Protein 3DNF (pdb70)

Nearest PDB structures (foldseek):
  3dnf-assembly1_A  TM=1.004E+00  e=1.550E-55  Aquifex aeolicus
  4eb3-assembly2_B  TM=7.233E-01  e=2.395E-24  Escherichia coli K-12
  3t0g-assembly1_A  TM=7.179E-01  e=1.786E-23  Escherichia coli K-12
  3t0f-assembly2_B  TM=7.063E-01  e=1.786E-23  Escherichia coli K-12
  4n7b-assembly1_A  TM=7.044E-01  e=1.332E-22  Plasmodium falciparum

Foldseek 3Di:
DFEAAEFPLFAAFPLLVQLLVLQLVCLVPQPAQAEEAAQQDPDVVSSVVSVVSRYHHDDPDPDAASYEYEYHQLGAAPVVQVVCVVRNYHYHYSHNPLLVVLLVQLLVCVVVPAAEEEEDDCPDRSNNRSVSSCVVSVHHYDYPDDLVVCVVRLVDQEHEYEYDQQDDPVVSVVNQVVSVVRHNYYHYDYSHHCSLVSQQVSLLVCLLVFQEEEEEDDPPDPSSVVSQVSSCVNHVRYDYYHALVPPDPVSCVPTRYYYYHYGNNDDVVRVVRNVVSVVVD/DFAEDEFPLFAADPLLVQLLVLQLVVVVVAPAQAEEAAQQFPDVVSQVVSVVSRYHHDDPPPDAARYEYEYHLLAAQPVVQVVCVVRNYRYHYSHNVLLVVLLVQLLVCVVVPAAEEEEDDCPDRSNNRSVSSCVVSVHHYDYDDDLVVCVVNLVDQEYEYEYDQQDDPVVSVVNQVVSVVRHNYYHYDYSHHCSLVSLQVSLLVVLLVFQAEEEEDDPPPPSSVVSQVSSCVNYVRYDYYHALVPDDLVSCPPTHYYYYHYDNHDDVVRVVRNVVSSVVSD

B-factor: mean 35.24, std 7.84, range [15.83, 107.3]

Solvent-accessible surface area: 27372 Å² total; per-residue (Å²): 186,100,70,62,60,51,6,123,69,4,0,12,37,110,3,23,73,75,1,14,120,49,0,53,106,13,48,164,152,38,188,28,96,3,15,3,25,15,60,6,28,180,14,111,99,4,24,82,62,3,96,118,93,20,3,54,33,14,174,47,109,75,5,140,134,42,7,3,0,0,0,53,25,32,1,20,19,30,91,109,26,75,55,8,105,157,75,34,11,126,18,26,50,0,7,14,53,79,5,58,49,0,3,110,3,1,16,55,0,26,169,69,51,9,13,1,0,3,0,2,85,99,122,57,53,7,0,85,0,1,54,0,39,8,141,64,35,139,19,129,24,40,12,0,76,76,64,165,33,14,38,75,0,50,158,49,120,79,0,0,0,0,0,11,8,102,26,87,89,139,45,0,45,61,0,0,0,34,0,0,33,163,8,120,11,0,9,1,12,30,12,36,29,60,21,69,64,62,8,32,94,17,0,85,168,20,0,73,109,12,53,0,0,0,0,0,4,34,94,152,25,49,47,2,81,160,2,34,124,35,0,75,152,76,14,101,57,10,65,12,1,73,58,15,155,56,2,88,87,124,33,22,209,76,37,80,61,9,0,0,0,0,0,38,62,10,2,70,83,12,4,87,93,0,53,43,84,12,130,135,78,157,46,94,23,84,52,5,122,72,9,0,16,32,111,3,22,95,80,0,12,129,58,0,45,93,0,61,182,95,22,190,28,92,4,16,3,24,15,48,10,16,151,21,115,77,2,23,79,63,3,103,119,90,19,2,50,37,14,176,48,108,77,5,139,137,41,7,1,0,0,0,41,21,34,1,19,17,31,93,109,26,89,53,7,104,160,73,33,12,87,18,25,52,0,7,14,50,107,7,51,40,0,4,115,5,1,18,56,0,28,182,67,50,10,12,1,0,3,0,2,86,103,124,54,52,7,1,77,0,2,53,0,38,8,141,64,35,139,17,127,25,41,12,0,74,78,68,170,34,12,40,75,0,53,153,45,124,79,0,0,0,0,0,9,11,100,22,76,84,150,41,0,42,58,0,0,0,34,0,0,30,165,7,134,13,0,9,1,15,29,16,33,36,92,23,42,53,73,8,29,74,9,0,84,146,14,0,86,110,7,60,2,0,0,0,1,4,28,134,132,26,39,57,1,103,142,1,52,135,23,0,92,145,74,10,95,64,1,59,46,2,62,43,13,156,67,8,79,86,95,42,14,179,91,20,128,82,0,0,0,0,0,0,37,30,3,3,70,79,5,4,87,79,0,52,63,88,0,55,118,41,46

Sequence (563 aa):
MVDIIIAEHAGFCFGVKRAVKLAEESLKESQGKVYTLGPIIHNPQEVNRLKNLGVFPSQGEEFKEGDTVIIRSHGIPPEKEEALRKKGLKVIDATCPYVKAVHEAVCQLTREGYFVVLVGEKNHPEVIGTLGYLRACCNGKGIVVETLEDIGEALKHERVGIVAQTTQNEEFFKEVVGEIALWVKEVKVINTICCNATSSLRQESVKKLAPEVDVMIIIGGKNSGNTRRLYYISKELNPNTYHIETAEELQPEWFRGVKRVGISAGASTPDWIIEQVKSRIQEIMVDIIIAEHAGFCFGVKRAVKKLAEEESLKESQQGKVYTLLGPIIIHNPQEVNRLKNLGVFPSQGEEFKEGDTVVIIRRSHGIPPEKEEALRKKGLKVIDATCPYVKAVHEAVCQLTREGYFVVLLVGEKNNHPEVIGTLGYLRACCNGKKGIVVETLEDIGEALKHERVGIVAQTTQNEEFFKEVVGEIALWVKEEVKVINTICNATSLRQESVKKLAPEVDVMIIIGGKNSGNTRRLYYISKELNPNTYHIETAEELQPEWFRGVKRVGISAGASTPDWIIEQVKSRIQEIC

Radius of gyration: 32.76 Å; Cα contacts (8 Å, |Δi|>4): 1177; chains: 2; bounding box: 87×89×61 Å

CATH classification: 3.40.1010.20 (+2 more: 3.40.50.11270, 3.40.1010.20)

Structure (mmCIF, N/CA/C/O backbone):
data_3DNF
#
_entry.id   3DNF
#
_cell.length_a   60.370
_cell.length_b   87.760
_cell.length_c   72.400
_cell.angle_alpha   90.00
_cell.angle_beta   95.13
_cell.angle_gamma   90.00
#
_symmetry.space_group_name_H-M   'P 1 21 1'
#
loop_
_entity.id
_entity.type
_entity.pdbx_description
1 polymer '4-hydroxy-3-methylbut-2-enyl diphosphate reductase'
2 non-polymer 'FE3-S4 CLUSTER'
3 non-polymer GLYCEROL
4 water water
#
loop_
_atom_site.group_PDB
_atom_site.id
_atom_site.type_symbol
_atom_site.label_atom_id
_atom_site.label_alt_id
_atom_site.label_comp_id
_atom_site.label_asym_id
_atom_site.label_entity_id
_atom_site.label_seq_id
_atom_site.pdbx_PDB_ins_code
_atom_site.Cartn_x
_atom_site.Cartn_y
_atom_site.Cartn_z
_atom_site.occupancy
_atom_site.B_iso_or_equiv
_atom_site.auth_seq_id
_atom_site.auth_comp_id
_atom_site.auth_asym_id
_atom_site.auth_atom_id
_atom_site.pdbx_PDB_model_num
ATOM 1 N N . MET A 1 1 ? 42.916 41.344 3.771 1.00 74.99 1 MET A N 1
ATOM 2 C CA . MET A 1 1 ? 42.469 40.512 2.617 1.00 75.13 1 MET A CA 1
ATOM 3 C C . MET A 1 1 ? 43.641 39.693 2.087 1.00 74.45 1 MET A C 1
ATOM 4 O O . MET A 1 1 ? 43.741 38.489 2.362 1.00 74.77 1 MET A O 1
ATOM 9 N N . VAL A 1 2 ? 44.521 40.355 1.334 1.00 73.41 2 VAL A N 1
ATOM 10 C CA . VAL A 1 2 ? 45.666 39.701 0.683 1.00 72.16 2 VAL A CA 1
ATOM 11 C C . VAL A 1 2 ? 46.674 39.123 1.683 1.00 70.95 2 VAL A C 1
ATOM 12 O O . VAL A 1 2 ? 47.041 39.785 2.662 1.00 71.00 2 VAL A O 1
ATOM 16 N N . ASP A 1 3 ? 47.112 37.891 1.410 1.00 69.24 3 ASP A N 1
ATOM 17 C CA . ASP A 1 3 ? 47.902 37.097 2.353 1.00 67.25 3 ASP A CA 1
ATOM 18 C C . ASP A 1 3 ? 48.823 36.058 1.686 1.00 65.37 3 ASP A C 1
ATOM 19 O O . ASP A 1 3 ? 48.429 35.378 0.738 1.00 65.39 3 ASP A O 1
ATOM 24 N N . ILE A 1 4 ? 50.050 35.951 2.191 1.00 62.65 4 ILE A N 1
ATOM 25 C CA . ILE A 1 4 ? 50.928 34.796 1.934 1.00 59.75 4 ILE A CA 1
ATOM 26 C C . ILE A 1 4 ? 51.195 34.117 3.293 1.00 57.27 4 ILE A C 1
ATOM 27 O O . ILE A 1 4 ? 51.969 34.628 4.112 1.00 57.39 4 ILE A O 1
ATOM 32 N N . ILE A 1 5 ? 50.532 32.984 3.526 1.00 53.67 5 ILE A N 1
ATOM 33 C CA . ILE A 1 5 ? 50.364 32.452 4.883 1.00 50.25 5 ILE A CA 1
ATOM 34 C C . ILE A 1 5 ? 51.085 31.128 5.132 1.00 47.62 5 ILE A C 1
ATOM 35 O O . ILE A 1 5 ? 51.010 30.212 4.319 1.00 47.13 5 ILE A O 1
ATOM 40 N N . ILE A 1 6 ? 51.779 31.036 6.265 1.00 44.40 6 ILE A N 1
ATOM 41 C CA . ILE A 1 6 ? 52.301 29.751 6.736 1.00 41.21 6 ILE A CA 1
ATOM 42 C C . ILE A 1 6 ? 51.242 29.083 7.608 1.00 39.30 6 ILE A C 1
ATOM 43 O O . ILE A 1 6 ? 50.783 29.669 8.597 1.00 38.40 6 ILE A O 1
ATOM 48 N N . ALA A 1 7 ? 50.854 27.864 7.231 1.00 37.05 7 ALA A N 1
ATOM 49 C CA . ALA A 1 7 ? 49.852 27.091 7.975 1.00 34.94 7 ALA A CA 1
ATOM 50 C C . ALA A 1 7 ? 50.292 26.858 9.415 1.00 33.99 7 ALA A C 1
ATOM 51 O O . ALA A 1 7 ? 51.452 26.549 9.675 1.00 33.03 7 ALA A O 1
ATOM 53 N N . GLU A 1 8 ? 49.368 27.019 10.352 1.00 33.27 8 GLU A N 1
ATOM 54 C CA . GLU A 1 8 ? 49.677 26.685 11.732 1.00 33.54 8 GLU A CA 1
ATOM 55 C C . GLU A 1 8 ? 50.063 25.208 11.774 1.00 33.16 8 GLU A C 1
ATOM 56 O O . GLU A 1 8 ? 49.562 24.408 10.969 1.00 33.25 8 GLU A O 1
ATOM 62 N N . HIS A 1 9 ? 50.992 24.870 12.667 1.00 32.91 9 HIS A N 1
ATOM 63 C CA . HIS A 1 9 ? 51.442 23.481 12.888 1.00 32.17 9 HIS A CA 1
ATOM 64 C C . HIS A 1 9 ? 52.343 22.942 11.759 1.00 32.12 9 HIS A C 1
ATOM 65 O O . HIS A 1 9 ? 52.679 21.752 11.709 1.00 32.65 9 HIS A O 1
ATOM 72 N N . ALA A 1 10 ? 52.772 23.841 10.880 1.00 31.35 10 ALA A N 1
ATOM 73 C CA . ALA A 1 10 ? 53.714 23.476 9.825 1.00 30.57 10 ALA A CA 1
ATOM 74 C C . ALA A 1 10 ? 55.050 23.101 10.483 1.00 30.10 10 ALA A C 1
ATOM 75 O O . ALA A 1 10 ? 55.487 23.764 11.439 1.00 30.74 10 ALA A O 1
ATOM 77 N N . GLY A 1 11 ? 55.667 22.016 9.996 1.00 30.30 11 GLY A N 1
ATOM 78 C CA . GLY A 1 11 ? 57.019 21.600 10.424 1.00 28.81 11 GLY A CA 1
ATOM 79 C C . GLY A 1 11 ? 57.025 20.786 11.710 1.00 29.50 11 GLY A C 1
ATOM 80 O O . GLY A 1 11 ? 56.165 19.914 11.895 1.00 28.37 11 GLY A O 1
ATOM 81 N N . PHE A 1 12 ? 57.984 21.081 12.592 1.00 28.25 12 PHE A N 1
ATOM 82 C CA . PHE A 1 12 ? 58.202 20.298 13.807 1.00 28.22 12 PHE A CA 1
ATOM 83 C C . PHE A 1 12 ? 56.945 20.351 14.635 1.00 27.80 12 PHE A C 1
ATOM 84 O O . PHE A 1 12 ? 56.255 21.380 14.663 1.00 25.46 12 PHE A O 1
ATOM 92 N N . CYS A 1 13 ? 56.660 19.226 15.296 1.00 27.50 13 CYS A N 1
ATOM 93 C CA . CYS A 1 13 ? 55.571 19.123 16.257 1.00 29.05 13 CYS A CA 1
ATOM 94 C C . CYS A 1 13 ? 55.888 19.931 17.494 1.00 28.21 13 CYS A C 1
ATOM 95 O O . CYS A 1 13 ? 57.029 20.321 17.735 1.00 26.57 13 CYS A O 1
ATOM 98 N N . PHE A 1 14 ? 54.846 20.143 18.291 1.00 31.02 14 PHE A N 1
ATOM 99 C CA . PHE A 1 14 ? 54.938 20.850 19.564 1.00 32.65 14 PHE A CA 1
ATOM 100 C C . PHE A 1 14 ? 56.127 20.444 20.417 1.00 31.15 14 PHE A C 1
ATOM 101 O O . PHE A 1 14 ? 56.923 21.308 20.804 1.00 31.20 14 PHE A O 1
ATOM 109 N N . GLY A 1 15 ? 56.216 19.144 20.746 1.00 30.53 15 GLY A N 1
ATOM 110 C CA . GLY A 1 15 ? 57.269 18.653 21.584 1.00 31.19 15 GLY A CA 1
ATOM 111 C C . GLY A 1 15 ? 58.679 18.911 21.107 1.00 30.64 15 GLY A C 1
ATOM 112 O O . GLY A 1 15 ? 59.562 19.186 21.910 1.00 30.73 15 GLY A O 1
ATOM 113 N N . VAL A 1 16 ? 58.902 18.838 19.792 1.00 30.61 16 VAL A N 1
ATOM 114 C CA . VAL A 1 16 ? 60.238 18.995 19.236 1.00 30.96 16 VAL A CA 1
ATOM 115 C C . VAL A 1 16 ? 60.577 20.486 19.200 1.00 29.95 16 VAL A C 1
ATOM 116 O O . VAL A 1 16 ? 61.680 20.884 19.606 1.00 29.08 16 VAL A O 1
ATOM 120 N N . LYS A 1 17 ? 59.617 21.303 18.774 1.00 29.69 17 LYS A N 1
ATOM 121 C CA . LYS A 1 17 ? 59.789 22.771 18.819 1.00 30.38 17 LYS A CA 1
ATOM 122 C C . LYS A 1 17 ? 60.202 23.233 20.218 1.00 30.67 17 LYS A C 1
ATOM 123 O O . LYS A 1 17 ? 61.122 24.052 20.383 1.00 31.21 17 LYS A O 1
ATOM 129 N N . ARG A 1 18 ? 59.517 22.702 21.219 1.00 30.53 18 ARG A N 1
ATOM 130 C CA . ARG A 1 18 ? 59.807 23.018 22.621 1.00 29.84 18 ARG A CA 1
ATOM 131 C C . ARG A 1 18 ? 61.203 22.520 23.047 1.00 29.34 18 ARG A C 1
ATOM 132 O O . ARG A 1 18 ? 61.973 23.257 23.675 1.00 29.98 18 ARG A O 1
ATOM 140 N N . ALA A 1 19 ? 61.535 21.278 22.697 1.00 28.58 19 ALA A N 1
ATOM 141 C CA . ALA A 1 19 ? 62.880 20.768 22.963 1.00 29.06 19 ALA A CA 1
ATOM 142 C C . ALA A 1 19 ? 63.971 21.659 22.337 1.00 29.06 19 ALA A C 1
ATOM 143 O O . ALA A 1 19 ? 64.983 21.950 22.970 1.00 28.20 19 ALA A O 1
ATOM 145 N N . VAL A 1 20 ? 63.776 22.087 21.082 1.00 29.82 20 VAL A N 1
ATOM 146 C CA . VAL A 1 20 ? 64.743 22.961 20.433 1.00 30.22 20 VAL A CA 1
ATOM 147 C C . VAL A 1 20 ? 64.879 24.287 21.163 1.00 30.61 20 VAL A C 1
ATOM 148 O O . VAL A 1 20 ? 65.991 24.749 21.420 1.00 31.59 20 VAL A O 1
ATOM 152 N N . LYS A 1 21 ? 63.748 24.862 21.542 1.00 30.32 21 LYS A N 1
ATOM 153 C CA . LYS A 1 21 ? 63.703 26.107 22.317 1.00 30.53 21 LYS A CA 1
ATOM 154 C C . LYS A 1 21 ? 64.469 25.961 23.645 1.00 30.29 21 LYS A C 1
ATOM 155 O O . LYS A 1 21 ? 65.303 26.807 24.014 1.00 29.56 21 LYS A O 1
ATOM 161 N N . LEU A 1 22 ? 64.178 24.885 24.365 1.00 30.35 22 LEU A N 1
ATOM 162 C CA . LEU A 1 22 ? 64.826 24.635 25.659 1.00 30.64 22 LEU A CA 1
ATOM 163 C C . LEU A 1 22 ? 66.345 24.507 25.491 1.00 31.02 22 LEU A C 1
ATOM 164 O O . LEU A 1 22 ? 67.109 24.995 26.325 1.00 32.74 22 LEU A O 1
ATOM 169 N N . ALA A 1 23 ? 66.764 23.863 24.400 1.00 32.11 23 ALA A N 1
ATOM 170 C CA . ALA A 1 23 ? 68.191 23.650 24.097 1.00 33.23 23 ALA A CA 1
ATOM 171 C C . ALA A 1 23 ? 68.873 24.995 23.866 1.00 33.65 23 ALA A C 1
ATOM 172 O O . ALA A 1 23 ? 69.922 25.290 24.457 1.00 33.29 23 ALA A O 1
ATOM 174 N N . GLU A 1 24 ? 68.266 25.798 22.995 1.00 34.48 24 GLU A N 1
ATOM 175 C CA . GLU A 1 24 ? 68.784 27.121 22.643 1.00 35.79 24 GLU A CA 1
ATOM 176 C C . GLU A 1 24 ? 68.881 28.038 23.862 1.00 35.62 24 GLU A C 1
ATOM 177 O O . GLU A 1 24 ? 69.864 28.757 24.045 1.00 35.41 24 GLU A O 1
ATOM 183 N N . GLU A 1 25 ? 67.864 28.005 24.707 1.00 35.56 25 GLU A N 1
ATOM 184 C CA . GLU A 1 25 ? 67.855 28.862 25.886 1.00 36.50 25 GLU A CA 1
ATOM 185 C C . GLU A 1 25 ? 68.875 28.439 26.945 1.00 36.07 25 GLU A C 1
ATOM 186 O O . GLU A 1 25 ? 69.341 29.272 27.709 1.00 35.53 25 GLU A O 1
ATOM 192 N N . SER A 1 26 ? 69.240 27.152 26.963 1.00 35.88 26 SER A N 1
ATOM 193 C CA . SER A 1 26 ? 70.220 26.614 27.918 1.00 36.46 26 SER A CA 1
ATOM 194 C C . SER A 1 26 ? 71.625 27.216 27.732 1.00 36.78 26 SER A C 1
ATOM 195 O O . SER A 1 26 ? 72.447 27.185 28.655 1.00 37.62 26 SER A O 1
ATOM 198 N N . LEU A 1 27 ? 71.896 27.777 26.551 1.00 36.71 27 LEU A N 1
ATOM 199 C CA . LEU A 1 27 ? 73.230 28.296 26.226 1.00 38.11 27 LEU A CA 1
ATOM 200 C C . LEU A 1 27 ? 73.545 29.546 27.016 1.00 39.56 27 LEU A C 1
ATOM 201 O O . LEU A 1 27 ? 74.680 29.716 27.455 1.00 40.74 27 LEU A O 1
ATOM 206 N N . LYS A 1 28 ? 72.545 30.413 27.179 1.00 40.53 28 LYS A N 1
ATOM 207 C CA . LYS A 1 28 ? 72.628 31.577 28.067 1.00 42.03 28 LYS A CA 1
ATOM 208 C C . LYS A 1 28 ? 72.934 31.101 29.489 1.00 42.56 28 LYS A C 1
ATOM 209 O O . LYS A 1 28 ? 72.227 30.238 30.040 1.00 43.46 28 LYS A O 1
ATOM 215 N N . GLU A 1 29 ? 74.012 31.636 30.054 1.00 43.40 29 GLU A N 1
ATOM 216 C CA . GLU A 1 29 ? 74.405 31.374 31.445 1.00 43.89 29 GLU A CA 1
ATOM 217 C C . GLU A 1 29 ? 74.773 29.912 31.724 1.00 44.89 29 GLU A C 1
ATOM 218 O O . GLU A 1 29 ? 74.726 29.449 32.877 1.00 45.78 29 GLU A O 1
ATOM 224 N N . SER A 1 30 ? 75.128 29.179 30.672 1.00 45.54 30 SER A N 1
ATOM 225 C CA . SER A 1 30 ? 75.659 27.835 30.846 1.00 45.45 30 SER A CA 1
ATOM 226 C C . SER A 1 30 ? 77.088 27.986 31.312 1.00 45.47 30 SER A C 1
ATOM 227 O O . SER A 1 30 ? 77.901 28.620 30.636 1.00 46.38 30 SER A O 1
ATOM 230 N N . GLN A 1 31 ? 77.413 27.431 32.471 1.00 44.96 31 GLN A N 1
ATOM 231 C CA . GLN A 1 31 ? 78.796 27.498 32.922 1.00 44.22 31 GLN A CA 1
ATOM 232 C C . GLN A 1 31 ? 79.643 26.359 32.366 1.00 43.26 31 GLN A C 1
ATOM 233 O O . GLN A 1 31 ? 80.865 26.505 32.251 1.00 43.68 31 GLN A O 1
ATOM 239 N N . GLY A 1 32 ? 79.003 25.241 32.015 1.00 40.50 32 GLY A N 1
ATOM 240 C CA . GLY A 1 32 ? 79.707 24.117 31.399 1.00 38.55 32 GLY A CA 1
ATOM 241 C C . GLY A 1 32 ? 79.353 23.921 29.937 1.00 36.80 32 GLY A C 1
ATOM 242 O O . GLY A 1 32 ? 78.767 24.799 29.309 1.00 36.84 32 GLY A O 1
ATOM 243 N N . LYS A 1 33 ? 79.723 22.769 29.384 1.00 34.47 33 LYS A N 1
ATOM 244 C CA . LYS A 1 33 ? 79.370 22.424 28.000 1.00 33.45 33 LYS A CA 1
ATOM 245 C C . LYS A 1 33 ? 77.915 21.936 27.986 1.00 32.65 33 LYS A C 1
ATOM 246 O O . LYS A 1 33 ? 77.469 21.297 28.951 1.00 31.85 33 LYS A O 1
ATOM 252 N N . VAL A 1 34 ? 77.197 22.242 26.895 1.00 30.36 34 VAL A N 1
ATOM 253 C CA . VAL A 1 34 ? 75.781 21.865 26.743 1.00 29.73 34 VAL A CA 1
ATOM 254 C C . VAL A 1 34 ? 75.629 20.701 25.759 1.00 29.16 34 VAL A C 1
ATOM 255 O O . VAL A 1 34 ? 76.040 20.798 24.571 1.00 28.12 34 VAL A O 1
ATOM 259 N N . TYR A 1 35 ? 74.999 19.635 26.267 1.00 29.27 35 TYR A N 1
ATOM 260 C CA . TYR A 1 35 ? 74.740 18.419 25.509 1.00 29.49 35 TYR A CA 1
ATOM 261 C C . TYR A 1 35 ? 73.258 18.087 25.443 1.00 29.37 35 TYR A C 1
ATOM 262 O O . TYR A 1 35 ? 72.522 18.306 26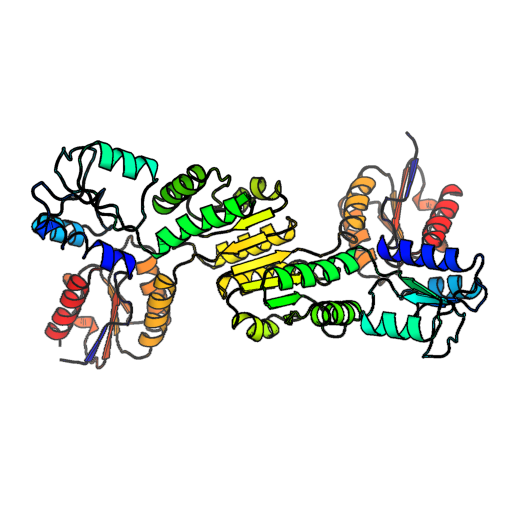.411 1.00 30.60 35 TYR A O 1
ATOM 271 N N . THR A 1 36 ? 72.827 17.553 24.302 1.00 29.15 36 THR A N 1
ATOM 272 C CA . THR A 1 36 ? 71.579 16.778 24.256 1.00 29.22 36 THR A CA 1
ATOM 273 C C . THR A 1 36 ? 71.979 15.304 24.459 1.00 30.76 36 THR A C 1
ATOM 274 O O . THR A 1 36 ? 73.079 14.892 24.102 1.00 29.97 36 THR A O 1
ATOM 278 N N . LEU A 1 37 ? 71.105 14.548 25.117 1.00 31.41 37 LEU A N 1
ATOM 279 C CA . LEU A 1 37 ? 71.318 13.115 25.325 1.00 33.36 37 LEU A CA 1
ATOM 280 C C . LEU A 1 37 ? 71.015 12.368 24.031 1.00 34.47 37 LEU A C 1
ATOM 281 O O . LEU A 1 37 ? 69.858 11.996 23.770 1.00 34.58 37 LEU A O 1
ATOM 286 N N . GLY A 1 38 ? 72.072 12.179 23.250 1.00 34.71 38 GLY A N 1
ATOM 287 C CA . GLY A 1 38 ? 72.019 11.846 21.806 1.00 35.80 38 GLY A CA 1
ATOM 288 C C . GLY A 1 38 ? 71.523 13.018 20.962 1.00 36.56 38 GLY A C 1
ATOM 289 O O . GLY A 1 38 ? 71.161 14.074 21.502 1.00 36.79 38 GLY A O 1
ATOM 290 N N . PRO A 1 39 ? 71.455 12.838 19.625 1.00 37.33 39 PRO A N 1
ATOM 291 C CA . PRO A 1 39 ? 70.971 13.923 18.761 1.00 37.75 39 PRO A CA 1
ATOM 292 C C . PRO A 1 39 ? 69.517 14.264 19.081 1.00 37.97 39 PRO A C 1
ATOM 293 O O . PRO A 1 39 ? 68.711 13.358 19.311 1.00 38.29 39 PRO A O 1
ATOM 297 N N . ILE A 1 40 ? 69.181 15.556 19.089 1.00 38.85 40 ILE A N 1
ATOM 298 C CA . ILE A 1 40 ? 67.875 16.003 19.614 1.00 39.86 40 ILE A CA 1
ATOM 299 C C . ILE A 1 40 ? 66.698 15.572 18.733 1.00 40.64 40 ILE A C 1
ATOM 300 O O . ILE A 1 40 ? 65.558 15.428 19.216 1.00 40.43 40 ILE A O 1
ATOM 305 N N . ILE A 1 41 ? 66.981 15.380 17.444 1.00 40.93 41 ILE A N 1
ATOM 306 C CA . ILE A 1 41 ? 66.058 14.739 16.490 1.00 41.92 41 ILE A CA 1
ATOM 307 C C . ILE A 1 41 ? 66.835 14.063 15.351 1.00 42.61 41 ILE A C 1
ATOM 308 O O . ILE A 1 41 ? 68.060 14.212 15.290 1.00 42.03 41 ILE A O 1
ATOM 313 N N . HIS A 1 42 ? 66.132 13.304 14.498 1.00 44.21 42 HIS A N 1
ATOM 314 C CA . HIS A 1 42 ? 66.704 12.753 13.257 1.00 45.82 42 HIS A CA 1
ATOM 315 C C . HIS A 1 42 ? 66.486 13.794 12.183 1.00 45.61 42 HIS A C 1
ATOM 316 O O . HIS A 1 42 ? 65.476 13.771 11.479 1.00 46.49 42 HIS A O 1
ATOM 323 N N . ASN A 1 43 ? 67.410 14.738 12.113 1.00 44.76 43 ASN A N 1
ATOM 324 C CA . ASN A 1 43 ? 67.515 15.699 11.048 1.00 43.84 43 ASN A CA 1
ATOM 325 C C . ASN A 1 43 ? 68.924 16.227 11.245 1.00 42.89 43 ASN A C 1
ATOM 326 O O . ASN A 1 43 ? 69.167 17.002 12.170 1.00 42.50 43 ASN A O 1
ATOM 331 N N . PRO A 1 44 ? 69.862 15.780 10.393 1.00 41.93 44 PRO A N 1
ATOM 332 C CA . PRO A 1 44 ? 71.268 16.115 10.550 1.00 41.05 44 PRO A CA 1
ATOM 333 C C . PRO A 1 44 ? 71.525 17.617 10.464 1.00 40.30 44 PRO A C 1
ATOM 334 O O . PRO A 1 44 ? 72.387 18.119 11.180 1.00 40.26 44 PRO A O 1
ATOM 338 N N . GLN A 1 45 ? 70.802 18.315 9.579 1.00 39.12 45 GLN A N 1
ATOM 339 C CA . GLN A 1 45 ? 70.979 19.753 9.388 1.00 38.56 45 GLN A CA 1
ATOM 340 C C . GLN A 1 45 ? 70.632 20.553 10.636 1.00 37.12 45 GLN A C 1
ATOM 341 O O . GLN A 1 45 ? 71.331 21.523 10.972 1.00 36.63 45 GLN A O 1
ATOM 347 N N . GLU A 1 46 ? 69.540 20.162 11.290 1.00 36.12 46 GLU A N 1
ATOM 348 C CA . GLU A 1 46 ? 69.099 20.819 12.513 1.00 35.57 46 GLU A CA 1
ATOM 349 C C . GLU A 1 46 ? 70.048 20.483 13.674 1.00 34.69 46 GLU A C 1
ATOM 350 O O . GLU A 1 46 ? 70.388 21.356 14.488 1.00 33.73 46 GLU A O 1
ATOM 356 N N . VAL A 1 47 ? 70.490 19.228 13.737 1.00 33.89 47 VAL A N 1
ATOM 357 C CA . VAL A 1 47 ? 71.486 18.825 14.741 1.00 33.35 47 VAL A CA 1
ATOM 358 C C . VAL A 1 47 ? 72.780 19.628 14.538 1.00 33.50 47 VAL A C 1
ATOM 359 O O . VAL A 1 47 ? 73.397 20.082 15.517 1.00 32.94 47 VAL A O 1
ATOM 363 N N . ASN A 1 48 ? 73.152 19.824 13.260 1.00 33.21 48 ASN A N 1
ATOM 364 C CA . ASN A 1 48 ? 74.296 20.620 12.885 1.00 32.72 48 ASN A CA 1
ATOM 365 C C . ASN A 1 48 ? 74.115 22.082 13.270 1.00 32.04 48 ASN A C 1
ATOM 366 O O . ASN A 1 48 ? 75.059 22.715 13.746 1.00 31.39 48 ASN A O 1
ATOM 371 N N . ARG A 1 49 ? 72.908 22.616 13.062 1.00 31.35 49 ARG A N 1
ATOM 372 C CA . ARG A 1 49 ? 72.632 24.026 13.385 1.00 31.14 49 ARG A CA 1
ATOM 373 C C . ARG A 1 49 ? 72.851 24.273 14.893 1.00 30.95 49 ARG A C 1
ATOM 374 O O . ARG A 1 49 ? 73.493 25.264 15.288 1.00 30.69 49 ARG A O 1
ATOM 382 N N . LEU A 1 50 ? 72.337 23.355 15.705 1.00 31.08 50 LEU A N 1
ATOM 383 C CA . LEU A 1 50 ? 72.473 23.422 17.170 1.00 31.04 50 LEU A CA 1
ATOM 384 C C . LEU A 1 50 ? 73.928 23.238 17.636 1.00 30.81 50 LEU A C 1
ATOM 385 O O . LEU A 1 50 ? 74.392 23.944 18.529 1.00 29.85 50 LEU A O 1
ATOM 390 N N . LYS A 1 51 ? 74.666 22.341 16.980 1.00 31.31 51 LYS A N 1
ATOM 391 C CA . LYS A 1 51 ? 76.094 22.148 17.277 1.00 32.16 51 LYS A CA 1
ATOM 392 C C . LYS A 1 51 ? 76.909 23.420 17.091 1.00 32.02 51 LYS A C 1
ATOM 393 O O . LYS A 1 51 ? 77.744 23.772 17.937 1.00 31.48 51 LYS A O 1
ATOM 399 N N . ASN A 1 52 ? 76.669 24.091 15.963 1.00 31.74 52 ASN A N 1
ATOM 400 C CA . ASN A 1 52 ? 77.252 25.387 15.660 1.00 32.30 52 ASN A CA 1
ATOM 401 C C . ASN A 1 52 ? 76.960 26.481 16.695 1.00 31.97 52 ASN A C 1
ATOM 402 O O . ASN A 1 52 ? 77.730 27.443 16.807 1.00 32.23 52 ASN A O 1
ATOM 407 N N . LEU A 1 53 ? 75.849 26.348 17.423 1.00 31.81 53 LEU A N 1
ATOM 408 C CA . LEU A 1 53 ? 75.514 27.265 18.510 1.00 31.52 53 LEU A CA 1
ATOM 409 C C . LEU A 1 53 ? 76.114 26.833 19.844 1.00 31.37 53 LEU A C 1
ATOM 410 O O . LEU A 1 53 ? 76.194 27.634 20.774 1.00 31.06 53 LEU A O 1
ATOM 415 N N . GLY A 1 54 ? 76.531 25.569 19.940 1.00 30.65 54 GLY A N 1
ATOM 416 C CA . GLY A 1 54 ? 77.161 25.067 21.154 1.00 30.91 54 GLY A CA 1
ATOM 417 C C . GLY A 1 54 ? 76.356 24.005 21.878 1.00 30.55 54 GLY A C 1
ATOM 418 O O . GLY A 1 54 ? 76.614 23.740 23.040 1.00 31.58 54 GLY A O 1
ATOM 419 N N . VAL A 1 55 ? 75.363 23.421 21.209 1.00 30.66 55 VAL A N 1
ATOM 420 C CA . VAL A 1 55 ? 74.557 22.334 21.785 1.00 30.24 55 VAL A CA 1
ATOM 421 C C . VAL A 1 55 ? 75.029 21.057 21.095 1.00 30.63 55 VAL A C 1
ATOM 422 O O . VAL A 1 55 ? 74.813 20.851 19.875 1.00 31.00 55 VAL A O 1
ATOM 426 N N . PHE A 1 56 ? 75.738 20.244 21.857 1.00 29.64 56 PHE A N 1
ATOM 427 C CA . PHE A 1 56 ? 76.396 19.067 21.312 1.00 29.56 56 PHE A CA 1
ATOM 428 C C . PHE A 1 56 ? 75.612 17.791 21.527 1.00 29.16 56 PHE A C 1
ATOM 429 O O . PHE A 1 56 ? 75.177 17.526 22.623 1.00 30.75 56 PHE A O 1
ATOM 437 N N . PRO A 1 57 ? 75.445 16.987 20.473 1.00 29.58 57 PRO A N 1
ATOM 438 C CA . PRO A 1 57 ? 74.826 15.683 20.664 1.00 29.63 57 PRO A CA 1
ATOM 439 C C . PRO A 1 57 ? 75.790 14.691 21.338 1.00 30.45 57 PRO A C 1
ATOM 440 O O . PRO A 1 57 ? 76.838 14.393 20.806 1.00 31.05 57 PRO A O 1
ATOM 444 N N . SER A 1 58 ? 75.447 14.211 22.518 1.00 30.03 58 SER A N 1
ATOM 445 C CA . SER A 1 58 ? 76.364 13.333 23.258 1.00 30.37 58 SER A CA 1
ATOM 446 C C . SER A 1 58 ? 76.515 11.987 22.569 1.00 30.73 58 SER A C 1
ATOM 447 O O . SER A 1 58 ? 75.549 11.476 21.972 1.00 30.77 58 SER A O 1
ATOM 450 N N . GLN A 1 59 ? 77.722 11.435 22.671 1.00 31.48 59 GLN A N 1
ATOM 451 C CA . GLN A 1 59 ? 78.105 10.139 22.084 1.00 33.55 59 GLN A CA 1
ATOM 452 C C . GLN A 1 59 ? 78.001 9.013 23.113 1.00 33.87 59 GLN A C 1
ATOM 453 O O . GLN A 1 59 ? 77.692 7.880 22.765 1.00 34.90 59 GLN A O 1
ATOM 459 N N . GLY A 1 60 ? 78.282 9.318 24.379 1.00 33.29 60 GLY A N 1
ATOM 460 C CA . GLY A 1 60 ? 78.366 8.275 25.404 1.00 32.50 60 GLY A CA 1
ATOM 461 C C . GLY A 1 60 ? 78.106 8.863 26.779 1.00 31.77 60 GLY A C 1
ATOM 462 O O . GLY A 1 60 ? 77.009 9.358 27.081 1.00 32.15 60 GLY A O 1
ATOM 463 N N . GLU A 1 61 ? 79.139 8.822 27.602 1.00 30.69 61 GLU A N 1
ATOM 464 C CA . GLU A 1 61 ? 79.047 9.303 28.966 1.00 30.62 61 GLU A CA 1
ATOM 465 C C . GLU A 1 61 ? 80.166 10.339 29.147 1.00 29.89 61 GLU A C 1
ATOM 466 O O . GLU A 1 61 ? 80.858 10.385 30.156 1.00 29.11 61 GLU A O 1
ATOM 472 N N . GLU A 1 62 ? 80.342 11.189 28.128 1.00 28.92 62 GLU A N 1
ATOM 473 C CA . GLU A 1 62 ? 81.515 12.085 28.106 1.00 29.58 62 GLU A CA 1
ATOM 474 C C . GLU A 1 62 ? 81.313 13.403 28.888 1.00 29.38 62 GLU A C 1
ATOM 475 O O . GLU A 1 62 ? 82.293 14.085 29.194 1.00 29.83 62 GLU A O 1
ATOM 481 N N . PHE A 1 63 ? 80.062 13.727 29.202 1.00 29.66 63 PHE A N 1
ATOM 482 C CA . PHE A 1 63 ? 79.723 14.966 29.950 1.00 30.00 63 PHE A CA 1
ATOM 483 C C . PHE A 1 63 ? 80.192 14.819 31.396 1.00 31.24 63 PHE A C 1
ATOM 484 O O . PHE A 1 63 ? 80.250 13.705 31.925 1.00 31.18 63 PHE A O 1
ATOM 492 N N . LYS A 1 64 ? 80.609 15.920 32.006 1.00 30.87 64 LYS A N 1
ATOM 493 C CA . LYS A 1 64 ? 81.130 15.866 33.368 1.00 31.39 64 LYS A CA 1
ATOM 494 C C . LYS A 1 64 ? 80.385 16.815 34.304 1.00 32.37 64 LYS A C 1
ATOM 495 O O . LYS A 1 64 ? 79.595 17.636 33.856 1.00 31.71 64 LYS A O 1
ATOM 501 N N . GLU A 1 65 ? 80.682 16.719 35.597 1.00 33.09 65 GLU A N 1
ATOM 502 C CA . GLU A 1 65 ? 80.086 17.592 36.597 1.00 34.05 65 GLU A CA 1
ATOM 503 C C . GLU A 1 65 ? 80.073 19.056 36.130 1.00 33.26 65 GLU A C 1
ATOM 504 O O . GLU A 1 65 ? 81.095 19.583 35.704 1.00 33.03 65 GLU A O 1
ATOM 510 N N . GLY A 1 66 ? 78.905 19.694 36.210 1.00 33.42 66 GLY A N 1
ATOM 511 C CA . GLY A 1 66 ? 78.767 21.104 35.824 1.00 33.27 66 GLY A CA 1
ATOM 512 C C . GLY A 1 66 ? 78.290 21.273 34.382 1.00 32.88 66 GLY A C 1
ATOM 513 O O . GLY A 1 66 ? 77.847 22.349 33.994 1.00 32.71 66 GLY A O 1
ATOM 514 N N . ASP A 1 67 ? 78.395 20.210 33.580 1.00 31.50 67 ASP A N 1
ATOM 515 C CA . ASP A 1 67 ? 77.852 20.238 32.206 1.00 30.30 67 ASP A CA 1
ATOM 516 C C . ASP A 1 67 ? 76.329 20.194 32.217 1.00 30.48 67 ASP A C 1
ATOM 517 O O . ASP A 1 67 ? 75.715 19.785 33.198 1.00 31.19 67 ASP A O 1
ATOM 522 N N . THR A 1 68 ? 75.726 20.586 31.109 1.00 30.31 68 THR A N 1
ATOM 523 C CA . THR A 1 68 ? 74.250 20.580 30.978 1.00 30.65 68 THR A CA 1
ATOM 524 C C . THR A 1 68 ? 73.924 19.418 30.067 1.00 30.85 68 THR A C 1
ATOM 525 O O . THR A 1 68 ? 74.557 19.266 29.021 1.00 30.84 68 THR A O 1
ATOM 529 N N . VAL A 1 69 ? 72.933 18.617 30.452 1.00 31.02 69 VAL A N 1
ATOM 530 C CA . VAL A 1 69 ? 72.421 17.541 29.618 1.00 31.21 69 VAL A CA 1
ATOM 531 C C . VAL A 1 69 ? 70.916 17.726 29.398 1.00 30.25 69 VAL A C 1
ATOM 532 O O . VAL A 1 69 ? 70.189 17.938 30.343 1.00 30.83 69 VAL A O 1
ATOM 536 N N . ILE A 1 70 ? 70.486 17.671 28.150 1.00 29.03 70 ILE A N 1
ATOM 537 C CA . ILE A 1 70 ? 69.079 17.879 27.810 1.00 30.19 70 ILE A CA 1
ATOM 538 C C . ILE A 1 70 ? 68.464 16.519 27.428 1.00 30.14 70 ILE A C 1
ATOM 539 O O . ILE A 1 70 ? 68.931 15.874 26.480 1.00 30.34 70 ILE A O 1
ATOM 544 N N . ILE A 1 71 ? 67.429 16.112 28.167 1.00 30.97 71 ILE A N 1
ATOM 545 C CA . ILE A 1 71 ? 66.714 14.845 27.945 1.00 29.98 71 ILE A CA 1
ATOM 546 C C . ILE A 1 71 ? 65.852 15.073 26.675 1.00 30.37 71 ILE A C 1
ATOM 547 O O . ILE A 1 71 ? 65.161 16.091 26.588 1.00 30.08 71 ILE A O 1
ATOM 552 N N . ARG A 1 72 ? 65.903 14.153 25.722 1.00 31.77 72 ARG A N 1
ATOM 553 C CA . ARG A 1 72 ? 65.119 14.271 24.476 1.00 32.94 72 ARG A CA 1
ATOM 554 C C . ARG A 1 72 ? 63.607 14.168 24.703 1.00 31.78 72 ARG A C 1
ATOM 555 O O . ARG A 1 72 ? 63.168 13.779 25.786 1.00 32.22 72 ARG A O 1
ATOM 563 N N . SER A 1 73 ? 62.836 14.544 23.695 1.00 31.50 73 SER A N 1
ATOM 564 C CA . SER A 1 73 ? 61.374 14.614 23.792 1.00 30.71 73 SER A CA 1
ATOM 565 C C . SER A 1 73 ? 60.783 13.264 24.156 1.00 30.84 73 SER A C 1
ATOM 566 O O . SER A 1 73 ? 59.716 13.199 24.775 1.00 30.94 73 SER A O 1
ATOM 569 N N . HIS A 1 74 ? 61.455 12.177 23.800 1.00 28.96 74 HIS A N 1
ATOM 570 C CA . HIS A 1 74 ? 60.910 10.868 24.135 1.00 30.74 74 HIS A CA 1
ATOM 571 C C . HIS A 1 74 ? 61.077 10.453 25.587 1.00 30.43 74 HIS A C 1
ATOM 572 O O . HIS A 1 74 ? 60.476 9.459 25.980 1.00 32.03 74 HIS A O 1
ATOM 579 N N . GLY A 1 75 ? 61.811 11.254 26.364 1.00 31.72 75 GLY A N 1
ATOM 580 C CA . GLY A 1 75 ? 62.075 10.967 27.775 1.00 31.27 75 GLY A CA 1
ATOM 581 C C . GLY A 1 75 ? 62.984 9.766 28.087 1.00 31.59 75 GLY A C 1
ATOM 582 O O . GLY A 1 75 ? 63.463 9.047 27.192 1.00 32.75 75 GLY A O 1
ATOM 583 N N . ILE A 1 76 ? 63.169 9.494 29.381 1.00 32.55 76 ILE A N 1
ATOM 584 C CA . ILE A 1 76 ? 64.020 8.411 29.837 1.00 32.76 76 ILE A CA 1
ATOM 585 C C . ILE A 1 76 ? 63.461 7.903 31.181 1.00 33.43 76 ILE A C 1
ATOM 586 O O . ILE A 1 76 ? 62.698 8.607 31.861 1.00 32.12 76 ILE A O 1
ATOM 591 N N . PRO A 1 77 ? 63.861 6.687 31.579 1.00 32.96 77 PRO A N 1
ATOM 592 C CA . PRO A 1 77 ? 63.423 6.160 32.863 1.00 32.61 77 PRO A CA 1
ATOM 593 C C . PRO A 1 77 ? 63.794 7.062 34.042 1.00 32.11 77 PRO A C 1
ATOM 594 O O . PRO A 1 77 ? 64.871 7.732 34.005 1.00 31.02 77 PRO A O 1
ATOM 598 N N . PRO A 1 78 ? 62.931 7.119 35.093 1.00 32.11 78 PRO A N 1
ATOM 599 C CA . PRO A 1 78 ? 63.239 8.069 36.149 1.00 31.93 78 PRO A CA 1
ATOM 600 C C . PRO A 1 78 ? 64.567 7.795 36.884 1.00 31.13 78 PRO A C 1
ATOM 601 O O . PRO A 1 78 ? 65.236 8.720 37.333 1.00 30.03 78 PRO A O 1
ATOM 605 N N . GLU A 1 79 ? 64.949 6.532 37.024 1.00 29.50 79 GLU A N 1
ATOM 606 C CA . GLU A 1 79 ? 66.207 6.237 37.671 1.00 28.94 79 GLU A CA 1
ATOM 607 C C . GLU A 1 79 ? 67.428 6.687 36.843 1.00 28.61 79 GLU A C 1
ATOM 608 O O . GLU A 1 79 ? 68.492 6.929 37.397 1.00 27.90 79 GLU A O 1
ATOM 614 N N . LYS A 1 80 ? 67.274 6.766 35.508 1.00 28.87 80 LYS A N 1
ATOM 615 C CA . LYS A 1 80 ? 68.397 7.234 34.687 1.00 28.92 80 LYS A CA 1
ATOM 616 C C . LYS A 1 80 ? 68.513 8.752 34.856 1.00 28.43 80 LYS A C 1
ATOM 617 O O . LYS A 1 80 ? 69.604 9.278 35.063 1.00 28.78 80 LYS A O 1
ATOM 623 N N . GLU A 1 81 ? 67.378 9.431 34.845 1.00 29.09 81 GLU A N 1
ATOM 624 C CA . GLU A 1 81 ? 67.362 10.891 35.033 1.00 28.34 81 GLU A CA 1
ATOM 625 C C . GLU A 1 81 ? 68.009 11.179 36.390 1.00 28.61 81 GLU A C 1
ATOM 626 O O . GLU A 1 81 ? 68.860 12.075 36.526 1.00 27.97 81 GLU A O 1
ATOM 632 N N . GLU A 1 82 ? 67.621 10.405 37.395 1.00 28.48 82 GLU A N 1
ATOM 633 C CA . GLU A 1 82 ? 68.222 10.575 38.690 1.00 29.22 82 GLU A CA 1
ATOM 634 C C . GLU A 1 82 ? 69.741 10.317 38.710 1.00 29.24 82 GLU A C 1
ATOM 635 O O . GLU A 1 82 ? 70.490 11.066 39.320 1.00 30.56 82 GLU A O 1
ATOM 641 N N . ALA A 1 83 ? 70.186 9.277 38.013 1.00 28.68 83 ALA A N 1
ATOM 642 C CA . ALA A 1 83 ? 71.615 8.984 37.912 1.00 28.88 83 ALA A CA 1
ATOM 643 C C . ALA A 1 83 ? 72.373 10.179 37.297 1.00 28.31 83 ALA A C 1
ATOM 644 O O . ALA A 1 83 ? 73.508 10.474 37.677 1.00 27.59 83 ALA A O 1
ATOM 646 N N . LEU A 1 84 ? 71.761 10.825 36.311 1.00 29.81 84 LEU A N 1
ATOM 647 C CA . LEU A 1 84 ? 72.413 11.974 35.667 1.00 30.08 84 LEU A CA 1
ATOM 648 C C . LEU A 1 84 ? 72.556 13.169 36.644 1.00 30.10 84 LEU A C 1
ATOM 649 O O . LEU A 1 84 ? 73.598 13.821 36.705 1.00 29.08 84 LEU A O 1
ATOM 654 N N . ARG A 1 85 ? 71.508 13.431 37.421 1.00 30.29 85 ARG A N 1
ATOM 655 C CA . ARG A 1 85 ? 71.553 14.456 38.459 1.00 31.81 85 ARG A CA 1
ATOM 656 C C . ARG A 1 85 ? 72.624 14.120 39.500 1.00 31.25 85 ARG A C 1
ATOM 657 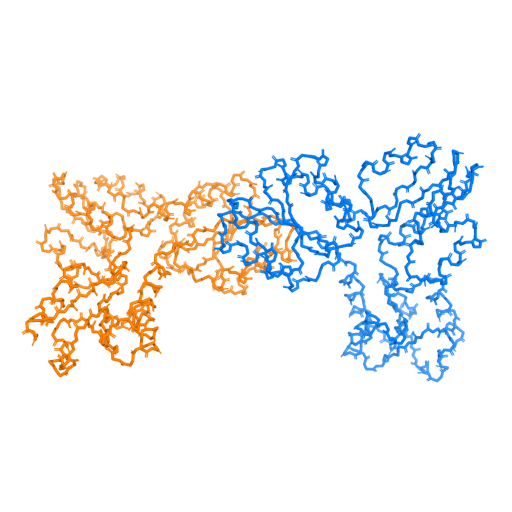O O . ARG A 1 85 ? 73.368 14.981 39.927 1.00 31.52 85 ARG A O 1
ATOM 665 N N . LYS A 1 86 ? 72.735 12.839 39.870 1.00 30.81 86 LYS A N 1
ATOM 666 C CA . LYS A 1 86 ? 73.680 12.419 40.868 1.00 30.84 86 LYS A CA 1
ATOM 667 C C . LYS A 1 86 ? 75.123 12.617 40.411 1.00 29.93 86 LYS A C 1
ATOM 668 O O . LYS A 1 86 ? 76.022 12.736 41.225 1.00 30.40 86 LYS A O 1
ATOM 674 N N . LYS A 1 87 ? 75.330 12.662 39.097 1.00 29.65 87 LYS A N 1
ATOM 675 C CA . LYS A 1 87 ? 76.653 12.907 38.528 1.00 30.60 87 LYS A CA 1
ATOM 676 C C . LYS A 1 87 ? 77.018 14.401 38.576 1.00 30.55 87 LYS A C 1
ATOM 677 O O . LYS A 1 87 ? 78.150 14.767 38.269 1.00 31.37 87 LYS A O 1
ATOM 683 N N . GLY A 1 88 ? 76.078 15.248 38.995 1.00 30.56 88 GLY A N 1
ATOM 684 C CA . GLY A 1 88 ? 76.364 16.710 39.110 1.00 30.37 88 GLY A CA 1
ATOM 685 C C . GLY A 1 88 ? 76.128 17.474 37.812 1.00 30.22 88 GLY A C 1
ATOM 686 O O . GLY A 1 88 ? 76.659 18.575 37.623 1.00 30.30 88 GLY A O 1
ATOM 687 N N . LEU A 1 89 ? 75.307 16.908 36.935 1.00 31.71 89 LEU A N 1
ATOM 688 C CA . LEU A 1 89 ? 74.957 17.520 35.656 1.00 31.60 89 LEU A CA 1
ATOM 689 C C . LEU A 1 89 ? 73.750 18.403 35.881 1.00 32.92 89 LEU A C 1
ATOM 690 O O . LEU A 1 89 ? 72.867 18.067 36.695 1.00 32.72 89 LEU A O 1
ATOM 695 N N . LYS A 1 90 ? 73.702 19.518 35.158 1.00 31.43 90 LYS A N 1
ATOM 696 C CA . LYS A 1 90 ? 72.497 20.307 35.138 1.00 33.20 90 LYS A CA 1
ATOM 697 C C . LYS A 1 90 ? 71.525 19.713 34.137 1.00 33.09 90 LYS A C 1
ATOM 698 O O . LYS A 1 90 ? 71.765 19.776 32.910 1.00 33.28 90 LYS A O 1
ATOM 704 N N . VAL A 1 91 ? 70.422 19.145 34.631 1.00 32.86 91 VAL A N 1
ATOM 705 C CA . VAL A 1 91 ? 69.558 18.364 33.753 1.00 35.11 91 VAL A CA 1
ATOM 706 C C . VAL A 1 91 ? 68.424 19.238 33.252 1.00 34.41 91 VAL A C 1
ATOM 707 O O . VAL A 1 91 ? 67.710 19.848 34.040 1.00 35.77 91 VAL A O 1
ATOM 711 N N . ILE A 1 92 ? 68.281 19.333 31.939 1.00 32.65 92 ILE A N 1
ATOM 712 C CA . ILE A 1 92 ? 67.145 20.056 31.371 1.00 33.97 92 ILE A CA 1
ATOM 713 C C . ILE A 1 92 ? 66.188 19.014 30.786 1.00 33.33 92 ILE A C 1
ATOM 714 O O . ILE A 1 92 ? 66.532 18.275 29.878 1.00 34.24 92 ILE A O 1
ATOM 719 N N . ASP A 1 93 ? 64.972 18.960 31.325 1.00 33.97 93 ASP A N 1
ATOM 720 C CA . ASP A 1 93 ? 64.091 17.907 30.914 1.00 32.85 93 ASP A CA 1
ATOM 721 C C . ASP A 1 93 ? 63.224 18.368 29.769 1.00 32.82 93 ASP A C 1
ATOM 722 O O . ASP A 1 93 ? 62.202 19.059 29.996 1.00 34.29 93 ASP A O 1
ATOM 727 N N . ALA A 1 94 ? 63.632 18.018 28.542 1.00 30.64 94 ALA A N 1
ATOM 728 C CA . ALA A 1 94 ? 62.815 18.327 27.356 1.00 30.47 94 ALA A CA 1
ATOM 729 C C . ALA A 1 94 ? 61.849 17.223 26.922 1.00 29.83 94 ALA A C 1
ATOM 730 O O . ALA A 1 94 ? 61.344 17.202 25.781 1.00 28.12 94 ALA A O 1
ATOM 732 N N . THR A 1 95 ? 61.557 16.296 27.827 1.00 30.61 95 THR A N 1
ATOM 733 C CA . THR A 1 95 ? 60.549 15.272 27.542 1.00 30.33 95 THR A CA 1
ATOM 734 C C . THR A 1 95 ? 59.266 15.969 27.099 1.00 30.73 95 THR A C 1
ATOM 735 O O . THR A 1 95 ? 58.852 16.938 27.730 1.00 30.98 95 THR A O 1
ATOM 739 N N . CYS A 1 96 ? 58.654 15.514 25.991 1.00 30.39 96 CYS A N 1
ATOM 740 C CA . CYS A 1 96 ? 57.376 16.084 25.568 1.00 30.41 96 CYS A CA 1
ATOM 741 C C . CYS A 1 96 ? 56.281 15.996 26.582 1.00 29.90 96 CYS A C 1
ATOM 742 O O . CYS A 1 96 ? 56.134 14.953 27.185 1.00 29.20 96 CYS A O 1
ATOM 745 N N . PRO A 1 97 ? 55.550 17.107 26.824 1.00 29.44 97 PRO A N 1
ATOM 746 C CA . PRO A 1 97 ? 54.389 17.015 27.751 1.00 30.25 97 PRO A CA 1
ATOM 747 C C . PRO A 1 97 ? 53.399 15.881 27.420 1.00 30.30 97 PRO A C 1
ATOM 748 O O . PRO A 1 97 ? 52.785 15.316 28.331 1.00 29.84 97 PRO A O 1
ATOM 752 N N . TYR A 1 98 ? 53.217 15.547 26.136 1.00 29.15 98 TYR A N 1
ATOM 753 C CA . TYR A 1 98 ? 52.405 14.359 25.814 1.00 30.19 98 TYR A CA 1
ATOM 754 C C . TYR A 1 98 ? 53.011 13.052 26.281 1.00 30.28 98 TYR A C 1
ATOM 755 O O . TYR A 1 98 ? 52.314 12.096 26.674 1.00 29.41 98 TYR A O 1
ATOM 764 N N . VAL A 1 99 ? 54.335 12.975 26.247 1.00 29.63 99 VAL A N 1
ATOM 765 C CA . VAL A 1 99 ? 55.018 11.812 26.752 1.00 29.86 99 VAL A CA 1
ATOM 766 C C . VAL A 1 99 ? 54.862 11.735 28.265 1.00 29.59 99 VAL A C 1
ATOM 767 O O . VAL A 1 99 ? 54.581 10.654 28.787 1.00 31.23 99 VAL A O 1
ATOM 771 N N . LYS A 1 100 ? 55.003 12.879 28.941 1.00 28.92 100 LYS A N 1
ATOM 772 C CA . LYS A 1 100 ? 54.815 13.005 30.403 1.00 29.81 100 LYS A CA 1
ATOM 773 C C . LYS A 1 100 ? 53.414 12.568 30.750 1.00 29.90 100 LYS A C 1
ATOM 774 O O . LYS A 1 100 ? 53.238 11.958 31.802 1.00 31.93 100 LYS A O 1
ATOM 780 N N . ALA A 1 101 ? 52.451 12.849 29.895 1.00 29.35 101 ALA A N 1
ATOM 781 C CA . ALA A 1 101 ? 51.051 12.429 30.124 1.00 29.29 101 ALA A CA 1
ATOM 782 C C . ALA A 1 101 ? 50.888 10.887 30.138 1.00 30.15 101 ALA A C 1
ATOM 783 O O . ALA A 1 101 ? 50.046 10.358 30.868 1.00 31.01 101 ALA A O 1
ATOM 785 N N . VAL A 1 102 ? 51.732 10.191 29.387 1.00 28.99 102 VAL A N 1
ATOM 786 C CA . VAL A 1 102 ? 51.727 8.726 29.333 1.00 30.75 102 VAL A CA 1
ATOM 787 C C . VAL A 1 102 ? 52.306 8.258 30.696 1.00 30.65 102 VAL A C 1
ATOM 788 O O . VAL A 1 102 ? 51.800 7.297 31.367 1.00 32.49 102 VAL A O 1
ATOM 792 N N . HIS A 1 103 ? 53.445 8.848 31.073 1.00 30.80 103 HIS A N 1
ATOM 793 C CA . HIS A 1 103 ? 54.038 8.555 32.380 1.00 32.46 103 HIS A CA 1
ATOM 794 C C . HIS A 1 103 ? 53.007 8.650 33.481 1.00 33.34 103 HIS A C 1
ATOM 795 O O . HIS A 1 103 ? 52.910 7.726 34.312 1.00 33.60 103 HIS A O 1
ATOM 802 N N . GLU A 1 104 ? 52.255 9.747 33.493 1.00 33.07 104 GLU A N 1
ATOM 803 C CA . GLU A 1 104 ? 51.257 9.955 34.521 1.00 31.53 104 GLU A CA 1
ATOM 804 C C . GLU A 1 104 ? 50.120 8.901 34.442 1.00 31.86 104 GLU A C 1
ATOM 805 O O . GLU A 1 104 ? 49.630 8.417 35.479 1.00 32.56 104 GLU A O 1
ATOM 811 N N . ALA A 1 105 ? 49.716 8.582 33.225 1.00 32.48 105 ALA A N 1
ATOM 812 C CA . ALA A 1 105 ? 48.566 7.701 32.955 1.00 31.47 105 ALA A CA 1
ATOM 813 C C . ALA A 1 105 ? 48.897 6.295 33.413 1.00 30.76 105 ALA A C 1
ATOM 814 O O . ALA A 1 105 ? 48.024 5.624 33.934 1.00 32.36 105 ALA A O 1
ATOM 816 N N . VAL A 1 106 ? 50.147 5.854 33.294 1.00 28.56 106 VAL A N 1
ATOM 817 C CA . VAL A 1 106 ? 50.385 4.440 33.639 1.00 30.74 106 VAL A CA 1
ATOM 818 C C . VAL A 1 106 ? 50.405 4.361 35.168 1.00 31.49 106 VAL A C 1
ATOM 819 O O . VAL A 1 106 ? 50.011 3.353 35.758 1.00 32.80 106 VAL A O 1
ATOM 823 N N . CYS A 1 107 ? 50.812 5.454 35.797 1.00 31.00 107 CYS A N 1
ATOM 824 C CA . CYS A 1 107 ? 50.795 5.528 37.286 1.00 31.88 107 CYS A CA 1
ATOM 825 C C . CYS A 1 107 ? 49.356 5.659 37.815 1.00 31.66 107 CYS A C 1
ATOM 826 O O . CYS A 1 107 ? 49.009 4.983 38.787 1.00 30.71 107 CYS A O 1
ATOM 829 N N . GLN A 1 108 ? 48.536 6.463 37.167 1.00 31.04 108 GLN A N 1
ATOM 830 C CA . GLN A 1 108 ? 47.104 6.579 37.509 1.00 31.77 108 GLN A CA 1
ATOM 831 C C . GLN A 1 108 ? 46.407 5.217 37.476 1.00 31.13 108 GLN A C 1
ATOM 832 O O . GLN A 1 108 ? 45.761 4.812 38.424 1.00 30.62 108 GLN A O 1
ATOM 838 N N . LEU A 1 109 ? 46.562 4.517 36.375 1.00 29.11 109 LEU A N 1
ATOM 839 C CA . LEU A 1 109 ? 46.005 3.186 36.211 1.00 29.83 109 LEU A CA 1
ATOM 840 C C . LEU A 1 109 ? 46.466 2.194 37.273 1.00 28.45 109 LEU A C 1
ATOM 841 O O . LEU A 1 109 ? 45.677 1.341 37.701 1.00 30.21 109 LEU A O 1
ATOM 846 N N . THR A 1 110 ? 47.739 2.249 37.665 1.00 28.09 110 THR A N 1
ATOM 847 C CA . THR A 1 110 ? 48.288 1.381 38.678 1.00 28.92 110 THR A CA 1
ATOM 848 C C . THR A 1 110 ? 47.591 1.700 39.973 1.00 29.11 110 THR A C 1
ATOM 849 O O . THR A 1 110 ? 47.189 0.793 40.692 1.00 28.81 110 THR A O 1
ATOM 853 N N . ARG A 1 111 ? 47.431 2.985 40.268 1.00 29.85 111 ARG A N 1
ATOM 854 C CA . ARG A 1 111 ? 46.782 3.344 41.542 1.00 29.60 111 ARG A CA 1
ATOM 855 C C . ARG A 1 111 ? 45.329 2.839 41.593 1.00 29.52 111 ARG A C 1
ATOM 856 O O . ARG A 1 111 ? 44.784 2.524 42.678 1.00 30.18 111 ARG A O 1
ATOM 864 N N . GLU A 1 112 ? 44.703 2.767 40.430 1.00 28.79 112 GLU A N 1
ATOM 865 C CA . GLU A 1 112 ? 43.306 2.360 40.307 1.00 29.80 112 GLU A CA 1
ATOM 866 C C . GLU A 1 112 ? 43.176 0.832 40.214 1.00 29.09 112 GLU A C 1
ATOM 867 O O . GLU A 1 112 ? 42.065 0.328 40.036 1.00 30.17 112 GLU A O 1
ATOM 873 N N . GLY A 1 113 ? 44.314 0.146 40.245 1.00 29.68 113 GLY A N 1
ATOM 874 C CA . GLY A 1 113 ? 44.372 -1.337 40.280 1.00 30.13 113 GLY A CA 1
ATOM 875 C C . GLY A 1 113 ? 44.320 -2.100 38.947 1.00 31.44 113 GLY A C 1
ATOM 876 O O . GLY A 1 113 ? 43.925 -3.304 38.933 1.00 34.12 113 GLY A O 1
ATOM 877 N N . TYR A 1 114 ? 44.770 -1.470 37.874 1.00 30.29 114 TYR A N 1
ATOM 878 C CA . TYR A 1 114 ? 44.821 -2.086 36.550 1.00 29.31 114 TYR A CA 1
ATOM 879 C C . TYR A 1 114 ? 46.172 -2.695 36.201 1.00 30.18 114 TYR A C 1
ATOM 880 O O . TYR A 1 114 ? 47.201 -2.168 36.588 1.00 30.12 114 TYR A O 1
ATOM 889 N N . PHE A 1 115 ? 46.148 -3.836 35.510 1.00 29.98 115 PHE A N 1
ATOM 890 C CA . PHE A 1 115 ? 47.324 -4.361 34.859 1.00 30.56 115 PHE A CA 1
ATOM 891 C C . PHE A 1 115 ? 47.452 -3.526 33.576 1.00 30.11 115 PHE A C 1
ATOM 892 O O . PHE A 1 115 ? 46.483 -3.364 32.849 1.00 30.44 115 PHE A O 1
ATOM 900 N N . VAL A 1 116 ? 48.647 -3.018 33.282 1.00 30.25 116 VAL A N 1
ATOM 901 C CA . VAL A 1 116 ? 48.763 -2.030 32.253 1.00 31.01 116 VAL A CA 1
ATOM 902 C C . VAL A 1 116 ? 49.244 -2.567 30.917 1.00 29.75 116 VAL A C 1
ATOM 903 O O . VAL A 1 116 ? 50.260 -3.262 30.831 1.00 31.69 116 VAL A O 1
ATOM 907 N N . VAL A 1 117 ? 48.553 -2.183 29.864 1.00 30.11 117 VAL A N 1
ATOM 908 C CA . VAL A 1 117 ? 48.997 -2.494 28.522 1.00 29.79 117 VAL A CA 1
ATOM 909 C C . VAL A 1 117 ? 49.407 -1.192 27.820 1.00 29.67 117 VAL A C 1
ATOM 910 O O . VAL A 1 117 ? 48.626 -0.242 27.786 1.00 31.19 117 VAL A O 1
ATOM 914 N N . LEU A 1 118 ? 50.630 -1.157 27.288 1.00 30.94 118 LEU A N 1
ATOM 915 C CA . LEU A 1 118 ? 51.137 0.046 26.615 1.00 30.77 118 LEU A CA 1
ATOM 916 C C . LEU A 1 118 ? 51.234 -0.385 25.150 1.00 30.97 118 LEU A C 1
ATOM 917 O O . LEU A 1 118 ? 51.985 -1.321 24.825 1.00 32.18 118 LEU A O 1
ATOM 922 N N . VAL A 1 119 ? 50.409 0.211 24.302 1.00 30.46 119 VAL A N 1
ATOM 923 C CA . VAL A 1 119 ? 50.386 -0.165 22.874 1.00 29.28 119 VAL A CA 1
ATOM 924 C C . VAL A 1 119 ? 51.460 0.667 22.175 1.00 30.70 119 VAL A C 1
ATOM 925 O O . VAL A 1 119 ? 51.366 1.905 22.139 1.00 31.34 119 VAL A O 1
ATOM 929 N N . GLY A 1 120 ? 52.459 -0.011 21.603 1.00 31.10 120 GLY A N 1
ATOM 930 C CA . GLY A 1 120 ? 53.640 0.655 21.074 1.00 31.35 120 GLY A CA 1
ATOM 931 C C . GLY A 1 120 ? 54.755 -0.298 20.703 1.00 30.69 120 GLY A C 1
ATOM 932 O O . GLY A 1 120 ? 54.596 -1.524 20.779 1.00 28.92 120 GLY A O 1
ATOM 933 N N . GLU A 1 121 ? 55.902 0.291 20.343 1.00 31.16 121 GLU A N 1
ATOM 934 C CA . GLU A 1 121 ? 57.040 -0.451 19.810 1.00 33.76 121 GLU A CA 1
ATOM 935 C C . GLU A 1 121 ? 57.958 -0.733 21.003 1.00 32.52 121 GLU A C 1
ATOM 936 O O . GLU A 1 121 ? 58.495 0.188 21.584 1.00 31.60 121 GLU A O 1
ATOM 942 N N . LYS A 1 122 ? 58.151 -2.012 21.317 1.00 34.10 122 LYS A N 1
ATOM 943 C CA . LYS A 1 122 ? 58.951 -2.471 22.479 1.00 35.51 122 LYS A CA 1
ATOM 944 C C . LYS A 1 122 ? 60.328 -1.822 22.641 1.00 36.79 122 LYS A C 1
ATOM 945 O O . LYS A 1 122 ? 60.726 -1.469 23.751 1.00 38.67 122 LYS A O 1
ATOM 951 N N . ASN A 1 123 ? 61.036 -1.653 21.543 1.00 37.05 123 ASN A N 1
ATOM 952 C CA . ASN A 1 123 ? 62.406 -1.143 21.617 1.00 38.02 123 ASN A CA 1
ATOM 953 C C . ASN A 1 123 ? 62.491 0.374 21.593 1.00 36.83 123 ASN A C 1
ATOM 954 O O . ASN A 1 123 ? 63.587 0.935 21.635 1.00 38.50 123 ASN A O 1
ATOM 959 N N . HIS A 1 124 ? 61.352 1.057 21.509 1.00 34.09 124 HIS A N 1
ATOM 960 C CA . HIS A 1 124 ? 61.395 2.495 21.318 1.00 31.35 124 HIS A CA 1
ATOM 961 C C . HIS A 1 124 ? 61.759 3.212 22.628 1.00 31.55 124 HIS A C 1
ATOM 962 O O . HIS A 1 124 ? 61.237 2.879 23.677 1.00 32.60 124 HIS A O 1
ATOM 969 N N . PRO A 1 125 ? 62.671 4.198 22.581 1.00 31.34 125 PRO A N 1
ATOM 970 C CA . PRO A 1 125 ? 63.060 4.919 23.798 1.00 31.34 125 PRO A CA 1
ATOM 971 C C . PRO A 1 125 ? 61.852 5.492 24.609 1.00 31.17 125 PRO A C 1
ATOM 972 O O . PRO A 1 125 ? 61.855 5.500 25.863 1.00 31.48 125 PRO A O 1
ATOM 976 N N . GLU A 1 126 ? 60.799 5.936 23.923 1.00 31.82 126 GLU A N 1
ATOM 977 C CA . GLU A 1 126 ? 59.617 6.441 24.645 1.00 30.70 126 GLU A CA 1
ATOM 978 C C . GLU A 1 126 ? 58.963 5.341 25.509 1.00 30.43 126 GLU A C 1
ATOM 979 O O . GLU A 1 126 ? 58.661 5.520 26.707 1.00 31.19 126 GLU A O 1
ATOM 985 N N . VAL A 1 127 ? 58.834 4.185 24.901 1.00 30.87 127 VAL A N 1
ATOM 986 C CA . VAL A 1 127 ? 58.252 3.044 25.565 1.00 31.87 127 VAL A CA 1
ATOM 987 C C . VAL A 1 127 ? 59.119 2.555 26.732 1.00 31.65 127 VAL A C 1
ATOM 988 O O . VAL A 1 127 ? 58.612 2.239 27.829 1.00 32.40 127 VAL A O 1
ATOM 992 N N . ILE A 1 128 ? 60.434 2.486 26.520 1.00 31.89 128 ILE A N 1
ATOM 993 C CA . ILE A 1 128 ? 61.374 2.148 27.588 1.00 31.76 128 ILE A CA 1
ATOM 994 C C . ILE A 1 128 ? 61.275 3.139 28.730 1.00 31.33 128 ILE A C 1
ATOM 995 O O . ILE A 1 128 ? 61.296 2.723 29.886 1.00 31.18 128 ILE A O 1
ATOM 1000 N N . GLY A 1 129 ? 61.167 4.440 28.413 1.00 29.83 129 GLY A N 1
ATOM 1001 C CA . GLY A 1 129 ? 60.940 5.438 29.440 1.00 31.53 129 GLY A CA 1
ATOM 1002 C C . GLY A 1 129 ? 59.675 5.171 30.250 1.00 30.92 129 GLY A C 1
ATOM 1003 O O . GLY A 1 129 ? 59.694 5.209 31.513 1.00 30.05 129 GLY A O 1
ATOM 1004 N N . THR A 1 130 ? 58.603 4.868 29.537 1.00 30.65 130 THR A N 1
ATOM 1005 C CA . THR A 1 130 ? 57.298 4.705 30.215 1.00 31.79 130 THR A CA 1
ATOM 1006 C C . THR A 1 130 ? 57.291 3.455 31.104 1.00 31.24 130 THR A C 1
ATOM 1007 O O . THR A 1 130 ? 56.766 3.508 32.227 1.00 33.46 130 THR A O 1
ATOM 1011 N N . LEU A 1 131 ? 57.919 2.373 30.638 1.00 32.33 131 LEU A N 1
ATOM 1012 C CA . LEU A 1 131 ? 58.103 1.203 31.484 1.00 30.76 131 LEU A CA 1
ATOM 1013 C C . LEU A 1 131 ? 58.835 1.548 32.774 1.00 31.79 131 LEU A C 1
ATOM 1014 O O . LEU A 1 131 ? 58.510 1.002 33.830 1.00 30.44 131 LEU A O 1
ATOM 1019 N N . GLY A 1 132 ? 59.797 2.483 32.708 1.00 31.63 132 GLY A N 1
ATOM 1020 C CA . GLY A 1 132 ? 60.526 2.892 33.899 1.00 30.60 132 GLY A CA 1
ATOM 1021 C C . GLY A 1 132 ? 59.602 3.569 34.891 1.00 31.52 132 GLY A C 1
ATOM 1022 O O . GLY A 1 132 ? 59.757 3.393 36.107 1.00 31.03 132 GLY A O 1
ATOM 1023 N N . TYR A 1 133 ? 58.673 4.377 34.371 1.00 32.60 133 TYR A N 1
ATOM 1024 C CA . TYR A 1 133 ? 57.668 5.061 35.207 1.00 34.17 133 TYR A CA 1
ATOM 1025 C C . TYR A 1 133 ? 56.688 4.073 35.840 1.00 33.15 133 TYR A C 1
ATOM 1026 O O . TYR A 1 133 ? 56.341 4.191 37.042 1.00 32.93 133 TYR A O 1
ATOM 1035 N N . LEU A 1 134 ? 56.251 3.119 35.027 1.00 32.06 134 LEU A N 1
ATOM 1036 C CA . LEU A 1 134 ? 55.372 2.052 35.521 1.00 32.47 134 LEU A CA 1
ATOM 1037 C C . LEU A 1 134 ? 56.059 1.293 36.659 1.00 31.86 134 LEU A C 1
ATOM 1038 O O . LEU A 1 134 ? 55.452 1.036 37.753 1.00 31.31 134 LEU A O 1
ATOM 1043 N N . ARG A 1 135 ? 57.336 0.920 36.452 1.00 31.48 135 ARG A N 1
ATOM 1044 C CA . ARG A 1 135 ? 58.096 0.275 37.487 1.00 31.24 135 ARG A CA 1
ATOM 1045 C C . ARG A 1 135 ? 58.199 1.128 38.773 1.00 31.27 135 ARG A C 1
ATOM 1046 O O . ARG A 1 135 ? 58.004 0.617 39.856 1.00 31.48 135 ARG A O 1
ATOM 1054 N N . ALA A 1 136 ? 58.494 2.424 38.643 1.00 32.36 136 ALA A N 1
ATOM 1055 C CA . ALA A 1 136 ? 58.750 3.311 39.781 1.00 33.16 136 ALA A CA 1
ATOM 1056 C C . ALA A 1 136 ? 57.521 3.483 40.673 1.00 32.18 136 ALA A C 1
ATOM 1057 O O . ALA A 1 136 ? 57.637 3.642 41.897 1.00 35.36 136 ALA A O 1
ATOM 1059 N N . CYS A 1 137 ? 56.352 3.433 40.051 1.00 32.94 137 CYS A N 1
ATOM 1060 C CA A CYS A 1 137 ? 55.114 3.491 40.844 0.70 32.62 137 CYS A CA 1
ATOM 1061 C CA B CYS A 1 137 ? 55.052 3.506 40.701 0.30 32.38 137 CYS A CA 1
ATOM 1062 C C . CYS A 1 137 ? 54.565 2.126 41.199 1.00 31.94 137 CYS A C 1
ATOM 1063 O O . CYS A 1 137 ? 53.394 1.989 41.562 1.00 31.35 137 CYS A O 1
ATOM 1068 N N . ASN A 1 138 ? 55.422 1.115 41.148 1.00 31.42 138 ASN A N 1
ATOM 1069 C CA . ASN A 1 138 ? 55.029 -0.255 41.530 1.00 31.47 138 ASN A CA 1
ATOM 1070 C C . ASN A 1 138 ? 53.855 -0.820 40.726 1.00 30.35 138 ASN A C 1
ATOM 1071 O O . ASN A 1 138 ? 53.014 -1.544 41.277 1.00 33.71 138 ASN A O 1
ATOM 1076 N N . GLY A 1 139 ? 53.833 -0.532 39.428 1.00 30.66 139 GLY A N 1
ATOM 1077 C CA . GLY A 1 139 ? 52.812 -1.005 38.507 1.00 29.86 139 GLY A CA 1
ATOM 1078 C C . GLY A 1 139 ? 53.347 -2.245 37.786 1.00 30.61 139 GLY A C 1
ATOM 1079 O O . GLY A 1 139 ? 54.532 -2.559 37.883 1.00 29.79 139 GLY A O 1
ATOM 1080 N N . LYS A 1 140 ? 52.455 -2.940 37.091 1.00 29.69 140 LYS A N 1
ATOM 1081 C CA . LYS A 1 140 ? 52.842 -4.124 36.327 1.00 28.93 140 LYS A CA 1
ATOM 1082 C C . LYS A 1 140 ? 52.147 -4.000 35.000 1.00 28.08 140 LYS A C 1
ATOM 1083 O O . LYS A 1 140 ? 51.003 -3.501 34.877 1.00 27.57 140 LYS A O 1
ATOM 1089 N N . GLY A 1 141 ? 52.807 -4.493 33.971 1.00 27.92 141 GLY A N 1
ATOM 1090 C CA . GLY A 1 141 ? 52.204 -4.422 32.667 1.00 29.06 141 GLY A CA 1
ATOM 1091 C C . GLY A 1 141 ? 53.151 -4.854 31.589 1.00 28.72 141 GLY A C 1
ATOM 1092 O O . GLY A 1 141 ? 54.299 -5.227 31.851 1.00 29.25 141 GLY A O 1
ATOM 1093 N N . ILE A 1 142 ? 52.669 -4.765 30.355 1.00 29.67 142 ILE A N 1
ATOM 1094 C CA . ILE A 1 142 ? 53.432 -5.209 29.178 1.00 30.89 142 ILE A CA 1
ATOM 1095 C C . ILE A 1 142 ? 53.248 -4.232 28.031 1.00 31.03 142 ILE A C 1
ATOM 1096 O O . ILE A 1 142 ? 52.326 -3.382 28.029 1.00 31.09 142 ILE A O 1
ATOM 1101 N N . VAL A 1 143 ? 54.156 -4.370 27.049 1.00 30.50 143 VAL A N 1
ATOM 1102 C CA . VAL A 1 143 ? 54.042 -3.661 25.779 1.00 32.19 143 VAL A CA 1
ATOM 1103 C C . VAL A 1 143 ? 53.343 -4.555 24.759 1.00 29.67 143 VAL A C 1
ATOM 1104 O O . VAL A 1 143 ? 53.655 -5.759 24.605 1.00 30.04 143 VAL A O 1
ATOM 1108 N N . VAL A 1 144 ? 52.347 -3.998 24.078 1.00 30.35 144 VAL A N 1
ATOM 1109 C CA . VAL A 1 144 ? 51.686 -4.718 22.989 1.00 31.56 144 VAL A CA 1
ATOM 1110 C C . VAL A 1 144 ? 52.020 -4.070 21.651 1.00 32.67 144 VAL A C 1
ATOM 1111 O O . VAL A 1 144 ? 51.587 -2.951 21.381 1.00 32.12 144 VAL A O 1
ATOM 1115 N N . GLU A 1 145 ? 52.849 -4.766 20.865 1.00 33.43 145 GLU A N 1
ATOM 1116 C CA . GLU A 1 145 ? 53.297 -4.276 19.550 1.00 35.53 145 GLU A CA 1
ATOM 1117 C C . GLU A 1 145 ? 52.569 -4.950 18.399 1.00 36.50 145 GLU A C 1
ATOM 1118 O O . GLU A 1 145 ? 52.375 -4.350 17.334 1.00 37.70 145 GLU A O 1
ATOM 1124 N N . THR A 1 146 ? 52.212 -6.222 18.583 1.00 37.41 146 THR A N 1
ATOM 1125 C CA . THR A 1 146 ? 51.312 -6.942 17.666 1.00 36.83 146 THR A CA 1
ATOM 1126 C C . THR A 1 146 ? 50.206 -7.645 18.458 1.00 37.05 146 THR A C 1
ATOM 1127 O O . THR A 1 146 ? 50.326 -7.819 19.667 1.00 36.04 146 THR A O 1
ATOM 1131 N N . LEU A 1 147 ? 49.137 -8.067 17.783 1.00 37.58 147 LEU A N 1
ATOM 1132 C CA . LEU A 1 147 ? 47.996 -8.642 18.502 1.00 38.78 147 LEU A CA 1
ATOM 1133 C C . LEU A 1 147 ? 48.395 -9.872 19.339 1.00 39.54 147 LEU A C 1
ATOM 1134 O O . LEU A 1 147 ? 47.823 -10.109 20.402 1.00 40.31 147 LEU A O 1
ATOM 1139 N N . GLU A 1 148 ? 49.419 -10.597 18.887 1.00 39.48 148 GLU A N 1
ATOM 1140 C CA . GLU A 1 148 ? 49.943 -11.766 19.600 1.00 40.48 148 GLU A CA 1
ATOM 1141 C C . GLU A 1 148 ? 50.408 -11.445 21.036 1.00 39.10 148 GLU A C 1
ATOM 1142 O O . GLU A 1 148 ? 50.360 -12.306 21.920 1.00 40.40 148 GLU A O 1
ATOM 1148 N N . ASP A 1 149 ? 50.814 -10.199 21.267 1.00 36.23 149 ASP A N 1
ATOM 1149 C CA . ASP A 1 149 ? 51.319 -9.742 22.567 1.00 34.60 149 ASP A CA 1
ATOM 1150 C C . ASP A 1 149 ? 50.245 -9.639 23.656 1.00 33.07 149 ASP A C 1
ATOM 1151 O O . ASP A 1 149 ? 50.573 -9.486 24.837 1.00 30.72 149 ASP A O 1
ATOM 1156 N N . ILE A 1 150 ? 48.968 -9.711 23.286 1.00 33.21 150 ILE A N 1
ATOM 1157 C CA . ILE A 1 150 ? 47.919 -9.433 24.287 1.00 33.66 150 ILE A CA 1
ATOM 1158 C C . ILE A 1 150 ? 47.692 -10.571 25.311 1.00 33.50 150 ILE A C 1
ATOM 1159 O O . ILE A 1 150 ? 47.140 -10.322 26.366 1.00 33.71 150 ILE A O 1
ATOM 1164 N N . GLY A 1 151 ? 48.180 -11.780 25.021 1.00 33.07 151 GLY A N 1
ATOM 1165 C CA . GLY A 1 151 ? 47.908 -12.972 25.853 1.00 32.63 151 GLY A CA 1
ATOM 1166 C C . GLY A 1 151 ? 48.108 -12.785 27.360 1.00 33.27 151 GLY A C 1
ATOM 1167 O O . GLY A 1 151 ? 47.249 -13.165 28.157 1.00 32.17 151 GLY A O 1
ATOM 1168 N N . GLU A 1 152 ? 49.248 -12.215 27.754 1.00 32.24 152 GLU A N 1
ATOM 1169 C CA . GLU A 1 152 ? 49.523 -11.968 29.179 1.00 33.12 152 GLU A CA 1
ATOM 1170 C C . GLU A 1 152 ? 48.449 -11.079 29.825 1.00 33.15 152 GLU A C 1
ATOM 1171 O O . GLU A 1 152 ? 48.035 -11.316 30.965 1.00 31.46 152 GLU A O 1
ATOM 1177 N N . ALA A 1 153 ? 47.997 -10.054 29.101 1.00 32.86 153 ALA A N 1
ATOM 1178 C CA . ALA A 1 153 ? 47.009 -9.129 29.661 1.00 32.17 153 ALA A CA 1
ATOM 1179 C C . ALA A 1 153 ? 45.677 -9.837 29.861 1.00 32.58 153 ALA A C 1
ATOM 1180 O O . ALA A 1 153 ? 44.917 -9.447 30.732 1.00 33.94 153 ALA A O 1
ATOM 1182 N N . LEU A 1 154 ? 45.399 -10.863 29.049 1.00 31.98 154 LEU A N 1
ATOM 1183 C CA . LEU A 1 154 ? 44.101 -11.566 29.108 1.00 33.01 154 LEU A CA 1
ATOM 1184 C C . LEU A 1 154 ? 43.919 -12.419 30.365 1.00 33.67 154 LEU A C 1
ATOM 1185 O O . LEU A 1 154 ? 42.800 -12.876 30.668 1.00 35.21 154 LEU A O 1
ATOM 1190 N N . LYS A 1 155 ? 45.011 -12.615 31.092 1.00 33.15 155 LYS A N 1
ATOM 1191 C CA . LYS A 1 155 ? 45.013 -13.324 32.373 1.00 33.48 155 LYS A CA 1
ATOM 1192 C C . LYS A 1 155 ? 44.445 -12.470 33.518 1.00 33.25 155 LYS A C 1
ATOM 1193 O O . LYS A 1 155 ? 44.192 -12.994 34.614 1.00 34.99 155 LYS A O 1
ATOM 1199 N N . HIS A 1 156 ? 44.239 -11.179 33.248 1.00 31.97 156 HIS A N 1
ATOM 1200 C CA . HIS A 1 156 ? 43.811 -10.198 34.250 1.00 31.31 156 HIS A CA 1
ATOM 1201 C C . HIS A 1 156 ? 42.353 -9.776 34.092 1.00 30.71 156 HIS A C 1
ATOM 1202 O O . HIS A 1 156 ? 41.832 -9.673 32.972 1.00 31.24 156 HIS A O 1
ATOM 1209 N N . GLU A 1 157 ? 41.672 -9.546 35.205 1.00 30.30 157 GLU A N 1
ATOM 1210 C CA . GLU A 1 157 ? 40.265 -9.129 35.100 1.00 31.49 157 GLU A CA 1
ATOM 1211 C C . GLU A 1 157 ? 40.103 -7.641 34.760 1.00 31.03 157 GLU A C 1
ATOM 1212 O O . GLU A 1 157 ? 39.065 -7.237 34.217 1.00 31.70 157 GLU A O 1
ATOM 1218 N N . ARG A 1 158 ? 41.117 -6.852 35.115 1.00 30.77 158 ARG A N 1
ATOM 1219 C CA . ARG A 1 158 ? 41.087 -5.374 34.936 1.00 30.33 158 ARG A CA 1
ATOM 1220 C C . ARG A 1 158 ? 42.338 -4.884 34.229 1.00 30.16 158 ARG A C 1
ATOM 1221 O O . ARG A 1 158 ? 43.431 -4.924 34.793 1.00 29.55 158 ARG A O 1
ATOM 1229 N N . VAL A 1 159 ? 42.172 -4.505 32.963 1.00 29.84 159 VAL A N 1
ATOM 1230 C CA . VAL A 1 159 ? 43.293 -4.061 32.143 1.00 29.25 159 VAL A CA 1
ATOM 1231 C C . VAL A 1 159 ? 43.167 -2.558 31.822 1.00 28.19 159 VAL A C 1
ATOM 1232 O O . VAL A 1 159 ? 42.091 -2.091 31.418 1.00 28.58 159 VAL A O 1
ATOM 1236 N N . GLY A 1 160 ? 44.254 -1.813 32.042 1.00 28.54 160 GLY A N 1
ATOM 1237 C CA . GLY A 1 160 ? 44.301 -0.364 31.709 1.00 28.38 160 GLY A CA 1
ATOM 1238 C C . GLY A 1 160 ? 45.201 -0.207 30.486 1.00 31.37 160 GLY A C 1
ATOM 1239 O O . GLY A 1 160 ? 46.332 -0.738 30.477 1.00 32.89 160 GLY A O 1
ATOM 1240 N N . ILE A 1 161 ? 44.697 0.507 29.489 1.00 30.20 161 ILE A N 1
ATOM 1241 C CA . ILE A 1 161 ? 45.367 0.599 28.178 1.00 29.42 161 ILE A CA 1
ATOM 1242 C C . ILE A 1 161 ? 45.795 2.034 27.840 1.00 29.03 161 ILE A C 1
ATOM 1243 O O . ILE A 1 161 ? 44.988 2.959 27.863 1.00 29.77 161 ILE A O 1
ATOM 1248 N N . VAL A 1 162 ? 47.081 2.187 27.510 1.00 28.24 162 VAL A N 1
ATOM 1249 C CA . VAL A 1 162 ? 47.593 3.499 27.063 1.00 30.18 162 VAL A CA 1
ATOM 1250 C C . VAL A 1 162 ? 48.333 3.278 25.730 1.00 30.37 162 VAL A C 1
ATOM 1251 O O . VAL A 1 162 ? 48.524 2.112 25.303 1.00 29.76 162 VAL A O 1
ATOM 1255 N N . ALA A 1 163 ? 48.761 4.378 25.112 1.00 30.32 163 ALA A N 1
ATOM 1256 C CA . ALA A 1 163 ? 49.421 4.316 23.786 1.00 30.66 163 ALA A CA 1
ATOM 1257 C C . ALA A 1 163 ? 50.719 5.086 23.847 1.00 31.12 163 ALA A C 1
ATOM 1258 O O . ALA A 1 163 ? 50.773 6.164 24.430 1.00 30.86 163 ALA A O 1
ATOM 1260 N N . GLN A 1 164 ? 51.749 4.518 23.221 1.00 32.00 164 GLN A N 1
ATOM 1261 C CA . GLN A 1 164 ? 52.847 5.363 22.684 1.00 32.32 164 GLN A CA 1
ATOM 1262 C C . GLN A 1 164 ? 52.231 6.583 21.955 1.00 31.80 164 GLN A C 1
ATOM 1263 O O . GLN A 1 164 ? 51.218 6.469 21.223 1.00 31.80 164 GLN A O 1
ATOM 1269 N N . THR A 1 165 ? 52.817 7.758 22.175 1.00 31.55 165 THR A N 1
ATOM 1270 C CA . THR A 1 165 ? 52.247 9.026 21.668 1.00 31.17 165 THR A CA 1
ATOM 1271 C C . THR A 1 165 ? 52.041 9.012 20.145 1.00 30.35 165 THR A C 1
ATOM 1272 O O . THR A 1 165 ? 51.143 9.666 19.641 1.00 31.13 165 THR A O 1
ATOM 1276 N N . THR A 1 166 ? 52.865 8.223 19.452 1.00 30.61 166 THR A N 1
ATOM 1277 C CA . THR A 1 166 ? 52.860 8.149 17.980 1.00 30.97 166 THR A CA 1
ATOM 1278 C C . THR A 1 166 ? 52.234 6.858 17.446 1.00 31.53 166 THR A C 1
ATOM 1279 O O . THR A 1 166 ? 52.279 6.568 16.233 1.00 30.12 166 THR A O 1
ATOM 1283 N N . GLN A 1 167 ? 51.627 6.091 18.340 1.00 30.84 167 GLN A N 1
ATOM 1284 C CA . GLN A 1 167 ? 50.896 4.882 17.973 1.00 31.92 167 GLN A CA 1
ATOM 1285 C C . GLN A 1 167 ? 49.837 5.141 16.891 1.00 32.07 167 GLN A C 1
ATOM 1286 O O . GLN A 1 167 ? 49.056 6.089 16.962 1.00 31.32 167 GLN A O 1
ATOM 1292 N N . ASN A 1 168 ? 49.851 4.285 15.885 1.00 32.63 168 ASN A N 1
ATOM 1293 C CA . ASN A 1 168 ? 48.860 4.256 14.837 1.00 34.74 168 ASN A CA 1
ATOM 1294 C C . ASN A 1 168 ? 47.440 3.990 15.407 1.00 34.31 168 ASN A C 1
ATOM 1295 O O . ASN A 1 168 ? 47.236 3.037 16.159 1.00 34.23 168 ASN A O 1
ATOM 1300 N N . GLU A 1 169 ? 46.468 4.827 15.043 1.00 34.78 169 GLU A N 1
ATOM 1301 C CA . GLU A 1 169 ? 45.088 4.688 15.541 1.00 34.39 169 GLU A CA 1
ATOM 1302 C C . GLU A 1 169 ? 44.407 3.368 15.197 1.00 34.18 169 GLU A C 1
ATOM 1303 O O . GLU A 1 169 ? 43.641 2.847 15.992 1.00 33.11 169 GLU A O 1
ATOM 1309 N N . GLU A 1 170 ? 44.653 2.842 13.998 1.00 33.01 170 GLU A N 1
ATOM 1310 C CA . GLU A 1 170 ? 43.985 1.633 13.528 1.00 33.77 170 GLU A CA 1
ATOM 1311 C C . GLU A 1 170 ? 44.323 0.446 14.423 1.00 33.13 170 GLU A C 1
ATOM 1312 O O . GLU A 1 170 ? 43.430 -0.286 14.848 1.00 32.91 170 GLU A O 1
ATOM 1318 N N . PHE A 1 171 ? 45.609 0.262 14.704 1.00 31.94 171 PHE A N 1
ATOM 1319 C CA . PHE A 1 171 ? 46.018 -0.845 15.545 1.00 31.48 171 PHE A CA 1
ATOM 1320 C C . PHE A 1 171 ? 45.549 -0.586 16.981 1.00 30.61 171 PHE A C 1
ATOM 1321 O O . PHE A 1 171 ? 45.135 -1.510 17.655 1.00 30.67 171 PHE A O 1
ATOM 1329 N N . PHE A 1 172 ? 45.586 0.667 17.427 1.00 30.94 172 PHE A N 1
ATOM 1330 C CA . PHE A 1 172 ? 45.162 0.985 18.795 1.00 30.69 172 PHE A CA 1
ATOM 1331 C C . PHE A 1 172 ? 43.674 0.594 18.994 1.00 30.72 172 PHE A C 1
ATOM 1332 O O . PHE A 1 172 ? 43.340 -0.083 19.974 1.00 31.21 172 PHE A O 1
ATOM 1340 N N . LYS A 1 173 ? 42.821 0.987 18.051 1.00 31.00 173 LYS A N 1
ATOM 1341 C CA . LYS A 1 173 ? 41.394 0.653 18.071 1.00 30.46 173 LYS A CA 1
ATOM 1342 C C . LYS A 1 173 ? 41.229 -0.876 18.125 1.00 31.33 173 LYS A C 1
ATOM 1343 O O . LYS A 1 173 ? 40.358 -1.412 18.829 1.00 31.14 173 LYS A O 1
ATOM 1349 N N . GLU A 1 174 ? 42.045 -1.582 17.346 1.00 31.23 174 GLU A N 1
ATOM 1350 C CA . GLU A 1 174 ? 41.949 -3.042 17.277 1.00 31.94 174 GLU A CA 1
ATOM 1351 C C . GLU A 1 174 ? 42.302 -3.714 18.624 1.00 31.74 174 GLU A 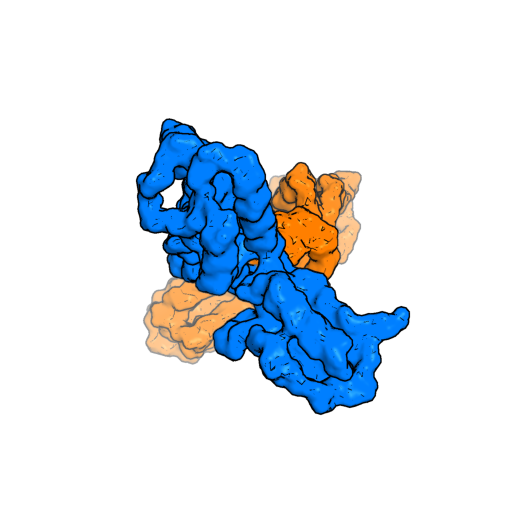C 1
ATOM 1352 O O . GLU A 1 174 ? 41.581 -4.618 19.093 1.00 31.97 174 GLU A O 1
ATOM 1358 N N . VAL A 1 175 ? 43.421 -3.301 19.208 1.00 31.92 175 VAL A N 1
ATOM 1359 C CA . VAL A 1 175 ? 43.857 -3.808 20.525 1.00 32.31 175 VAL A CA 1
ATOM 1360 C C . VAL A 1 175 ? 42.811 -3.543 21.622 1.00 32.36 175 VAL A C 1
ATOM 1361 O O . VAL A 1 175 ? 42.416 -4.429 22.388 1.00 32.00 175 VAL A O 1
ATOM 1365 N N . VAL A 1 176 ? 42.355 -2.307 21.682 1.00 31.80 176 VAL A N 1
ATOM 1366 C CA . VAL A 1 176 ? 41.376 -1.926 22.663 1.00 31.54 176 VAL A CA 1
ATOM 1367 C C . VAL A 1 176 ? 40.091 -2.766 22.523 1.00 31.37 176 VAL A C 1
ATOM 1368 O O . VAL A 1 176 ? 39.572 -3.256 23.536 1.00 32.08 176 VAL A O 1
ATOM 1372 N N . GLY A 1 177 ? 39.581 -2.937 21.300 1.00 30.73 177 GLY A N 1
ATOM 1373 C CA . GLY A 1 177 ? 38.320 -3.648 21.116 1.00 31.28 177 GLY A CA 1
ATOM 1374 C C . GLY A 1 177 ? 38.545 -5.122 21.410 1.00 30.89 177 GLY A C 1
ATOM 1375 O O . GLY A 1 177 ? 37.685 -5.753 21.988 1.00 31.40 177 GLY A O 1
ATOM 1376 N N . GLU A 1 178 ? 39.718 -5.663 21.030 1.00 31.36 178 GLU A N 1
ATOM 1377 C CA . GLU A 1 178 ? 39.960 -7.096 21.211 1.00 31.76 178 GLU A CA 1
ATOM 1378 C C . GLU A 1 178 ? 40.086 -7.437 22.700 1.00 31.36 178 GLU A C 1
ATOM 1379 O O . GLU A 1 178 ? 39.457 -8.391 23.177 1.00 31.64 178 GLU A O 1
ATOM 1385 N N . ILE A 1 179 ? 40.882 -6.663 23.415 1.00 30.23 179 ILE A N 1
ATOM 1386 C CA . ILE A 1 179 ? 41.075 -6.892 24.851 1.00 29.53 179 ILE A CA 1
ATOM 1387 C C . ILE A 1 179 ? 39.694 -6.797 25.585 1.00 30.06 179 ILE A C 1
ATOM 1388 O O . ILE A 1 179 ? 39.383 -7.653 26.418 1.00 29.31 179 ILE A O 1
ATOM 1393 N N . ALA A 1 180 ? 38.895 -5.794 25.241 1.00 29.39 180 ALA A N 1
ATOM 1394 C CA . ALA A 1 180 ? 37.536 -5.637 25.781 1.00 29.92 180 ALA A CA 1
ATOM 1395 C C . ALA A 1 180 ? 36.651 -6.881 25.651 1.00 31.32 180 ALA A C 1
ATOM 1396 O O . ALA A 1 180 ? 35.802 -7.142 26.517 1.00 31.80 180 ALA A O 1
ATOM 1398 N N . LEU A 1 181 ? 36.823 -7.652 24.582 1.00 30.23 181 LEU A N 1
ATOM 1399 C CA . LEU A 1 181 ? 36.028 -8.882 24.418 1.00 30.41 181 LEU A CA 1
ATOM 1400 C C . LEU A 1 181 ? 36.414 -9.999 25.388 1.00 30.40 181 LEU A C 1
ATOM 1401 O O . LEU A 1 181 ? 35.579 -10.869 25.690 1.00 31.41 181 LEU A O 1
ATOM 1406 N N . TRP A 1 182 ? 37.672 -9.977 25.857 1.00 30.88 182 TRP A N 1
ATOM 1407 C CA . TRP A 1 182 ? 38.260 -11.086 26.605 1.00 32.11 182 TRP A CA 1
ATOM 1408 C C . TRP A 1 182 ? 38.354 -10.856 28.116 1.00 32.79 182 TRP A C 1
ATOM 1409 O O . TRP A 1 182 ? 38.444 -11.795 28.878 1.00 33.67 182 TRP A O 1
ATOM 1420 N N . VAL A 1 183 ? 38.367 -9.615 28.567 1.00 31.79 183 VAL A N 1
ATOM 1421 C CA . VAL A 1 183 ? 38.536 -9.371 30.006 1.00 33.06 183 VAL A CA 1
ATOM 1422 C C . VAL A 1 183 ? 37.308 -8.620 30.577 1.00 33.91 183 VAL A C 1
ATOM 1423 O O . VAL A 1 183 ? 36.580 -8.003 29.825 1.00 36.09 183 VAL A O 1
ATOM 1427 N N . LYS A 1 184 ? 37.141 -8.635 31.898 1.00 33.60 184 LYS A N 1
ATOM 1428 C CA . LYS A 1 184 ? 35.928 -8.133 32.565 1.00 34.79 184 LYS A CA 1
ATOM 1429 C C . LYS A 1 184 ? 35.817 -6.619 32.418 1.00 32.80 184 LYS A C 1
ATOM 1430 O O . LYS A 1 184 ? 34.749 -6.069 32.159 1.00 32.99 184 LYS A O 1
ATOM 1436 N N . GLU A 1 185 ? 36.945 -5.946 32.603 1.00 31.18 185 GLU A N 1
ATOM 1437 C CA . GLU A 1 185 ? 36.916 -4.496 32.698 1.00 30.39 185 GLU A CA 1
ATOM 1438 C C . GLU A 1 185 ? 38.137 -3.941 32.060 1.00 30.04 185 GLU A C 1
ATOM 1439 O O . GLU A 1 185 ? 39.236 -4.409 32.342 1.00 29.61 185 GLU A O 1
ATOM 1445 N N . VAL A 1 186 ? 37.943 -2.923 31.222 1.00 29.76 186 VAL A N 1
ATOM 1446 C CA . VAL A 1 186 ? 39.051 -2.277 30.508 1.00 29.60 186 VAL A CA 1
ATOM 1447 C C . VAL A 1 186 ? 38.915 -0.792 30.733 1.00 29.03 186 VAL A C 1
ATOM 1448 O O . VAL A 1 186 ? 37.838 -0.241 30.621 1.00 29.72 186 VAL A O 1
ATOM 1452 N N . LYS A 1 187 ? 40.015 -0.154 31.078 1.00 28.48 187 LYS A N 1
ATOM 1453 C CA . LYS A 1 187 ? 39.987 1.318 31.058 1.00 29.43 187 LYS A CA 1
ATOM 1454 C C . LYS A 1 187 ? 41.039 1.788 30.082 1.00 30.32 187 LYS A C 1
ATOM 1455 O O . LYS A 1 187 ? 42.206 1.347 30.184 1.00 31.30 187 LYS A O 1
ATOM 1461 N N . VAL A 1 188 ? 40.638 2.667 29.160 1.00 30.25 188 VAL A N 1
ATOM 1462 C CA . VAL A 1 188 ? 41.528 3.215 28.153 1.00 30.51 188 VAL A CA 1
ATOM 1463 C C . VAL A 1 188 ? 41.742 4.699 28.461 1.00 29.66 188 VAL A C 1
ATOM 1464 O O . VAL A 1 188 ? 40.795 5.473 28.681 1.00 29.23 188 VAL A O 1
ATOM 1468 N N . ILE A 1 189 ? 43.008 5.096 28.514 1.00 30.21 189 ILE A N 1
ATOM 1469 C CA . ILE A 1 189 ? 43.364 6.534 28.532 1.00 31.84 189 ILE A CA 1
ATOM 1470 C C . ILE A 1 189 ? 44.142 6.747 27.225 1.00 31.78 189 ILE A C 1
ATOM 1471 O O . ILE A 1 189 ? 45.310 6.263 27.106 1.00 32.42 189 ILE A O 1
ATOM 1476 N N . ASN A 1 190 ? 43.460 7.384 26.241 1.00 32.41 190 ASN A N 1
ATOM 1477 C CA . ASN A 1 190 ? 43.991 7.606 24.886 1.00 33.08 190 ASN A CA 1
ATOM 1478 C C . ASN A 1 190 ? 45.041 8.701 24.964 1.00 32.17 190 ASN A C 1
ATOM 1479 O O . ASN A 1 190 ? 44.712 9.889 25.074 1.00 33.68 190 ASN A O 1
ATOM 1484 N N . THR A 1 191 ? 46.295 8.256 24.922 1.00 32.69 191 THR A N 1
ATOM 1485 C CA . THR A 1 191 ? 47.455 9.149 25.074 1.00 33.17 191 THR A CA 1
ATOM 1486 C C . THR A 1 191 ? 48.124 9.402 23.727 1.00 33.36 191 THR A C 1
ATOM 1487 O O . THR A 1 191 ? 49.245 9.922 23.657 1.00 34.94 191 THR A O 1
ATOM 1491 N N . ILE A 1 192 ? 47.452 9.019 22.654 1.00 33.64 192 ILE A N 1
ATOM 1492 C CA . ILE A 1 192 ? 47.968 9.375 21.316 1.00 33.50 192 ILE A CA 1
ATOM 1493 C C . ILE A 1 192 ? 48.014 10.908 21.148 1.00 33.23 192 ILE A C 1
ATOM 1494 O O . ILE A 1 192 ? 47.023 11.593 21.388 1.00 33.05 192 ILE A O 1
ATOM 1499 N N . CYS A 1 193 ? 49.162 11.448 20.729 1.00 32.81 193 CYS A N 1
ATOM 1500 C CA A CYS A 1 193 ? 49.279 12.890 20.580 0.75 33.29 193 CYS A CA 1
ATOM 1501 C CA C CYS A 1 193 ? 49.323 12.885 20.547 0.25 33.04 193 CYS A CA 1
ATOM 1502 C C . CYS A 1 193 ? 48.618 13.409 19.284 1.00 33.98 193 CYS A C 1
ATOM 1503 O O . CYS A 1 193 ? 48.381 12.667 18.328 1.00 33.09 193 CYS A O 1
ATOM 1508 N N . ASN A 1 194 ? 48.300 14.701 19.252 1.00 35.37 194 ASN A N 1
ATOM 1509 C CA . ASN A 1 194 ? 47.496 15.239 18.166 1.00 36.86 194 ASN A CA 1
ATOM 1510 C C . ASN A 1 194 ? 48.332 15.947 17.070 1.00 36.34 194 ASN A C 1
ATOM 1511 O O . ASN A 1 194 ? 47.795 16.684 16.267 1.00 38.65 194 ASN A O 1
ATOM 1516 N N . ALA A 1 195 ? 49.652 15.702 17.063 1.00 36.10 195 ALA A N 1
ATOM 1517 C CA . ALA A 1 195 ? 50.584 16.398 16.171 1.00 34.27 195 ALA A CA 1
ATOM 1518 C C . ALA A 1 195 ? 50.242 16.293 14.677 1.00 33.74 195 ALA A C 1
ATOM 1519 O O . ALA A 1 195 ? 50.157 17.323 13.977 1.00 32.31 195 ALA A O 1
ATOM 1521 N N . THR A 1 196 ? 50.072 15.062 14.199 1.00 32.48 196 THR A N 1
ATOM 1522 C CA . THR A 1 196 ? 49.830 14.815 12.780 1.00 33.34 196 THR A CA 1
ATOM 1523 C C . THR A 1 196 ? 48.464 15.361 12.382 1.00 33.08 196 THR A C 1
ATOM 1524 O O . THR A 1 196 ? 48.333 15.939 11.326 1.00 32.58 196 THR A O 1
ATOM 1528 N N A SER A 1 197 ? 47.464 15.182 13.253 0.70 32.68 197 SER A N 1
ATOM 1529 N N B SER A 1 197 ? 47.461 15.191 13.243 0.30 32.69 197 SER A N 1
ATOM 1530 C CA A SER A 1 197 ? 46.111 15.713 13.001 0.70 32.26 197 SER A CA 1
ATOM 1531 C CA B SER A 1 197 ? 46.116 15.708 12.958 0.30 32.32 197 SER A CA 1
ATOM 1532 C C A SER A 1 197 ? 46.120 17.232 12.879 0.70 32.17 197 SER A C 1
ATOM 1533 C C B SER A 1 197 ? 46.093 17.238 12.892 0.30 32.25 197 SER A C 1
ATOM 1534 O O A SER A 1 197 ? 45.549 17.789 11.936 0.70 31.93 197 SER A O 1
ATOM 1535 O O B SER A 1 197 ? 45.462 17.812 12.002 0.30 32.19 197 SER A O 1
ATOM 1540 N N . LEU A 1 198 ? 46.800 17.882 13.821 1.00 32.05 198 LEU A N 1
ATOM 1541 C CA . LEU A 1 198 ? 46.937 19.340 13.862 1.00 32.12 198 LEU A CA 1
ATOM 1542 C C . LEU A 1 198 ? 47.555 19.851 12.566 1.00 31.49 198 LEU A C 1
ATOM 1543 O O . LEU A 1 198 ? 47.039 20.779 11.952 1.00 32.16 198 LEU A O 1
ATOM 1548 N N . ARG A 1 199 ? 48.655 19.230 12.152 1.00 31.51 199 ARG A N 1
ATOM 1549 C CA . ARG A 1 199 ? 49.320 19.620 10.917 1.00 30.66 199 ARG A CA 1
ATOM 1550 C C . ARG A 1 199 ? 48.393 19.426 9.717 1.00 31.56 199 ARG A C 1
ATOM 1551 O O . ARG A 1 199 ? 48.267 20.319 8.873 1.00 30.93 199 ARG A O 1
ATOM 1559 N N . GLN A 1 200 ? 47.734 18.271 9.644 1.00 31.43 200 GLN A N 1
ATOM 1560 C CA . GLN A 1 200 ? 46.928 17.952 8.461 1.00 31.37 200 GLN A CA 1
ATOM 1561 C C . GLN A 1 200 ? 45.628 18.766 8.370 1.00 31.19 200 GLN A C 1
ATOM 1562 O O . GLN A 1 200 ? 45.277 19.248 7.295 1.00 31.48 200 GLN A O 1
ATOM 1568 N N . GLU A 1 201 ? 44.915 18.908 9.493 1.00 30.65 201 GLU A N 1
ATOM 1569 C CA . GLU A 1 201 ? 43.682 19.708 9.525 1.00 31.30 201 GLU A CA 1
ATOM 1570 C C . GLU A 1 201 ? 43.926 21.160 9.156 1.00 30.53 201 GLU A C 1
ATOM 1571 O O . GLU A 1 201 ? 43.056 21.808 8.583 1.00 30.22 201 GLU A O 1
ATOM 1577 N N . SER A 1 202 ? 45.093 21.671 9.544 1.00 30.61 202 SER A N 1
ATOM 1578 C CA . SER A 1 202 ? 45.472 23.048 9.263 1.00 31.21 202 SER A CA 1
ATOM 1579 C C . SER A 1 202 ? 45.688 23.265 7.757 1.00 31.35 202 SER A C 1
ATOM 1580 O O . SER A 1 202 ? 45.235 24.276 7.209 1.00 31.58 202 SER A O 1
ATOM 1583 N N . VAL A 1 203 ? 46.352 22.306 7.104 1.00 31.41 203 VAL A N 1
ATOM 1584 C CA . VAL A 1 203 ? 46.477 22.257 5.618 1.00 31.79 203 VAL A CA 1
ATOM 1585 C C . VAL A 1 203 ? 45.115 22.165 4.898 1.00 32.36 203 VAL A C 1
ATOM 1586 O O . VAL A 1 203 ? 44.897 22.836 3.882 1.00 32.01 203 VAL A O 1
ATOM 1590 N N . LYS A 1 204 ? 44.202 21.342 5.413 1.00 32.98 204 LYS A N 1
ATOM 1591 C CA . LYS A 1 204 ? 42.849 21.257 4.851 1.00 33.53 204 LYS A CA 1
ATOM 1592 C C . LYS A 1 204 ? 42.095 22.580 4.968 1.00 33.94 204 LYS A C 1
ATOM 1593 O O . LYS A 1 204 ? 41.198 22.866 4.180 1.00 33.61 204 LYS A O 1
ATOM 1599 N N . LYS A 1 205 ? 42.444 23.367 5.981 1.00 34.58 205 LYS A N 1
ATOM 1600 C CA . LYS A 1 205 ? 41.742 24.610 6.273 1.00 35.05 205 LYS A CA 1
ATOM 1601 C C . LYS A 1 205 ? 42.265 25.700 5.352 1.00 35.00 205 LYS A C 1
ATOM 1602 O O . LYS A 1 205 ? 41.495 26.514 4.839 1.00 34.90 205 LYS A O 1
ATOM 1608 N N . LEU A 1 206 ? 43.579 25.697 5.140 1.00 34.90 206 LEU A N 1
ATOM 1609 C CA . LEU A 1 206 ? 44.240 26.705 4.323 1.00 34.92 206 LEU A CA 1
ATOM 1610 C C . LEU A 1 206 ? 44.052 26.485 2.826 1.00 35.02 206 LEU A C 1
ATOM 1611 O O . LEU A 1 206 ? 43.694 27.423 2.105 1.00 34.83 206 LEU A O 1
ATOM 1616 N N . ALA A 1 207 ? 44.282 25.253 2.364 1.00 35.24 207 ALA A N 1
ATOM 1617 C CA . ALA A 1 207 ? 44.325 24.938 0.915 1.00 35.33 207 ALA A CA 1
ATOM 1618 C C . ALA A 1 207 ? 43.164 25.486 0.047 1.00 35.41 207 ALA A C 1
ATOM 1619 O O . ALA A 1 207 ? 43.424 26.028 -1.037 1.00 34.94 207 ALA A O 1
ATOM 1621 N N . PRO A 1 208 ? 41.891 25.346 0.495 1.00 35.33 208 PRO A N 1
ATOM 1622 C CA . PRO A 1 208 ? 40.824 25.919 -0.340 1.00 35.61 208 PRO A CA 1
ATOM 1623 C C . PRO A 1 208 ? 40.720 27.448 -0.251 1.00 35.58 208 PRO A C 1
ATOM 1624 O O . PRO A 1 208 ? 39.946 28.050 -0.993 1.00 35.82 208 PRO A O 1
ATOM 1628 N N . GLU A 1 209 ? 41.499 28.064 0.639 1.00 35.74 209 GLU A N 1
ATOM 1629 C CA . GLU A 1 209 ? 41.469 29.516 0.845 1.00 35.88 209 GLU A CA 1
ATOM 1630 C C . GLU A 1 209 ? 42.673 30.246 0.225 1.00 35.85 209 GLU A C 1
ATOM 1631 O O . GLU A 1 209 ? 42.793 31.467 0.363 1.00 35.87 209 GLU A O 1
ATOM 1637 N N . VAL A 1 210 ? 43.560 29.502 -0.441 1.00 35.67 210 VAL A N 1
ATOM 1638 C CA . VAL A 1 210 ? 44.701 30.096 -1.163 1.00 35.37 210 VAL A CA 1
ATOM 1639 C C . VAL A 1 210 ? 44.700 29.707 -2.639 1.00 35.32 210 VAL A C 1
ATOM 1640 O O . VAL A 1 210 ? 44.027 28.757 -3.040 1.00 35.03 210 VAL A O 1
ATOM 1644 N N . ASP A 1 211 ? 45.469 30.446 -3.435 1.00 35.55 211 ASP A N 1
ATOM 1645 C CA . ASP A 1 211 ? 45.598 30.178 -4.863 1.00 35.94 211 ASP A CA 1
ATOM 1646 C C . ASP A 1 211 ? 46.548 29.012 -5.163 1.00 35.90 211 ASP A C 1
ATOM 1647 O O . ASP A 1 211 ? 46.256 28.169 -6.034 1.00 36.24 211 ASP A O 1
ATOM 1652 N N . VAL A 1 212 ? 47.686 28.981 -4.452 1.00 35.70 212 VAL A N 1
ATOM 1653 C CA . VAL A 1 212 ? 48.664 27.904 -4.607 1.00 35.78 212 VAL A CA 1
ATOM 1654 C C . VAL A 1 212 ? 49.096 27.389 -3.235 1.00 35.54 212 VAL A C 1
ATOM 1655 O O . VAL A 1 212 ? 49.182 28.167 -2.283 1.00 35.95 212 VAL A O 1
ATOM 1659 N N . MET A 1 213 ? 49.343 26.083 -3.128 1.00 35.05 213 MET A N 1
ATOM 1660 C CA . MET A 1 213 ? 49.887 25.504 -1.891 1.00 34.63 213 MET A CA 1
ATOM 1661 C C . MET A 1 213 ? 51.315 24.992 -2.083 1.00 34.43 213 MET A C 1
ATOM 1662 O O . MET A 1 213 ? 51.587 24.185 -2.998 1.00 34.65 213 MET A O 1
ATOM 1667 N N . ILE A 1 214 ? 52.228 25.490 -1.250 1.00 33.87 214 ILE A N 1
ATOM 1668 C CA . ILE A 1 214 ? 53.581 24.943 -1.156 1.00 33.89 214 ILE A CA 1
ATOM 1669 C C . ILE A 1 214 ? 53.672 24.008 0.050 1.00 33.52 214 ILE A C 1
ATOM 1670 O O . ILE A 1 214 ? 53.468 24.422 1.197 1.00 33.69 214 ILE A O 1
ATOM 1675 N N . ILE A 1 215 ? 53.983 22.746 -0.224 1.00 33.34 215 ILE A N 1
ATOM 1676 C CA . ILE A 1 215 ? 54.197 21.760 0.832 1.00 32.66 215 ILE A CA 1
ATOM 1677 C C . ILE A 1 215 ? 55.693 21.421 0.839 1.00 33.06 215 ILE A C 1
ATOM 1678 O O . ILE A 1 215 ? 56.225 20.883 -0.144 1.00 32.49 215 ILE A O 1
ATOM 1683 N N . ILE A 1 216 ? 56.373 21.774 1.929 1.00 32.55 216 ILE A N 1
ATOM 1684 C CA . ILE A 1 216 ? 57.825 21.601 2.012 1.00 32.42 216 ILE A CA 1
ATOM 1685 C C . ILE A 1 216 ? 58.178 20.310 2.729 1.00 33.18 216 ILE A C 1
ATOM 1686 O O . ILE A 1 216 ? 57.619 20.001 3.785 1.00 33.80 216 ILE A O 1
ATOM 1691 N N . GLY A 1 217 ? 59.118 19.567 2.156 1.00 33.64 217 GLY A N 1
ATOM 1692 C CA . GLY A 1 217 ? 59.645 18.383 2.822 1.00 34.09 217 GLY A CA 1
ATOM 1693 C C . GLY A 1 217 ? 60.385 17.491 1.856 1.00 34.00 217 GLY A C 1
ATOM 1694 O O . GLY A 1 217 ? 60.313 17.684 0.627 1.00 34.54 217 GLY A O 1
ATOM 1695 N N . GLY A 1 218 ? 61.102 16.515 2.411 1.00 33.99 218 GLY A N 1
ATOM 1696 C CA . GLY A 1 218 ? 61.866 15.555 1.620 1.00 34.77 218 GLY A CA 1
ATOM 1697 C C . GLY A 1 218 ? 60.996 14.912 0.559 1.00 35.08 218 GLY A C 1
ATOM 1698 O O . GLY A 1 218 ? 59.817 14.634 0.790 1.00 34.81 218 GLY A O 1
ATOM 1699 N N . LYS A 1 219 ? 61.563 14.687 -0.620 1.00 35.78 219 LYS A N 1
ATOM 1700 C CA . LYS A 1 219 ? 60.796 14.050 -1.679 1.00 36.65 219 LYS A CA 1
ATOM 1701 C C . LYS A 1 219 ? 60.236 12.706 -1.224 1.00 36.94 219 LYS A C 1
ATOM 1702 O O . LYS A 1 219 ? 59.068 12.399 -1.475 1.00 37.39 219 LYS A O 1
ATOM 1708 N N . ASN A 1 220 ? 61.059 11.929 -0.525 1.00 37.14 220 ASN A N 1
ATOM 1709 C CA . ASN A 1 220 ? 60.666 10.592 -0.089 1.00 37.40 220 ASN A CA 1
ATOM 1710 C C . ASN A 1 220 ? 60.168 10.564 1.354 1.00 37.68 220 ASN A C 1
ATOM 1711 O O . ASN A 1 220 ? 60.087 9.502 1.975 1.00 37.80 220 ASN A O 1
ATOM 1716 N N . SER A 1 221 ? 59.823 11.744 1.868 1.00 37.72 221 SER A N 1
ATOM 1717 C CA . SER A 1 221 ? 59.255 11.872 3.208 1.00 38.21 221 SER A CA 1
ATOM 1718 C C . SER A 1 221 ? 57.787 11.452 3.196 1.00 38.40 221 SER A C 1
ATOM 1719 O O . SER A 1 221 ? 56.947 12.112 2.573 1.00 38.63 221 SER A O 1
ATOM 1722 N N . GLY A 1 222 ? 57.492 10.355 3.889 1.00 38.46 222 GLY A N 1
ATOM 1723 C CA . GLY A 1 222 ? 56.147 9.786 3.932 1.00 38.54 222 GLY A CA 1
ATOM 1724 C C . GLY A 1 222 ? 55.067 10.744 4.401 1.00 38.68 222 GLY A C 1
ATOM 1725 O O . GLY A 1 222 ? 54.009 10.840 3.772 1.00 38.80 222 GLY A O 1
ATOM 1726 N N . ASN A 1 223 ? 55.332 11.457 5.497 1.00 38.40 223 ASN A 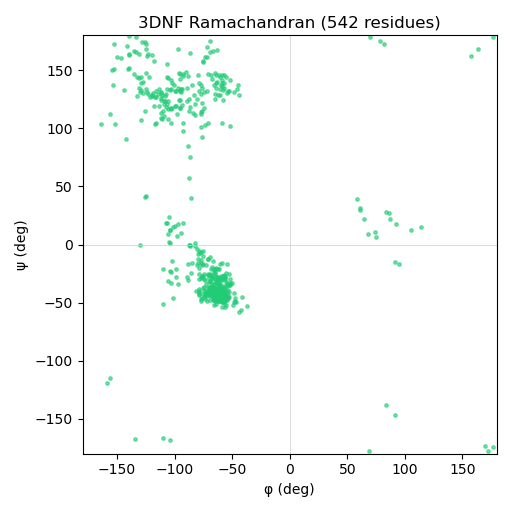N 1
ATOM 1727 C CA . ASN A 1 223 ? 54.338 12.367 6.068 1.00 38.37 223 ASN A CA 1
ATOM 1728 C C . ASN A 1 223 ? 54.146 13.661 5.280 1.00 37.96 223 ASN A C 1
ATOM 1729 O O . ASN A 1 223 ? 53.057 14.236 5.297 1.00 38.09 223 ASN A O 1
ATOM 1734 N N . THR A 1 224 ? 55.202 14.113 4.603 1.00 37.60 224 THR A N 1
ATOM 1735 C CA . THR A 1 224 ? 55.123 15.272 3.711 1.00 37.18 224 THR A CA 1
ATOM 1736 C C . THR A 1 224 ? 54.286 14.925 2.472 1.00 36.83 224 THR A C 1
ATOM 1737 O O . THR A 1 224 ? 53.500 15.743 1.994 1.00 36.69 224 THR A O 1
ATOM 1741 N N . ARG A 1 225 ? 54.467 13.705 1.969 1.00 36.61 225 ARG A N 1
ATOM 1742 C CA . ARG A 1 225 ? 53.667 13.176 0.874 1.00 36.58 225 ARG A CA 1
ATOM 1743 C C . ARG A 1 225 ? 52.174 13.137 1.212 1.00 36.15 225 ARG A C 1
ATOM 1744 O O . ARG A 1 225 ? 51.352 13.529 0.388 1.00 36.25 225 ARG A O 1
ATOM 1752 N N . ARG A 1 226 ? 51.831 12.668 2.416 1.00 35.71 226 ARG A N 1
ATOM 1753 C CA . ARG A 1 226 ? 50.442 12.668 2.900 1.00 35.44 226 ARG A CA 1
ATOM 1754 C C . ARG A 1 226 ? 49.862 14.089 2.936 1.00 34.36 226 ARG A C 1
ATOM 1755 O O . ARG A 1 226 ? 48.753 14.333 2.453 1.00 34.17 226 ARG A O 1
ATOM 1763 N N . LEU A 1 227 ? 50.627 15.020 3.507 1.00 33.46 227 LEU A N 1
ATOM 1764 C CA . LEU A 1 227 ? 50.284 16.439 3.496 1.00 32.35 227 LEU A CA 1
ATOM 1765 C C . LEU A 1 227 ? 50.044 16.942 2.081 1.00 31.61 227 LEU A C 1
ATOM 1766 O O . LEU A 1 227 ? 49.067 17.641 1.819 1.00 30.72 227 LEU A O 1
ATOM 1771 N N . TYR A 1 228 ? 50.943 16.571 1.177 1.00 30.75 228 TYR A N 1
ATOM 1772 C CA . TYR A 1 228 ? 50.818 16.971 -0.226 1.00 30.40 228 TYR A CA 1
ATOM 1773 C C . TYR A 1 228 ? 49.502 16.485 -0.825 1.00 30.51 228 TYR A C 1
ATOM 1774 O O . TYR A 1 228 ? 48.826 17.222 -1.552 1.00 30.50 228 TYR A O 1
ATOM 1783 N N . TYR A 1 229 ? 49.149 15.241 -0.519 1.00 30.87 229 TYR A N 1
ATOM 1784 C CA . TYR A 1 229 ? 47.974 14.607 -1.109 1.00 31.35 229 TYR A CA 1
ATOM 1785 C C . TYR A 1 229 ? 46.672 15.167 -0.552 1.00 31.29 229 TYR A C 1
ATOM 1786 O O . TYR A 1 229 ? 45.675 15.268 -1.277 1.00 30.80 229 TYR A O 1
ATOM 1795 N N . ILE A 1 230 ? 46.705 15.530 0.729 1.00 30.60 230 ILE A N 1
ATOM 1796 C CA . ILE A 1 230 ? 45.578 16.153 1.415 1.00 30.87 230 ILE A CA 1
ATOM 1797 C C . ILE A 1 230 ? 45.316 17.537 0.835 1.00 30.97 230 ILE A C 1
ATOM 1798 O O . ILE A 1 230 ? 44.165 17.888 0.523 1.00 31.01 230 ILE A O 1
ATOM 1803 N N . SER A 1 231 ? 46.397 18.310 0.694 1.00 30.90 231 SER A N 1
ATOM 1804 C CA . SER A 1 231 ? 46.357 19.605 0.034 1.00 31.20 231 SER A CA 1
ATOM 1805 C C . SER A 1 231 ? 45.876 19.463 -1.420 1.00 31.00 231 SER A C 1
ATOM 1806 O O . SER A 1 231 ? 44.992 20.209 -1.853 1.00 30.42 231 SER A O 1
ATOM 1809 N N . LYS A 1 232 ? 46.431 18.476 -2.132 1.00 31.15 232 LYS A N 1
ATOM 1810 C CA . LYS A 1 232 ? 46.163 18.244 -3.567 1.00 31.69 232 LYS A CA 1
ATOM 1811 C C . LYS A 1 232 ? 44.674 18.046 -3.906 1.00 32.37 232 LYS A C 1
ATOM 1812 O O . LYS A 1 232 ? 44.178 18.636 -4.865 1.00 32.14 232 LYS A O 1
ATOM 1818 N N . GLU A 1 233 ? 43.959 17.238 -3.113 1.00 33.14 233 GLU A N 1
ATOM 1819 C CA . GLU A 1 233 ? 42.555 16.910 -3.444 1.00 34.41 233 GLU A CA 1
ATOM 1820 C C . GLU A 1 233 ? 41.612 18.114 -3.283 1.00 34.16 233 GLU A C 1
ATOM 1821 O O . GLU A 1 233 ? 40.558 18.179 -3.927 1.00 34.23 233 GLU A O 1
ATOM 1827 N N . LEU A 1 234 ? 42.012 19.054 -2.421 1.00 34.29 234 LEU A N 1
ATOM 1828 C CA . LEU A 1 234 ? 41.283 20.304 -2.206 1.00 34.48 234 LEU A CA 1
ATOM 1829 C C . LEU A 1 234 ? 41.701 21.424 -3.156 1.00 34.41 234 LEU A C 1
ATOM 1830 O O . LEU A 1 234 ? 40.870 22.299 -3.484 1.00 34.44 234 LEU A O 1
ATOM 1835 N N . ASN A 1 235 ? 42.996 21.388 -3.578 1.00 34.45 235 ASN A N 1
ATOM 1836 C CA . ASN A 1 235 ? 43.573 22.462 -4.381 1.00 34.86 235 ASN A CA 1
ATOM 1837 C C . ASN A 1 235 ? 44.534 21.832 -5.433 1.00 34.92 235 ASN A C 1
ATOM 1838 O O . ASN A 1 235 ? 45.724 21.638 -5.120 1.00 36.04 235 ASN A O 1
ATOM 1843 N N . PRO A 1 236 ? 44.016 21.497 -6.659 1.00 35.36 236 PRO A N 1
ATOM 1844 C CA . PRO A 1 236 ? 44.870 20.872 -7.723 1.00 35.10 236 PRO A CA 1
ATOM 1845 C C . PRO A 1 236 ? 46.083 21.740 -7.975 1.00 35.04 236 PRO A C 1
ATOM 1846 O O . PRO A 1 236 ? 47.045 21.290 -8.410 1.00 34.77 236 PRO A O 1
ATOM 1850 N N . ASN A 1 237 ? 46.088 22.956 -7.566 1.00 34.54 237 ASN A N 1
ATOM 1851 C CA . ASN A 1 237 ? 47.190 23.883 -7.747 1.00 33.93 237 ASN A CA 1
ATOM 1852 C C . ASN A 1 237 ? 48.196 23.767 -6.589 1.00 33.19 237 ASN A C 1
ATOM 1853 O O . ASN A 1 237 ? 48.484 24.755 -5.819 1.00 33.24 237 ASN A O 1
ATOM 1858 N N . THR A 1 238 ? 48.749 22.561 -6.348 1.00 32.54 238 THR A N 1
ATOM 1859 C CA . THR A 1 238 ? 49.647 22.276 -5.164 1.00 31.81 238 THR A CA 1
ATOM 1860 C C . THR A 1 238 ? 51.013 21.708 -5.614 1.00 30.85 238 THR A C 1
ATOM 1861 O O . THR A 1 238 ? 51.091 20.716 -6.457 1.00 30.31 238 THR A O 1
ATOM 1865 N N . TYR A 1 239 ? 52.077 22.324 -5.054 1.00 30.00 239 TYR A N 1
ATOM 1866 C CA . TYR A 1 239 ? 53.461 21.934 -5.364 1.00 29.07 239 TYR A CA 1
ATOM 1867 C C . TYR A 1 239 ? 54.181 21.384 -4.118 1.00 29.12 239 TYR A C 1
ATOM 1868 O O . TYR A 1 239 ? 54.124 22.000 -3.062 1.00 28.78 239 TYR A O 1
ATOM 1877 N N . HIS A 1 240 ? 54.862 20.238 -4.247 1.00 28.96 240 HIS A N 1
ATOM 1878 C CA . HIS A 1 240 ? 55.698 19.696 -3.150 1.00 29.74 240 HIS A CA 1
ATOM 1879 C C . HIS A 1 240 ? 57.183 19.945 -3.472 1.00 29.77 240 HIS A C 1
ATOM 1880 O O . HIS A 1 240 ? 57.723 19.457 -4.487 1.00 28.84 240 HIS A O 1
ATOM 1887 N N . ILE A 1 241 ? 57.829 20.735 -2.616 1.00 30.35 241 ILE A N 1
ATOM 1888 C CA . ILE A 1 241 ? 59.228 21.121 -2.789 1.00 30.96 241 ILE A CA 1
ATOM 1889 C C . ILE A 1 241 ? 60.071 20.742 -1.570 1.00 31.75 241 ILE A C 1
ATOM 1890 O O . ILE A 1 241 ? 59.542 20.482 -0.479 1.00 30.77 241 ILE A O 1
ATOM 1895 N N . GLU A 1 242 ? 61.384 20.709 -1.768 1.00 32.78 242 GLU A N 1
ATOM 1896 C CA . GLU A 1 242 ? 62.318 20.389 -0.703 1.00 33.89 242 GLU A CA 1
ATOM 1897 C C . GLU A 1 242 ? 62.960 21.654 -0.147 1.00 34.09 242 GLU A C 1
ATOM 1898 O O . GLU A 1 242 ? 63.054 21.828 1.063 1.00 34.53 242 GLU A O 1
ATOM 1904 N N . THR A 1 243 ? 63.409 22.536 -1.030 1.00 34.43 243 THR A N 1
ATOM 1905 C CA . THR A 1 243 ? 64.006 23.797 -0.600 1.00 34.73 243 THR A CA 1
ATOM 1906 C C . THR A 1 243 ? 63.594 24.943 -1.518 1.00 34.89 243 THR A C 1
ATOM 1907 O O . THR A 1 243 ? 62.988 24.719 -2.572 1.00 34.18 243 THR A O 1
ATOM 1911 N N . ALA A 1 244 ? 63.931 26.165 -1.103 1.00 34.82 244 ALA A N 1
ATOM 1912 C CA . ALA A 1 244 ? 63.494 27.383 -1.774 1.00 34.64 244 ALA A CA 1
ATOM 1913 C C . ALA A 1 244 ? 63.993 27.421 -3.208 1.00 34.54 244 ALA A C 1
ATOM 1914 O O . ALA A 1 244 ? 63.481 28.186 -4.028 1.00 34.42 244 ALA A O 1
ATOM 1916 N N . GLU A 1 245 ? 64.988 26.580 -3.493 1.00 34.68 245 GLU A N 1
ATOM 1917 C CA . GLU A 1 245 ? 65.595 26.500 -4.822 1.00 34.76 245 GLU A CA 1
ATOM 1918 C C . GLU A 1 245 ? 64.583 26.107 -5.896 1.00 34.78 245 GLU A C 1
ATOM 1919 O O . GLU A 1 245 ? 64.660 26.590 -7.020 1.00 33.89 245 GLU A O 1
ATOM 1925 N N . GLU A 1 246 ? 63.636 25.240 -5.547 1.00 34.78 246 GLU A N 1
ATOM 1926 C CA . GLU A 1 246 ? 62.651 24.734 -6.508 1.00 35.35 246 GLU A CA 1
ATOM 1927 C C . GLU A 1 246 ? 61.559 25.740 -6.872 1.00 35.49 246 GLU A C 1
ATOM 1928 O O . GLU A 1 246 ? 60.984 25.626 -8.091 1.00 35.67 246 GLU A O 1
ATOM 1934 N N . LEU A 1 247 ? 61.289 26.729 -5.825 1.00 35.56 247 LEU A N 1
ATOM 1935 C CA . LEU A 1 247 ? 60.245 27.730 -6.107 1.00 35.77 247 LEU A CA 1
ATOM 1936 C C . LEU A 1 247 ? 60.466 28.437 -7.439 1.00 35.95 247 LEU A C 1
ATOM 1937 O O . LEU A 1 247 ? 61.312 29.354 -7.559 1.00 36.31 247 LEU A O 1
ATOM 1942 N N . GLN A 1 248 ? 59.683 27.987 -8.429 1.00 36.42 248 GLN A N 1
ATOM 1943 C CA . GLN A 1 248 ? 59.764 28.533 -9.783 1.00 36.43 248 GLN A CA 1
ATOM 1944 C C . GLN A 1 248 ? 58.855 29.770 -9.949 1.00 36.62 248 GLN A C 1
ATOM 1945 O O . GLN A 1 248 ? 57.643 29.698 -9.671 1.00 36.36 248 GLN A O 1
ATOM 1951 N N . PRO A 1 249 ? 59.437 30.912 -10.400 1.00 36.79 249 PRO A N 1
ATOM 1952 C CA . PRO A 1 249 ? 58.731 32.193 -10.691 1.00 36.96 249 PRO A CA 1
ATOM 1953 C C . PRO A 1 249 ? 57.364 32.057 -11.415 1.00 37.07 249 PRO A C 1
ATOM 1954 O O . PRO A 1 249 ? 56.370 32.707 -11.028 1.00 37.19 249 PRO A O 1
ATOM 1958 N N . GLU A 1 250 ? 57.336 31.215 -12.451 1.00 36.94 250 GLU A N 1
ATOM 1959 C CA . GLU A 1 250 ? 56.126 30.972 -13.281 1.00 36.76 250 GLU A CA 1
ATOM 1960 C C . GLU A 1 250 ? 54.864 30.479 -12.508 1.00 36.41 250 GLU A C 1
ATOM 1961 O O . GLU A 1 250 ? 53.714 30.713 -12.942 1.00 36.13 250 GLU A O 1
ATOM 1967 N N . TRP A 1 251 ? 55.095 29.798 -11.352 1.00 36.04 251 TRP A N 1
ATOM 1968 C CA . TRP A 1 251 ? 53.985 29.196 -10.570 1.00 35.61 251 TRP A CA 1
ATOM 1969 C C . TRP A 1 251 ? 53.094 30.257 -9.926 1.00 35.74 251 TRP A C 1
ATOM 1970 O O . TRP A 1 251 ? 51.907 29.950 -9.471 1.00 35.96 251 TRP A O 1
ATOM 1981 N N . PHE A 1 252 ? 53.674 31.519 -9.764 1.00 35.94 252 PHE A N 1
ATOM 1982 C CA . PHE A 1 252 ? 52.972 32.567 -9.011 1.00 35.79 252 PHE A CA 1
ATOM 1983 C C . PHE A 1 252 ? 52.400 33.701 -9.876 1.00 35.73 252 PHE A C 1
ATOM 1984 O O . PHE A 1 252 ? 52.080 34.779 -9.361 1.00 35.79 252 PHE A O 1
ATOM 1992 N N . ARG A 1 253 ? 52.261 33.446 -11.179 1.00 35.71 253 ARG A N 1
ATOM 1993 C CA . ARG A 1 253 ? 51.599 34.382 -12.087 1.00 35.74 253 ARG A CA 1
ATOM 1994 C C . ARG A 1 253 ? 50.126 34.506 -11.699 1.00 35.90 253 ARG A C 1
ATOM 1995 O O . ARG A 1 253 ? 49.423 33.499 -11.587 1.00 36.17 253 ARG A O 1
ATOM 2003 N N . GLY A 1 254 ? 49.676 35.736 -11.460 1.00 35.96 254 GLY A N 1
ATOM 2004 C CA . GLY A 1 254 ? 48.272 36.010 -11.133 1.00 36.07 254 GLY A CA 1
ATOM 2005 C C . GLY A 1 254 ? 47.730 35.511 -9.795 1.00 36.08 254 GLY A C 1
ATOM 2006 O O . GLY A 1 254 ? 46.522 35.579 -9.553 1.00 36.08 254 GLY A O 1
ATOM 2007 N N . VAL A 1 255 ? 48.597 35.009 -8.920 1.00 36.15 255 VAL A N 1
ATOM 2008 C CA . VAL A 1 255 ? 48.134 34.574 -7.597 1.00 36.30 255 VAL A CA 1
ATOM 2009 C C . VAL A 1 255 ? 48.179 35.724 -6.588 1.00 36.36 255 VAL A C 1
ATOM 2010 O O . VAL A 1 255 ? 49.160 36.477 -6.534 1.00 36.58 255 VAL A O 1
ATOM 2014 N N . LYS A 1 256 ? 47.106 35.868 -5.808 1.00 36.33 256 LYS A N 1
ATOM 2015 C CA . LYS A 1 256 ? 47.053 36.885 -4.753 1.00 36.13 256 LYS A CA 1
ATOM 2016 C C . LYS A 1 256 ? 47.376 36.300 -3.371 1.00 35.71 256 LYS A C 1
ATOM 2017 O O . LYS A 1 256 ? 47.749 37.031 -2.448 1.00 35.57 256 LYS A O 1
ATOM 2023 N N . ARG A 1 257 ? 47.222 34.983 -3.243 1.00 35.16 257 ARG A N 1
ATOM 2024 C CA . ARG A 1 257 ? 47.471 34.282 -1.986 1.00 34.88 257 ARG A CA 1
ATOM 2025 C C . ARG A 1 257 ? 48.351 33.054 -2.176 1.00 33.97 257 ARG A C 1
ATOM 2026 O O . ARG A 1 257 ? 48.248 32.345 -3.179 1.00 33.68 257 ARG A O 1
ATOM 2034 N N . VAL A 1 258 ? 49.212 32.813 -1.196 1.00 33.10 258 VAL A N 1
ATOM 2035 C CA . VAL A 1 258 ? 50.100 31.659 -1.198 1.00 32.22 258 VAL A CA 1
ATOM 2036 C C . VAL A 1 258 ? 50.018 31.013 0.175 1.00 32.13 258 VAL A C 1
ATOM 2037 O O . VAL A 1 258 ? 50.172 31.696 1.189 1.00 32.31 258 VAL A O 1
ATOM 2041 N N . GLY A 1 259 ? 49.762 29.707 0.205 1.00 31.89 259 GLY A N 1
ATOM 2042 C CA . GLY A 1 259 ? 49.766 28.958 1.460 1.00 31.53 259 GLY A CA 1
ATOM 2043 C C . GLY A 1 259 ? 51.008 28.100 1.570 1.00 31.19 259 GLY A C 1
ATOM 2044 O O . GLY A 1 259 ? 51.478 27.559 0.575 1.00 30.97 259 GLY A O 1
ATOM 2045 N N . ILE A 1 260 ? 51.554 27.983 2.778 1.00 30.52 260 ILE A N 1
ATOM 2046 C CA . ILE A 1 260 ? 52.727 27.144 3.006 1.00 30.28 260 ILE A CA 1
ATOM 2047 C C . ILE A 1 260 ? 52.524 26.227 4.206 1.00 30.69 260 ILE A C 1
ATOM 2048 O O . ILE A 1 260 ? 52.041 26.657 5.252 1.00 30.65 260 ILE A O 1
ATOM 2053 N N . SER A 1 261 ? 52.887 24.961 4.043 1.00 30.41 261 SER A N 1
ATOM 2054 C CA . SER A 1 261 ? 53.043 24.084 5.199 1.00 29.89 261 SER A CA 1
ATOM 2055 C C . SER A 1 261 ? 54.273 23.221 4.974 1.00 30.61 261 SER A C 1
ATOM 2056 O O . SER A 1 261 ? 54.928 23.355 3.953 1.00 30.23 261 SER A O 1
ATOM 2059 N N . ALA A 1 262 ? 54.602 22.362 5.927 1.00 31.15 262 ALA A N 1
ATOM 2060 C CA . ALA A 1 262 ? 55.813 21.555 5.833 1.00 31.35 262 ALA A CA 1
ATOM 2061 C C . ALA A 1 262 ? 55.682 20.280 6.640 1.00 31.57 262 ALA A C 1
ATOM 2062 O O . ALA A 1 262 ? 54.988 20.254 7.671 1.00 31.94 262 ALA A O 1
ATOM 2064 N N . GLY A 1 263 ? 56.368 19.235 6.173 1.00 30.90 263 GLY A N 1
ATOM 2065 C CA . GLY A 1 263 ? 56.401 17.953 6.858 1.00 30.56 263 GLY A CA 1
ATOM 2066 C C . GLY A 1 263 ? 57.049 18.046 8.234 1.00 30.04 263 GLY A C 1
ATOM 2067 O O . GLY A 1 263 ? 57.727 19.036 8.575 1.00 28.85 263 GLY A O 1
ATOM 2068 N N . ALA A 1 264 ? 56.872 16.984 9.017 1.00 30.79 264 ALA A N 1
ATOM 2069 C CA . ALA A 1 264 ? 57.328 16.931 10.414 1.00 30.80 264 ALA A CA 1
ATOM 2070 C C . ALA A 1 264 ? 58.833 17.130 10.650 1.00 30.81 264 ALA A C 1
ATOM 2071 O O . ALA A 1 264 ? 59.257 17.375 11.790 1.00 31.17 264 ALA A O 1
ATOM 2073 N N . SER A 1 265 ? 59.635 17.008 9.589 1.00 30.74 265 SER A N 1
ATOM 2074 C CA . SER A 1 265 ? 61.094 17.045 9.729 1.00 31.30 265 SER A CA 1
ATOM 2075 C C . SER A 1 265 ? 61.694 18.368 9.283 1.00 30.96 265 SER A C 1
ATOM 2076 O O . SER A 1 265 ? 62.914 18.540 9.310 1.00 31.30 265 SER A O 1
ATOM 2079 N N . THR A 1 266 ? 60.837 19.295 8.873 1.00 30.70 266 THR A N 1
ATOM 2080 C CA . THR A 1 266 ? 61.288 20.568 8.319 1.00 30.47 266 THR A CA 1
ATOM 2081 C C . THR A 1 266 ? 61.348 21.635 9.428 1.00 30.52 266 THR A C 1
ATOM 2082 O O . THR A 1 266 ? 60.334 21.923 10.062 1.00 30.57 266 THR A O 1
ATOM 2086 N N . PRO A 1 267 ? 62.544 22.205 9.667 1.00 30.59 267 PRO A N 1
ATOM 2087 C CA . PRO A 1 267 ? 62.731 23.281 10.646 1.00 30.52 267 PRO A CA 1
ATOM 2088 C C . PRO A 1 267 ? 62.192 24.608 10.119 1.00 31.06 267 PRO A C 1
ATOM 2089 O O . PRO A 1 267 ? 62.069 24.779 8.903 1.00 30.05 267 PRO A O 1
ATOM 2093 N N . ASP A 1 268 ? 61.886 25.529 11.032 1.00 31.57 268 ASP A N 1
ATOM 2094 C CA . ASP A 1 268 ? 61.275 26.814 10.694 1.00 32.90 268 ASP A CA 1
ATOM 2095 C C . ASP A 1 268 ? 62.109 27.716 9.784 1.00 33.00 268 ASP A C 1
ATOM 2096 O O . ASP A 1 268 ? 61.543 28.487 8.998 1.00 33.22 268 ASP A O 1
ATOM 2101 N N . TRP A 1 269 ? 63.436 27.632 9.882 1.00 33.11 269 TRP A N 1
ATOM 2102 C CA . TRP A 1 269 ? 64.304 28.449 9.018 1.00 33.28 269 TRP A CA 1
ATOM 2103 C C . TRP A 1 269 ? 64.232 28.044 7.550 1.00 33.35 269 TRP A C 1
ATOM 2104 O O . TRP A 1 269 ? 64.433 28.874 6.676 1.00 33.32 269 TRP A O 1
ATOM 2115 N N . ILE A 1 270 ? 63.942 26.771 7.288 1.00 33.57 270 ILE A N 1
ATOM 2116 C CA . ILE A 1 270 ? 63.711 26.310 5.916 1.00 33.63 270 ILE A CA 1
ATOM 2117 C C . ILE A 1 270 ? 62.358 26.817 5.420 1.00 33.42 270 ILE A C 1
ATOM 2118 O O . ILE A 1 270 ? 62.241 27.279 4.278 1.00 33.16 270 ILE A O 1
ATOM 2123 N N . ILE A 1 271 ? 61.352 26.752 6.293 1.00 33.32 271 ILE A N 1
ATOM 2124 C CA . ILE A 1 271 ? 60.044 27.334 5.994 1.00 33.21 271 ILE A CA 1
ATOM 2125 C C . ILE A 1 271 ? 60.202 28.839 5.717 1.00 33.52 271 ILE A C 1
ATOM 2126 O O . ILE A 1 271 ? 59.579 29.376 4.801 1.00 33.38 271 ILE A O 1
ATOM 2131 N N . GLU A 1 272 ? 61.067 29.491 6.492 1.00 33.91 272 GLU A N 1
ATOM 2132 C CA . GLU A 1 272 ? 61.348 30.920 6.328 1.00 34.71 272 GLU A CA 1
ATOM 2133 C C . GLU A 1 272 ? 62.102 31.280 5.050 1.00 34.70 272 GLU A C 1
ATOM 2134 O O . GLU A 1 272 ? 61.797 32.299 4.424 1.00 34.69 272 GLU A O 1
ATOM 2140 N N . GLN A 1 273 ? 63.078 30.453 4.668 1.00 34.94 273 GLN A N 1
ATOM 2141 C CA . GLN A 1 273 ? 63.794 30.614 3.388 1.00 35.48 273 GLN A CA 1
ATOM 2142 C C . GLN A 1 273 ? 62.868 30.471 2.174 1.00 35.17 273 GLN A C 1
ATOM 2143 O O . GLN A 1 273 ? 63.118 31.060 1.131 1.00 35.00 273 GLN A O 1
ATOM 2149 N N . VAL A 1 274 ? 61.803 29.683 2.328 1.00 35.09 274 VAL A N 1
ATOM 2150 C CA . VAL A 1 274 ? 60.802 29.496 1.278 1.00 34.81 274 VAL A CA 1
ATOM 2151 C C . VAL A 1 274 ? 59.890 30.722 1.186 1.00 35.00 274 VAL A C 1
ATOM 2152 O O . VAL A 1 274 ? 59.638 31.237 0.090 1.00 35.43 274 VAL A O 1
ATOM 2156 N N . LYS A 1 275 ? 59.427 31.186 2.345 1.00 35.06 275 LYS A N 1
ATOM 2157 C CA . LYS A 1 275 ? 58.616 32.397 2.483 1.00 35.01 275 LYS A CA 1
ATOM 2158 C C . LYS A 1 275 ? 59.282 33.614 1.831 1.00 34.78 275 LYS A C 1
ATOM 2159 O O . LYS A 1 275 ? 58.630 34.373 1.104 1.00 34.96 275 LYS A O 1
ATOM 2165 N N . SER A 1 276 ? 60.577 33.791 2.098 1.00 34.53 276 SER A N 1
ATOM 2166 C CA . SER A 1 276 ? 61.330 34.940 1.583 1.00 34.53 276 SER A CA 1
ATOM 2167 C C . SER A 1 276 ? 61.686 34.810 0.103 1.00 34.35 276 SER A C 1
ATOM 2168 O O . SER A 1 276 ? 61.832 35.817 -0.595 1.00 34.18 276 SER A O 1
ATOM 2171 N N . ARG A 1 277 ? 61.822 33.571 -0.366 1.00 34.20 277 ARG A N 1
ATOM 2172 C CA . ARG A 1 277 ? 62.034 33.300 -1.787 1.00 33.93 277 ARG A CA 1
ATOM 2173 C C . ARG A 1 277 ? 60.770 33.606 -2.601 1.00 33.92 277 ARG A C 1
ATOM 2174 O O . ARG A 1 277 ? 60.860 34.028 -3.756 1.00 33.87 277 ARG A O 1
ATOM 2182 N N . ILE A 1 278 ? 59.605 33.398 -1.984 1.00 33.72 278 ILE A N 1
ATOM 2183 C CA . ILE A 1 278 ? 58.305 33.690 -2.604 1.00 33.56 278 ILE A CA 1
ATOM 2184 C C . ILE A 1 278 ? 57.951 35.180 -2.566 1.00 33.85 278 ILE A C 1
ATOM 2185 O O . ILE A 1 278 ? 57.428 35.716 -3.551 1.00 33.49 278 ILE A O 1
ATOM 2190 N N . GLN A 1 279 ? 58.236 35.844 -1.441 1.00 34.04 279 GLN A N 1
ATOM 2191 C CA . GLN A 1 279 ? 57.975 37.287 -1.306 1.00 34.38 279 GLN A CA 1
ATOM 2192 C C . GLN A 1 279 ? 58.784 38.090 -2.320 1.00 34.30 279 GLN A C 1
ATOM 2193 O O . GLN A 1 279 ? 58.440 39.227 -2.635 1.00 34.27 279 GLN A O 1
ATOM 2199 N N . GLU A 1 280 ? 59.853 37.478 -2.825 1.00 34.30 280 GLU A N 1
ATOM 2200 C CA . GLU A 1 280 ? 60.630 38.040 -3.920 1.00 34.19 280 GLU A CA 1
ATOM 2201 C C . GLU A 1 280 ? 59.892 37.909 -5.249 1.00 34.16 280 GLU A C 1
ATOM 2202 O O . GLU A 1 280 ? 59.828 38.870 -6.022 1.00 34.02 280 GLU A O 1
ATOM 2208 N N . ILE A 1 281 ? 59.332 36.727 -5.508 1.00 33.90 281 ILE A N 1
ATOM 2209 C CA . ILE A 1 281 ? 58.654 36.451 -6.781 1.00 33.77 281 ILE A CA 1
ATOM 2210 C C . ILE A 1 281 ? 57.457 37.378 -7.004 1.00 33.49 281 ILE A C 1
ATOM 2211 O O . ILE A 1 281 ? 57.433 38.153 -7.964 1.00 33.26 281 ILE A O 1
ATOM 2216 N N . MET B 1 1 ? 18.565 -49.724 18.780 1.00 70.64 1 MET B N 1
ATOM 2217 C CA . MET B 1 1 ? 18.818 -48.268 18.534 1.00 70.83 1 MET B CA 1
ATOM 2218 C C . MET B 1 1 ? 20.307 -47.928 18.357 1.00 69.87 1 MET B C 1
ATOM 2219 O O . MET B 1 1 ? 21.123 -48.810 18.056 1.00 70.06 1 MET B O 1
ATOM 2224 N N . VAL B 1 2 ? 20.641 -46.646 1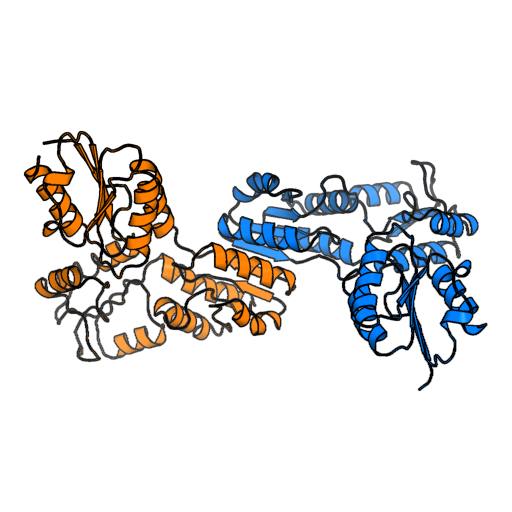8.515 1.00 68.66 2 VAL B N 1
ATOM 2225 C CA . VAL B 1 2 ? 22.009 -46.146 18.318 1.00 67.09 2 VAL B CA 1
ATOM 2226 C C . VAL B 1 2 ? 22.444 -45.202 19.453 1.00 65.74 2 VAL B C 1
ATOM 2227 O O . VAL B 1 2 ? 21.782 -45.123 20.497 1.00 65.67 2 VAL B O 1
ATOM 2231 N N . ASP B 1 3 ? 23.555 -44.494 19.247 1.00 63.74 3 ASP B N 1
ATOM 2232 C CA . ASP B 1 3 ? 24.071 -43.561 20.241 1.00 61.80 3 ASP B CA 1
ATOM 2233 C C . ASP B 1 3 ? 23.593 -42.128 19.973 1.00 59.79 3 ASP B C 1
ATOM 2234 O O . ASP B 1 3 ? 23.913 -41.537 18.935 1.00 59.74 3 ASP B O 1
ATOM 2239 N N . ILE B 1 4 ? 22.829 -41.576 20.914 1.00 57.03 4 ILE B N 1
ATOM 2240 C CA . ILE B 1 4 ? 22.321 -40.203 20.792 1.00 54.06 4 ILE B CA 1
ATOM 2241 C C . ILE B 1 4 ? 23.042 -39.305 21.779 1.00 51.50 4 ILE B C 1
ATOM 2242 O O . ILE B 1 4 ? 23.029 -39.569 22.978 1.00 51.57 4 ILE B O 1
ATOM 2247 N N . ILE B 1 5 ? 23.668 -38.246 21.285 1.00 48.17 5 ILE B N 1
ATOM 2248 C CA . ILE B 1 5 ? 24.304 -37.292 22.180 1.00 45.04 5 ILE B CA 1
ATOM 2249 C C . ILE B 1 5 ? 23.672 -35.908 22.056 1.00 42.71 5 ILE B C 1
ATOM 2250 O O . ILE B 1 5 ? 23.668 -35.294 20.988 1.00 42.14 5 ILE B O 1
ATOM 2255 N N . ILE B 1 6 ? 23.114 -35.445 23.165 1.00 40.09 6 ILE B N 1
ATOM 2256 C CA . ILE B 1 6 ? 22.596 -34.083 23.252 1.00 37.68 6 ILE B CA 1
ATOM 2257 C C . ILE B 1 6 ? 23.776 -33.169 23.557 1.00 36.55 6 ILE B C 1
ATOM 2258 O O . ILE B 1 6 ? 24.476 -33.361 24.554 1.00 36.01 6 ILE B O 1
ATOM 2263 N N . ALA B 1 7 ? 24.007 -32.204 22.670 1.00 35.21 7 ALA B N 1
ATOM 2264 C CA . ALA B 1 7 ? 25.109 -31.254 22.808 1.00 33.90 7 ALA B CA 1
ATOM 2265 C C . ALA B 1 7 ? 25.004 -30.477 24.115 1.00 33.45 7 ALA B C 1
ATOM 2266 O O . ALA B 1 7 ? 23.907 -30.117 24.559 1.00 31.86 7 ALA B O 1
ATOM 2268 N N . GLU B 1 8 ? 26.156 -30.234 24.728 1.00 32.64 8 GLU B N 1
ATOM 2269 C CA . GLU B 1 8 ? 26.206 -29.397 25.904 1.00 32.67 8 GLU B CA 1
ATOM 2270 C C . GLU B 1 8 ? 25.677 -27.994 25.577 1.00 32.08 8 GLU B C 1
ATOM 2271 O O . GLU B 1 8 ? 25.971 -27.443 24.508 1.00 32.36 8 GLU B O 1
ATOM 2277 N N . HIS B 1 9 ? 24.872 -27.442 26.485 1.00 31.15 9 HIS B N 1
ATOM 2278 C CA . HIS B 1 9 ? 24.254 -26.109 26.317 1.00 30.70 9 HIS B CA 1
ATOM 2279 C C . HIS B 1 9 ? 23.076 -26.044 25.323 1.00 30.20 9 HIS B C 1
ATOM 2280 O O . HIS B 1 9 ? 22.573 -24.943 25.061 1.00 30.77 9 HIS B O 1
ATOM 2287 N N . ALA B 1 10 ? 22.620 -27.196 24.806 1.00 29.89 10 ALA B N 1
ATOM 2288 C CA . ALA B 1 10 ? 21.398 -27.223 23.988 1.00 29.56 10 ALA B CA 1
ATOM 2289 C C . ALA B 1 10 ? 20.240 -26.577 24.775 1.00 30.14 10 ALA B C 1
ATOM 2290 O O . ALA B 1 10 ? 20.042 -26.875 25.963 1.00 29.90 10 ALA B O 1
ATOM 2292 N N . GLY B 1 11 ? 19.527 -25.651 24.141 1.00 29.68 11 GLY B N 1
ATOM 2293 C CA . GLY B 1 11 ? 18.284 -25.147 24.710 1.00 29.46 11 GLY B CA 1
ATOM 2294 C C . GLY B 1 11 ? 18.486 -23.934 25.575 1.00 30.52 11 GLY B C 1
ATOM 2295 O O . GLY B 1 11 ? 19.373 -23.106 25.300 1.00 30.05 11 GLY B O 1
ATOM 2296 N N . PHE B 1 12 ? 17.646 -23.827 26.624 1.00 29.47 12 PHE B N 1
ATOM 2297 C CA . PHE B 1 12 ? 17.555 -22.628 27.477 1.00 29.26 12 PHE B CA 1
ATOM 2298 C C . PHE B 1 12 ? 18.897 -22.319 28.121 1.00 27.88 12 PHE B C 1
ATOM 2299 O O . PHE B 1 12 ? 19.603 -23.209 28.604 1.00 27.89 12 PHE B O 1
ATOM 2307 N N . CYS B 1 13 ? 19.219 -21.040 28.152 1.00 28.17 13 CYS B N 1
ATOM 2308 C CA . CYS B 1 13 ? 20.340 -20.543 28.929 1.00 28.28 13 CYS B CA 1
ATOM 2309 C C . CYS B 1 13 ? 20.027 -20.591 30.425 1.00 29.65 13 CYS B C 1
ATOM 2310 O O . CYS B 1 13 ? 18.875 -20.776 30.857 1.00 28.82 13 CYS B O 1
ATOM 2313 N N . PHE B 1 14 ? 21.059 -20.353 31.216 1.00 31.47 14 PHE B N 1
ATOM 2314 C CA . PHE B 1 14 ? 20.924 -20.335 32.666 1.00 32.59 14 PHE B CA 1
ATOM 2315 C C . PHE B 1 14 ? 19.750 -19.470 33.177 1.00 31.78 14 PHE B C 1
ATOM 2316 O O . PHE B 1 14 ? 18.907 -19.929 33.964 1.00 30.94 14 PHE B O 1
ATOM 2324 N N . GLY B 1 15 ? 19.690 -18.224 32.729 1.00 31.19 15 GLY B N 1
ATOM 2325 C CA . GLY B 1 15 ? 18.674 -17.282 33.186 1.00 30.57 15 GLY B CA 1
ATOM 2326 C C . GLY B 1 15 ? 17.265 -17.699 32.844 1.00 31.92 15 GLY B C 1
ATOM 2327 O O . GLY B 1 15 ? 16.373 -17.542 33.638 1.00 30.86 15 GLY B O 1
ATOM 2328 N N . VAL B 1 16 ? 17.041 -18.230 31.649 1.00 31.15 16 VAL B N 1
ATOM 2329 C CA . VAL B 1 16 ? 15.669 -18.608 31.278 1.00 32.12 16 VAL B CA 1
ATOM 2330 C C . VAL B 1 16 ? 15.235 -19.877 32.048 1.00 32.29 16 VAL B C 1
ATOM 2331 O O . VAL B 1 16 ? 14.100 -19.983 32.510 1.00 31.52 16 VAL B O 1
ATOM 2335 N N . LYS B 1 17 ? 16.147 -20.831 32.162 1.00 31.99 17 LYS B N 1
ATOM 2336 C CA . LYS B 1 17 ? 15.920 -22.031 32.949 1.00 32.40 17 LYS B CA 1
ATOM 2337 C C . LYS B 1 17 ? 15.516 -21.625 34.367 1.00 31.35 17 LYS B C 1
ATOM 2338 O O . LYS B 1 17 ? 14.546 -22.130 34.898 1.00 31.21 17 LYS B O 1
ATOM 2344 N N . ARG B 1 18 ? 16.266 -20.701 34.947 1.00 30.80 18 ARG B N 1
ATOM 2345 C CA . ARG B 1 18 ? 16.027 -20.195 36.306 1.00 30.73 18 ARG B CA 1
ATOM 2346 C C . ARG B 1 18 ? 14.654 -19.501 36.395 1.00 30.49 18 ARG B C 1
ATOM 2347 O O . ARG B 1 18 ? 13.890 -19.762 37.344 1.00 30.31 18 ARG B O 1
ATOM 2355 N N . ALA B 1 19 ? 14.334 -18.645 35.414 1.00 29.49 19 ALA B N 1
ATOM 2356 C CA . ALA B 1 19 ? 13.010 -17.963 35.382 1.00 30.48 19 ALA B CA 1
ATOM 2357 C C . ALA B 1 19 ? 11.850 -18.972 35.351 1.00 30.61 19 ALA B C 1
ATOM 2358 O O . ALA B 1 19 ? 10.854 -18.814 36.088 1.00 30.00 19 ALA B O 1
ATOM 2360 N N . VAL B 1 20 ? 11.991 -20.004 34.506 1.00 30.59 20 VAL B N 1
ATOM 2361 C CA . VAL B 1 20 ? 10.948 -21.058 34.363 1.00 31.24 20 VAL B CA 1
ATOM 2362 C C . VAL B 1 20 ? 10.724 -21.767 35.694 1.00 31.26 20 VAL B C 1
ATOM 2363 O O . VAL B 1 20 ? 9.568 -21.968 36.100 1.00 29.85 20 VAL B O 1
ATOM 2367 N N . LYS B 1 21 ? 11.834 -22.103 36.340 1.00 30.28 21 LYS B N 1
ATOM 2368 C CA A LYS B 1 21 ? 11.804 -22.821 37.606 0.50 30.15 21 LYS B CA 1
ATOM 2369 C CA B LYS B 1 21 ? 11.865 -22.802 37.618 0.50 29.96 21 LYS B CA 1
ATOM 2370 C C . LYS B 1 21 ? 11.213 -21.943 38.708 1.00 29.76 21 LYS B C 1
ATOM 2371 O O . LYS B 1 21 ? 10.403 -22.415 39.495 1.00 29.71 21 LYS B O 1
ATOM 2382 N N . LEU B 1 22 ? 11.553 -20.651 38.731 1.00 29.24 22 LEU B N 1
ATOM 2383 C CA . LEU B 1 22 ? 10.963 -19.737 39.708 1.00 29.18 22 LEU B CA 1
ATOM 2384 C C . LEU B 1 22 ? 9.461 -19.617 39.488 1.00 29.72 22 LEU B C 1
ATOM 2385 O O . LEU B 1 22 ? 8.684 -19.505 40.425 1.00 29.48 22 LEU B O 1
ATOM 2390 N N . ALA B 1 23 ? 9.053 -19.609 38.229 1.00 27.23 23 ALA B N 1
ATOM 2391 C CA . ALA B 1 23 ? 7.634 -19.497 37.869 1.00 28.32 23 ALA B CA 1
ATOM 2392 C C . ALA B 1 23 ? 6.891 -20.736 38.380 1.00 29.53 23 ALA B C 1
ATOM 2393 O O . ALA B 1 23 ? 5.845 -20.635 39.031 1.00 30.32 23 ALA B O 1
ATOM 2395 N N . GLU B 1 24 ? 7.459 -21.900 38.114 1.00 29.44 24 GLU B N 1
ATOM 2396 C CA . GLU B 1 24 ? 6.820 -23.144 38.531 1.00 30.72 24 GLU B CA 1
ATOM 2397 C C . GLU B 1 24 ? 6.750 -23.199 40.055 1.00 29.89 24 GLU B C 1
ATOM 2398 O O . GLU B 1 24 ? 5.681 -23.562 40.646 1.00 31.64 24 GLU B O 1
ATOM 2404 N N . GLU B 1 25 ? 7.848 -22.830 40.701 1.00 29.79 25 GLU B N 1
ATOM 2405 C CA A GLU B 1 25 ? 7.895 -22.921 42.171 0.50 30.20 25 GLU B CA 1
ATOM 2406 C CA B GLU B 1 25 ? 7.942 -22.873 42.174 0.50 30.30 25 GLU B CA 1
ATOM 2407 C C . GLU B 1 25 ? 6.930 -21.948 42.860 1.00 30.23 25 GLU B C 1
ATOM 2408 O O . GLU B 1 25 ? 6.425 -22.257 43.958 1.00 29.62 25 GLU B O 1
ATOM 2419 N N . SER B 1 26 ? 6.655 -20.814 42.238 1.00 30.03 26 SER B N 1
ATOM 2420 C CA . SER B 1 26 ? 5.735 -19.792 42.831 1.00 29.71 26 SER B CA 1
ATOM 2421 C C . SER B 1 26 ? 4.319 -20.290 43.033 1.00 29.51 26 SER B C 1
ATOM 2422 O O . SER B 1 26 ? 3.582 -19.749 43.854 1.00 29.47 26 SER B O 1
ATOM 2425 N N . LEU B 1 27 ? 3.929 -21.341 42.309 1.00 28.86 27 LEU B N 1
ATOM 2426 C CA . LEU B 1 27 ? 2.593 -21.933 42.484 1.00 28.04 27 LEU B CA 1
ATOM 2427 C C . LEU B 1 27 ? 2.399 -22.424 43.931 1.00 28.60 27 LEU B C 1
ATOM 2428 O O . LEU B 1 27 ? 1.289 -22.401 44.397 1.00 29.41 27 LEU B O 1
ATOM 2433 N N . LYS B 1 28 ? 3.475 -22.859 44.598 1.00 29.48 28 LYS B N 1
ATOM 2434 C CA . LYS B 1 28 ? 3.439 -23.439 45.928 1.00 30.66 28 LYS B CA 1
ATOM 2435 C C . LYS B 1 28 ? 3.361 -22.404 47.034 1.00 30.85 28 LYS B C 1
ATOM 2436 O O . LYS B 1 28 ? 3.248 -22.758 48.196 1.00 28.82 28 LYS B O 1
ATOM 2442 N N . GLU B 1 29 ? 3.417 -21.125 46.685 1.00 31.66 29 GLU B N 1
ATOM 2443 C CA . GLU B 1 29 ? 3.362 -20.038 47.687 1.00 34.38 29 GLU B CA 1
ATOM 2444 C C . GLU B 1 29 ? 2.313 -18.989 47.307 1.00 33.54 29 GLU B C 1
ATOM 2445 O O . GLU B 1 29 ? 2.121 -17.998 48.022 1.00 33.98 29 GLU B O 1
ATOM 2451 N N . SER B 1 30 ? 1.632 -19.191 46.182 1.00 32.29 30 SER B N 1
ATOM 2452 C CA . SER B 1 30 ? 0.678 -18.221 45.684 1.00 31.79 30 SER B CA 1
ATOM 2453 C C . SER B 1 30 ? -0.781 -18.511 46.016 1.00 31.58 30 SER B C 1
ATOM 2454 O O . SER B 1 30 ? -1.399 -19.452 45.482 1.00 32.29 30 SER B O 1
ATOM 2457 N N . GLN B 1 31 ? -1.360 -17.669 46.869 1.00 31.18 31 GLN B N 1
ATOM 2458 C CA A GLN B 1 31 ? -2.775 -17.774 47.166 0.70 32.19 31 GLN B CA 1
ATOM 2459 C CA B GLN B 1 31 ? -2.774 -17.802 47.175 0.30 31.41 31 GLN B CA 1
ATOM 2460 C C . GLN B 1 31 ? -3.663 -17.304 46.027 1.00 31.85 31 GLN B C 1
ATOM 2461 O O . GLN B 1 31 ? -4.805 -17.743 45.891 1.00 31.73 31 GLN B O 1
ATOM 2472 N N . GLY B 1 32 ? -3.128 -16.402 45.194 1.00 30.61 32 GLY B N 1
ATOM 2473 C CA . GLY B 1 32 ? -3.883 -15.814 44.100 1.00 30.51 32 GLY B CA 1
ATOM 2474 C C . GLY B 1 32 ? -3.471 -16.431 42.791 1.00 30.59 32 GLY B C 1
ATOM 2475 O O . GLY B 1 32 ? -2.737 -17.446 42.779 1.00 31.60 32 GLY B O 1
ATOM 2476 N N . LYS B 1 33 ? -3.894 -15.818 41.686 1.00 31.18 33 LYS B N 1
ATOM 2477 C CA . LYS B 1 33 ? -3.569 -16.362 40.368 1.00 31.46 33 LYS B CA 1
ATOM 2478 C C . LYS B 1 33 ? -2.119 -15.988 39.989 1.00 31.33 33 LYS B C 1
ATOM 2479 O O . LYS B 1 33 ? -1.703 -14.849 40.243 1.00 30.47 33 LYS B O 1
ATOM 2485 N N . VAL B 1 34 ? -1.393 -16.940 39.396 1.00 29.70 34 VAL B N 1
ATOM 2486 C CA . VAL B 1 34 ? 0.024 -16.723 38.981 1.00 28.96 34 VAL B CA 1
ATOM 2487 C C . VAL B 1 34 ? 0.168 -16.307 37.514 1.00 28.77 34 VAL B C 1
ATOM 2488 O O . VAL B 1 34 ? -0.240 -17.034 36.583 1.00 28.79 34 VAL B O 1
ATOM 2492 N N . TYR B 1 35 ? 0.831 -15.156 37.327 1.00 28.38 35 TYR B N 1
ATOM 2493 C CA . TYR B 1 35 ? 1.074 -14.624 35.975 1.00 28.01 35 TYR B CA 1
ATOM 2494 C C . TYR B 1 35 ? 2.564 -14.406 35.807 1.00 29.00 35 TYR B C 1
ATOM 2495 O O . TYR B 1 35 ? 3.270 -14.052 36.749 1.00 28.08 35 TYR B O 1
ATOM 2504 N N . THR B 1 36 ? 3.005 -14.586 34.555 1.00 28.41 36 THR B N 1
ATOM 2505 C CA . THR B 1 36 ? 4.275 -14.044 34.111 1.00 30.21 36 THR B CA 1
ATOM 2506 C C . THR B 1 36 ? 3.898 -12.737 33.454 1.00 29.88 36 THR B C 1
ATOM 2507 O O . THR B 1 36 ? 2.773 -12.546 32.943 1.00 28.93 36 THR B O 1
ATOM 2511 N N . LEU B 1 37 ? 4.799 -11.782 33.559 1.00 32.69 37 LEU B N 1
ATOM 2512 C CA A LEU B 1 37 ? 4.548 -10.488 32.940 0.50 33.15 37 LEU B CA 1
ATOM 2513 C CA B LEU B 1 37 ? 4.600 -10.469 32.955 0.50 33.58 37 LEU B CA 1
ATOM 2514 C C . LEU B 1 37 ? 4.897 -10.569 31.458 1.00 33.40 37 LEU B C 1
ATOM 2515 O O . LEU B 1 37 ? 6.062 -10.355 31.070 1.00 34.34 37 LEU B O 1
ATOM 2524 N N . GLY B 1 38 ? 3.894 -10.892 30.661 1.00 33.12 38 GLY B N 1
ATOM 2525 C CA . GLY B 1 38 ? 4.036 -11.268 29.248 1.00 33.34 38 GLY B CA 1
ATOM 2526 C C . GLY B 1 38 ? 4.430 -12.748 29.189 1.00 34.28 38 GLY B C 1
ATOM 2527 O O . GLY B 1 38 ? 4.747 -13.346 30.226 1.00 32.33 38 GLY B O 1
ATOM 2528 N N . PRO B 1 39 ? 4.454 -13.333 27.988 1.00 33.14 39 PRO B N 1
ATOM 2529 C CA . PRO B 1 39 ? 4.853 -14.749 27.851 1.00 34.59 39 PRO B CA 1
ATOM 2530 C C . PRO B 1 39 ? 6.310 -14.929 28.267 1.00 34.62 39 PRO B C 1
ATOM 2531 O O . PRO B 1 39 ? 7.174 -14.110 27.935 1.00 35.10 39 PRO B O 1
ATOM 2535 N N . ILE B 1 40 ? 6.610 -16.007 28.994 1.00 34.35 40 ILE B N 1
ATOM 2536 C CA . ILE B 1 40 ? 7.920 -16.102 29.636 1.00 33.85 40 ILE B CA 1
ATOM 2537 C C . ILE B 1 40 ? 9.081 -16.235 28.632 1.00 34.89 40 ILE B C 1
ATOM 2538 O O . ILE B 1 40 ? 10.211 -15.855 28.947 1.00 35.49 40 ILE B O 1
ATOM 2543 N N . ILE B 1 41 ? 8.780 -16.822 27.480 1.00 35.63 41 ILE B N 1
ATOM 2544 C CA A ILE B 1 41 ? 9.712 -17.005 26.359 0.70 36.49 41 ILE B CA 1
ATOM 2545 C CA B ILE B 1 41 ? 9.722 -16.948 26.372 0.30 36.23 41 ILE B CA 1
ATOM 2546 C C . ILE B 1 41 ? 8.904 -17.023 25.076 1.00 36.33 41 ILE B C 1
ATOM 2547 O O . ILE B 1 41 ? 7.679 -17.252 25.112 1.00 36.46 41 ILE B O 1
ATOM 2556 N N . HIS B 1 42 ? 9.561 -16.796 23.928 1.00 37.39 42 HIS B N 1
ATOM 2557 C CA . HIS B 1 42 ? 8.838 -16.886 22.654 1.00 39.30 42 HIS B CA 1
ATOM 2558 C C . HIS B 1 42 ? 8.822 -18.319 22.143 1.00 38.53 42 HIS B C 1
ATOM 2559 O O . HIS B 1 42 ? 9.539 -18.681 21.222 1.00 39.88 42 HIS B O 1
ATOM 2566 N N . ASN B 1 43 ? 7.992 -19.130 22.776 1.00 36.89 43 ASN B N 1
ATOM 2567 C CA . ASN B 1 43 ? 7.758 -20.494 22.398 1.00 35.93 43 ASN B CA 1
ATOM 2568 C C . ASN B 1 43 ? 6.357 -20.807 22.854 1.00 35.05 43 ASN B C 1
ATOM 2569 O O . ASN B 1 43 ? 6.119 -20.958 24.076 1.00 33.70 43 ASN B O 1
ATOM 2574 N N . PRO B 1 44 ? 5.407 -20.833 21.905 1.00 34.84 44 PRO B N 1
ATOM 2575 C CA . PRO B 1 44 ? 4.001 -21.113 22.186 1.00 35.13 44 PRO B CA 1
ATOM 2576 C C . PRO B 1 44 ? 3.763 -22.411 22.959 1.00 34.30 44 PRO B C 1
ATOM 2577 O O . PRO B 1 44 ? 2.893 -22.430 23.826 1.00 34.91 44 PRO B O 1
ATOM 2581 N N . GLN B 1 45 ? 4.506 -23.481 22.655 1.00 33.86 45 GLN B N 1
ATOM 2582 C CA . GLN B 1 45 ? 4.297 -24.767 23.337 1.00 32.89 45 GLN B CA 1
ATOM 2583 C C . GLN B 1 45 ? 4.743 -24.681 24.799 1.00 31.72 45 GLN B C 1
ATOM 2584 O O . GLN B 1 45 ? 4.081 -25.207 25.702 1.00 30.75 45 GLN B O 1
ATOM 2590 N N . GLU B 1 46 ? 5.858 -24.009 25.044 1.00 32.53 46 GLU B N 1
ATOM 2591 C CA . GLU B 1 46 ? 6.311 -23.835 26.429 1.00 32.14 46 GLU B CA 1
ATOM 2592 C C . GLU B 1 46 ? 5.355 -22.944 27.254 1.00 32.74 46 GLU B C 1
ATOM 2593 O O . GLU B 1 46 ? 5.005 -23.266 28.406 1.00 31.64 46 GLU B O 1
ATOM 2599 N N . VAL B 1 47 ? 4.943 -21.814 26.674 1.00 32.42 47 VAL B N 1
ATOM 2600 C CA . VAL B 1 47 ? 3.925 -20.972 27.324 1.00 32.23 47 VAL B CA 1
ATOM 2601 C C . VAL B 1 47 ? 2.652 -21.769 27.591 1.00 32.39 47 VAL B C 1
ATOM 2602 O O . VAL B 1 47 ? 2.075 -21.676 28.689 1.00 32.44 47 VAL B O 1
ATOM 2606 N N . ASN B 1 48 ? 2.245 -22.613 26.637 1.00 32.34 48 ASN B N 1
ATOM 2607 C CA . ASN B 1 48 ? 1.071 -23.466 26.840 1.00 32.16 48 ASN B CA 1
ATOM 2608 C C . ASN B 1 48 ? 1.267 -24.462 27.997 1.00 32.24 48 ASN B C 1
ATOM 2609 O O . ASN B 1 48 ? 0.349 -24.683 28.794 1.00 30.69 48 ASN B O 1
ATOM 2614 N N . ARG B 1 49 ? 2.463 -25.065 28.059 1.00 31.55 49 ARG B N 1
ATOM 2615 C CA . ARG B 1 49 ? 2.766 -26.048 29.125 1.00 31.12 49 ARG B CA 1
ATOM 2616 C C . ARG B 1 49 ? 2.605 -25.359 30.474 1.00 30.39 49 ARG B C 1
ATOM 2617 O O . ARG B 1 49 ? 1.940 -25.874 31.382 1.00 29.67 49 ARG B O 1
ATOM 2625 N N . LEU B 1 50 ? 3.155 -24.148 30.576 1.00 29.98 50 LEU B N 1
ATOM 2626 C CA . LEU B 1 50 ? 3.108 -23.438 31.846 1.00 29.98 50 LEU B CA 1
ATOM 2627 C C . LEU B 1 50 ? 1.668 -22.999 32.132 1.00 30.47 50 LEU B C 1
ATOM 2628 O O . LEU B 1 50 ? 1.231 -23.045 33.272 1.00 29.26 50 LEU B O 1
ATOM 2633 N N . LYS B 1 51 ? 0.948 -22.558 31.101 1.00 30.56 51 LYS B N 1
ATOM 2634 C CA . LYS B 1 51 ? -0.467 -22.188 31.280 1.00 31.89 51 LYS B CA 1
ATOM 2635 C C . LYS B 1 51 ? -1.277 -23.375 31.877 1.00 32.07 51 LYS B C 1
ATOM 2636 O O . LYS B 1 51 ? -2.065 -23.211 32.821 1.00 31.83 51 LYS B O 1
ATOM 2642 N N . ASN B 1 52 ? -1.023 -24.565 31.362 1.00 30.07 52 ASN B N 1
ATOM 2643 C CA . ASN B 1 52 ? -1.679 -25.795 31.868 1.00 31.74 52 ASN B CA 1
ATOM 2644 C C . ASN B 1 52 ? -1.352 -26.080 33.351 1.00 31.41 52 ASN B C 1
ATOM 2645 O O . ASN B 1 52 ? -2.156 -26.669 34.073 1.00 32.23 52 ASN B O 1
ATOM 2650 N N . LEU B 1 53 ? -0.181 -25.655 33.805 1.00 30.87 53 LEU B N 1
ATOM 2651 C CA . LEU B 1 53 ? 0.178 -25.743 35.243 1.00 31.12 53 LEU B CA 1
ATOM 2652 C C . LEU B 1 53 ? -0.450 -24.690 36.135 1.00 32.14 53 LEU B C 1
ATOM 2653 O O . LEU B 1 53 ? -0.414 -24.823 37.380 1.00 34.21 53 LEU B O 1
ATOM 2658 N N . GLY B 1 54 ? -0.967 -23.623 35.535 1.00 31.28 54 GLY B N 1
ATOM 2659 C CA . GLY B 1 54 ? -1.485 -22.467 36.268 1.00 31.24 54 GLY B CA 1
ATOM 2660 C C . GLY B 1 54 ? -0.602 -21.204 36.248 1.00 30.19 54 GLY B C 1
ATOM 2661 O O . GLY B 1 54 ? -0.799 -20.281 37.053 1.00 30.26 54 GLY B O 1
ATOM 2662 N N . VAL B 1 55 ? 0.401 -21.190 35.386 1.00 30.39 55 VAL B N 1
ATOM 2663 C CA . VAL B 1 55 ? 1.251 -20.005 35.180 1.00 29.27 55 VAL B CA 1
ATOM 2664 C C . VAL B 1 55 ? 0.831 -19.311 33.873 1.00 29.90 55 VAL B C 1
ATOM 2665 O O . VAL B 1 55 ? 1.107 -19.797 32.793 1.00 30.80 55 VAL B O 1
ATOM 2669 N N . PHE B 1 56 ? 0.120 -18.191 34.006 1.00 31.53 56 PHE B N 1
ATOM 2670 C CA . PHE B 1 56 ? -0.544 -17.554 32.867 1.00 31.70 56 PHE B CA 1
ATOM 2671 C C . PHE B 1 56 ? 0.246 -16.383 32.364 1.00 31.18 56 PHE B C 1
ATOM 2672 O O . PHE B 1 56 ? 0.738 -15.605 33.137 1.00 31.25 56 PHE B O 1
ATOM 2680 N N . PRO B 1 57 ? 0.359 -16.266 31.030 1.00 30.22 57 PRO B N 1
ATOM 2681 C CA . PRO B 1 57 ? 1.026 -15.140 30.413 1.00 30.96 57 PRO B CA 1
ATOM 2682 C C . PRO B 1 57 ? 0.094 -13.928 30.466 1.00 29.87 57 PRO B C 1
ATOM 2683 O O . PRO B 1 57 ? -0.978 -13.939 29.851 1.00 32.40 57 PRO B O 1
ATOM 2687 N N . SER B 1 58 ? 0.491 -12.903 31.204 1.00 31.62 58 SER B N 1
ATOM 2688 C CA . SER B 1 58 ? -0.351 -11.703 31.263 1.00 32.26 58 SER B CA 1
ATOM 2689 C C . SER B 1 58 ? -0.534 -11.037 29.897 1.00 33.45 58 SER B C 1
ATOM 2690 O O . SER B 1 58 ? 0.377 -11.062 29.074 1.00 34.57 58 SER B O 1
ATOM 2693 N N . GLN B 1 59 ? -1.708 -10.453 29.658 1.00 34.59 59 GLN B N 1
ATOM 2694 C CA . GLN B 1 59 ? -1.986 -9.812 28.372 1.00 34.94 59 GLN B CA 1
ATOM 2695 C C . GLN B 1 59 ? -2.056 -8.283 28.493 1.00 35.03 59 GLN B C 1
ATOM 2696 O O . GLN B 1 59 ? -1.914 -7.585 27.496 1.00 35.65 59 GLN B O 1
ATOM 2702 N N . GLY B 1 60 ? -2.298 -7.787 29.709 1.00 32.86 60 GLY B N 1
ATOM 2703 C CA . GLY B 1 60 ? -2.491 -6.341 29.930 1.00 32.94 60 GLY B CA 1
ATOM 2704 C C . GLY B 1 60 ? -2.217 -6.062 31.406 1.00 31.49 60 GLY B C 1
ATOM 2705 O O . GLY B 1 60 ? -1.114 -6.280 31.912 1.00 32.08 60 GLY B O 1
ATOM 2706 N N . GLU B 1 61 ? -3.241 -5.556 32.085 1.00 31.35 61 GLU B N 1
ATOM 2707 C CA . GLU B 1 61 ? -3.115 -5.198 33.483 1.00 31.98 61 GLU B CA 1
ATOM 2708 C C . GLU B 1 61 ? -4.244 -5.941 34.231 1.00 31.87 61 GLU B C 1
ATOM 2709 O O . GLU B 1 61 ? -4.894 -5.420 35.150 1.00 32.24 61 GLU B O 1
ATOM 2715 N N . GLU B 1 62 ? -4.474 -7.200 33.848 1.00 30.73 62 GLU B N 1
ATOM 2716 C CA . GLU B 1 62 ? -5.618 -7.934 34.386 1.00 32.58 62 GLU B CA 1
ATOM 2717 C C . GLU B 1 62 ? -5.420 -8.505 35.798 1.00 32.62 62 GLU B C 1
ATOM 2718 O O . GLU B 1 62 ? -6.402 -8.846 36.447 1.00 32.62 62 GLU B O 1
ATOM 2724 N N . PHE B 1 63 ? -4.172 -8.656 36.247 1.00 32.19 63 PHE B N 1
ATOM 2725 C CA . PHE B 1 63 ? -3.878 -9.164 37.608 1.00 32.47 63 PHE B CA 1
ATOM 2726 C C . PHE B 1 63 ? -4.380 -8.204 38.680 1.00 33.32 63 PHE B C 1
ATOM 2727 O O . PHE B 1 63 ? -4.435 -6.984 38.474 1.00 32.67 63 PHE B O 1
ATOM 2735 N N . LYS B 1 64 ? -4.786 -8.771 39.809 1.00 33.63 64 LYS B N 1
ATOM 2736 C CA . LYS B 1 64 ? -5.411 -8.011 40.876 1.00 33.83 64 LYS B CA 1
ATOM 2737 C C . LYS B 1 64 ? -4.680 -8.191 42.197 1.00 33.64 64 LYS B C 1
ATOM 2738 O O . LYS B 1 64 ? -3.863 -9.089 42.353 1.00 32.48 64 LYS B O 1
ATOM 2744 N N . GLU B 1 65 ? -5.016 -7.354 43.174 1.00 33.12 65 GLU B N 1
ATOM 2745 C CA . GLU B 1 65 ? -4.373 -7.438 44.483 1.00 33.31 65 GLU B CA 1
ATOM 2746 C C . GLU B 1 65 ? -4.333 -8.907 44.916 1.00 30.74 65 GLU B C 1
ATOM 2747 O O . GLU B 1 65 ? -5.343 -9.631 44.846 1.00 31.19 65 GLU B O 1
ATOM 2753 N N . GLY B 1 66 ? -3.173 -9.322 45.388 1.00 29.66 66 GLY B N 1
ATOM 2754 C CA . GLY B 1 66 ? -3.029 -10.688 45.908 1.00 29.57 66 GLY B CA 1
ATOM 2755 C C . GLY B 1 66 ? -2.576 -11.687 44.884 1.00 30.81 66 GLY B C 1
ATOM 2756 O O . GLY B 1 66 ? -2.172 -12.808 45.257 1.00 31.22 66 GLY B O 1
ATOM 2757 N N . ASP B 1 67 ? -2.654 -11.318 43.601 1.00 30.10 67 ASP B N 1
ATOM 2758 C CA . ASP B 1 67 ? -2.099 -12.176 42.543 1.00 30.34 67 ASP B CA 1
ATOM 2759 C C . ASP B 1 67 ? -0.551 -12.148 42.518 1.00 29.51 67 ASP B C 1
ATOM 2760 O O . ASP B 1 67 ? 0.070 -11.255 43.081 1.00 30.54 67 ASP B O 1
ATOM 2765 N N . THR B 1 68 ? 0.052 -13.140 41.879 1.00 28.60 68 THR B N 1
ATOM 2766 C CA . THR B 1 68 ? 1.525 -13.205 41.794 1.00 28.47 68 THR B CA 1
ATOM 2767 C C . THR B 1 68 ? 1.900 -12.778 40.380 1.00 28.29 68 THR B C 1
ATOM 2768 O O . THR B 1 68 ? 1.249 -13.176 39.413 1.00 30.09 68 THR B O 1
ATOM 2772 N N . VAL B 1 69 ? 2.887 -11.885 40.262 1.00 29.95 69 VAL B N 1
ATOM 2773 C CA A VAL B 1 69 ? 3.423 -11.595 38.927 0.60 27.87 69 VAL B CA 1
ATOM 2774 C CA B VAL B 1 69 ? 3.419 -11.524 38.958 0.40 28.71 69 VAL B CA 1
ATOM 2775 C C . VAL B 1 69 ? 4.922 -11.865 38.913 1.00 29.30 69 VAL B C 1
ATOM 2776 O O . VAL B 1 69 ? 5.652 -11.553 39.857 1.00 29.59 69 VAL B O 1
ATOM 2783 N N . ILE B 1 70 ? 5.353 -12.530 37.835 1.00 28.99 70 ILE B N 1
ATOM 2784 C CA . ILE B 1 70 ? 6.764 -12.917 37.634 1.00 30.08 70 ILE B CA 1
ATOM 2785 C C . ILE B 1 70 ? 7.447 -12.040 36.590 1.00 30.62 70 ILE B C 1
ATOM 2786 O O . ILE B 1 70 ? 7.045 -11.995 35.392 1.00 30.84 70 ILE B O 1
ATOM 2791 N N . ILE B 1 71 ? 8.458 -11.313 37.047 1.00 32.66 71 ILE B N 1
ATOM 2792 C CA . ILE B 1 71 ? 9.254 -10.441 36.122 1.00 33.17 71 ILE B CA 1
ATOM 2793 C C . ILE B 1 71 ? 10.108 -11.372 35.245 1.00 31.90 71 ILE B C 1
ATOM 2794 O O . ILE B 1 71 ? 10.769 -12.248 35.784 1.00 32.58 71 ILE B O 1
ATOM 2799 N N . ARG B 1 72 ? 10.108 -11.151 33.920 1.00 32.84 72 ARG B N 1
ATOM 2800 C CA A ARG B 1 72 ? 10.830 -12.041 33.035 0.70 33.56 72 ARG B CA 1
ATOM 2801 C CA B ARG B 1 72 ? 10.832 -11.984 32.968 0.30 33.46 72 ARG B CA 1
ATOM 2802 C C . ARG B 1 72 ? 12.336 -11.825 33.137 1.00 33.50 72 ARG B C 1
ATOM 2803 O O . ARG B 1 72 ? 12.803 -10.837 33.742 1.00 34.06 72 ARG B O 1
ATOM 2818 N N . SER B 1 73 ? 13.076 -12.769 32.555 1.00 32.93 73 SER B N 1
ATOM 2819 C CA . SER B 1 73 ? 14.534 -12.801 32.640 1.00 32.53 73 SER B CA 1
ATOM 2820 C C . SER B 1 73 ? 15.195 -11.497 32.153 1.00 33.55 73 SER B C 1
ATOM 2821 O O . SER B 1 73 ? 16.314 -11.201 32.571 1.00 34.24 73 SER B O 1
ATOM 2824 N N . HIS B 1 74 ? 14.508 -10.753 31.299 1.00 32.99 74 HIS B N 1
ATOM 2825 C CA . HIS B 1 74 ? 15.011 -9.461 30.764 1.00 35.27 74 HIS B CA 1
ATOM 2826 C C . HIS B 1 74 ? 14.854 -8.289 31.719 1.00 35.26 74 HIS B C 1
ATOM 2827 O O . HIS B 1 74 ? 15.458 -7.234 31.524 1.00 35.27 74 HIS B O 1
ATOM 2834 N N . GLY B 1 75 ? 14.076 -8.470 32.786 1.00 34.24 75 GLY B N 1
ATOM 2835 C CA . GLY B 1 75 ? 13.951 -7.371 33.739 1.00 34.10 75 GLY B CA 1
ATOM 2836 C C . GLY B 1 75 ? 13.005 -6.263 33.299 1.00 34.06 75 GLY B C 1
ATOM 2837 O O . GLY B 1 75 ? 12.459 -6.252 32.160 1.00 34.68 75 GLY B O 1
ATOM 2838 N N . ILE B 1 76 ? 12.813 -5.317 34.206 1.00 32.81 76 ILE B N 1
ATOM 2839 C CA . ILE B 1 76 ? 11.931 -4.194 33.975 1.00 33.97 76 ILE B CA 1
ATOM 2840 C C . ILE B 1 76 ? 12.486 -2.962 34.688 1.00 32.09 76 ILE B C 1
ATOM 2841 O O . ILE B 1 76 ? 13.285 -3.083 35.624 1.00 31.58 76 ILE B O 1
ATOM 2846 N N . PRO B 1 77 ? 12.046 -1.763 34.265 1.00 32.50 77 PRO B N 1
ATOM 2847 C CA . PRO B 1 77 ? 12.467 -0.559 35.031 1.00 31.55 77 PRO B CA 1
ATOM 2848 C C . PRO B 1 77 ? 12.104 -0.651 36.521 1.00 31.35 77 PRO B C 1
ATOM 2849 O O . PRO B 1 77 ? 11.025 -1.203 36.843 1.00 30.51 77 PRO B O 1
ATOM 2853 N N . PRO B 1 78 ? 12.967 -0.119 37.405 1.00 31.39 78 PRO B N 1
ATOM 2854 C CA . PRO B 1 78 ? 12.695 -0.234 38.838 1.00 30.89 78 PRO B CA 1
ATOM 2855 C C . PRO B 1 78 ? 11.380 0.453 39.257 1.00 30.59 78 PRO B C 1
ATOM 2856 O O . PRO B 1 78 ? 10.657 -0.045 40.135 1.00 28.77 78 PRO B O 1
ATOM 2860 N N . GLU B 1 79 ? 11.041 1.590 38.652 1.00 30.80 79 GLU B N 1
ATOM 2861 C CA . GLU B 1 79 ? 9.760 2.213 38.976 1.00 29.14 79 GLU B CA 1
ATOM 2862 C C . GLU B 1 79 ? 8.497 1.390 38.572 1.00 29.13 79 GLU B C 1
ATOM 2863 O O . GLU B 1 79 ? 7.418 1.577 39.136 1.00 28.54 79 GLU B O 1
ATOM 2869 N N . LYS B 1 80 ? 8.634 0.516 37.569 1.00 29.30 80 LYS B N 1
ATOM 2870 C CA . LYS B 1 80 ? 7.524 -0.354 37.170 1.00 30.05 80 LYS B CA 1
ATOM 2871 C C . LYS B 1 80 ? 7.422 -1.515 38.135 1.00 29.01 80 LYS B C 1
ATOM 2872 O O . LYS B 1 80 ? 6.305 -1.915 38.512 1.00 27.52 80 LYS B O 1
ATOM 2878 N N . GLU B 1 81 ? 8.582 -2.049 38.531 1.00 29.22 81 GLU B N 1
ATOM 2879 C CA . GLU B 1 81 ? 8.586 -3.086 39.571 1.00 30.57 81 GLU B CA 1
ATOM 2880 C C . GLU B 1 81 ? 7.916 -2.536 40.838 1.00 29.97 81 GLU B C 1
ATOM 2881 O O . GLU B 1 81 ? 7.054 -3.219 41.445 1.00 30.23 81 GLU B O 1
ATOM 2887 N N . GLU B 1 82 ? 8.239 -1.304 41.206 1.00 30.25 82 GLU B N 1
ATOM 2888 C CA . GLU B 1 82 ? 7.648 -0.697 42.397 1.00 30.26 82 GLU B CA 1
ATOM 2889 C C . GLU B 1 82 ? 6.138 -0.473 42.218 1.00 29.19 82 GLU B C 1
ATOM 2890 O O . GLU B 1 82 ? 5.374 -0.674 43.150 1.00 28.83 82 GLU B O 1
ATOM 2896 N N . ALA B 1 83 ? 5.717 -0.052 41.022 1.00 28.45 83 ALA B N 1
ATOM 2897 C CA . ALA B 1 83 ? 4.294 0.117 40.683 1.00 28.31 83 ALA B CA 1
ATOM 2898 C C . ALA B 1 83 ? 3.511 -1.187 40.903 1.00 28.39 83 ALA B C 1
ATOM 2899 O O . ALA B 1 83 ? 2.375 -1.155 41.406 1.00 28.43 83 ALA B O 1
ATOM 2901 N N . LEU B 1 84 ? 4.091 -2.306 40.484 1.00 27.74 84 LEU B N 1
ATOM 2902 C CA . LEU B 1 84 ? 3.483 -3.617 40.679 1.00 28.07 84 LEU B CA 1
ATOM 2903 C C . LEU B 1 84 ? 3.320 -3.960 42.166 1.00 28.30 84 LEU B C 1
ATOM 2904 O O . LEU B 1 84 ? 2.235 -4.446 42.570 1.00 29.28 84 LEU B O 1
ATOM 2909 N N . ARG B 1 85 ? 4.380 -3.729 42.940 1.00 28.49 85 ARG B N 1
ATOM 2910 C CA . ARG B 1 85 ? 4.335 -3.907 44.420 1.00 29.22 85 ARG B CA 1
ATOM 2911 C C . ARG B 1 85 ? 3.246 -3.058 45.052 1.00 29.59 85 ARG B C 1
ATOM 2912 O O . ARG B 1 85 ? 2.493 -3.532 45.918 1.00 28.86 85 ARG B O 1
ATOM 2920 N N . LYS B 1 86 ? 3.136 -1.806 44.632 1.00 29.27 86 LYS B N 1
ATOM 2921 C CA . LYS B 1 86 ? 2.144 -0.889 45.207 1.00 30.07 86 LYS B CA 1
ATOM 2922 C C . LYS B 1 86 ? 0.703 -1.302 44.910 1.00 30.49 86 LYS B C 1
ATOM 2923 O O . LYS B 1 86 ? -0.203 -0.939 45.636 1.00 30.42 86 LYS B O 1
ATOM 2929 N N . LYS B 1 87 ? 0.505 -2.110 43.868 1.00 31.03 87 LYS B N 1
ATOM 2930 C CA . LYS B 1 87 ? -0.819 -2.619 43.490 1.00 31.29 87 LYS B CA 1
ATOM 2931 C C . LYS B 1 87 ? -1.198 -3.850 44.349 1.00 31.01 87 LYS B C 1
ATOM 2932 O O . LYS B 1 87 ? -2.285 -4.437 44.216 1.00 31.62 87 LYS B O 1
ATOM 2938 N N . GLY B 1 88 ? -0.280 -4.238 45.223 1.00 30.55 88 GLY B N 1
ATOM 2939 C CA . GLY B 1 88 ? -0.553 -5.299 46.196 1.00 30.31 88 GLY B CA 1
ATOM 2940 C C . GLY B 1 88 ? -0.335 -6.664 45.586 1.00 29.93 88 GLY B C 1
ATOM 2941 O O . GLY B 1 88 ? -0.949 -7.649 45.999 1.00 30.80 88 GLY B O 1
ATOM 2942 N N . LEU B 1 89 ? 0.554 -6.737 44.602 1.00 29.58 89 LEU B N 1
ATOM 2943 C CA . LEU B 1 89 ? 0.860 -7.984 43.960 1.00 30.12 89 LEU B CA 1
ATOM 2944 C C . LEU B 1 89 ? 2.060 -8.643 44.637 1.00 30.75 89 LEU B C 1
ATOM 2945 O O . LEU B 1 89 ? 2.973 -7.938 45.096 1.00 30.57 89 LEU B O 1
ATOM 2950 N N . LYS B 1 90 ? 2.065 -9.981 44.716 1.00 29.94 90 LYS B N 1
ATOM 2951 C CA . LYS B 1 90 ? 3.289 -10.691 45.055 1.00 31.63 90 LYS B CA 1
ATOM 2952 C C . LYS B 1 90 ? 4.212 -10.738 43.833 1.00 32.04 90 LYS B C 1
ATOM 2953 O O . LYS B 1 90 ? 3.884 -11.385 42.826 1.00 32.70 90 LYS B O 1
ATOM 2959 N N . VAL B 1 91 ? 5.338 -10.037 43.933 1.00 32.04 91 VAL B N 1
ATOM 2960 C CA . VAL B 1 91 ? 6.229 -9.822 42.799 1.00 33.06 91 VAL B CA 1
ATOM 2961 C C . VAL B 1 91 ? 7.399 -10.761 42.970 1.00 33.99 91 VAL B C 1
ATOM 2962 O O . VAL B 1 91 ? 8.156 -10.677 43.964 1.00 35.24 91 VAL B O 1
ATOM 2966 N N . ILE B 1 92 ? 7.522 -11.683 42.023 1.00 34.20 92 ILE B N 1
ATOM 2967 C CA . ILE B 1 92 ? 8.678 -12.571 41.936 1.00 34.33 92 ILE B CA 1
ATOM 2968 C C . ILE B 1 92 ? 9.652 -12.056 40.878 1.00 31.99 92 ILE B C 1
ATOM 2969 O O . ILE B 1 92 ? 9.323 -11.992 39.693 1.00 32.91 92 ILE B O 1
ATOM 2974 N N . ASP B 1 93 ? 10.861 -11.743 41.315 1.00 32.54 93 ASP B N 1
ATOM 2975 C CA . ASP B 1 93 ? 11.824 -11.162 40.390 1.00 33.17 93 ASP B CA 1
ATOM 2976 C C . ASP B 1 93 ? 12.656 -12.272 39.781 1.00 32.90 93 ASP B C 1
ATOM 2977 O O . ASP B 1 93 ? 13.592 -12.737 40.422 1.00 33.70 93 ASP B O 1
ATOM 2982 N N . ALA B 1 94 ? 12.378 -12.607 38.515 1.00 33.18 94 ALA B N 1
ATOM 2983 C CA . ALA B 1 94 ? 13.140 -13.628 37.818 1.00 33.00 94 ALA B CA 1
ATOM 2984 C C . ALA B 1 94 ? 14.081 -13.011 36.759 1.00 33.20 94 ALA B C 1
ATOM 2985 O O . ALA B 1 94 ? 14.534 -13.697 35.858 1.00 34.56 94 ALA B O 1
ATOM 2987 N N . THR B 1 95 ? 14.363 -11.713 36.870 1.00 33.14 95 THR B N 1
ATOM 2988 C CA . THR B 1 95 ? 15.429 -11.112 36.071 1.00 32.24 95 THR B CA 1
ATOM 2989 C C . THR B 1 95 ? 16.716 -11.943 36.141 1.00 31.35 95 THR B C 1
ATOM 2990 O O . THR B 1 95 ? 17.163 -12.317 37.215 1.00 32.26 95 THR B O 1
ATOM 2994 N N . CYS B 1 96 ? 17.313 -12.235 34.985 1.00 31.02 96 CYS B N 1
ATOM 2995 C CA . CYS B 1 96 ? 18.587 -12.989 34.973 1.00 32.34 96 CYS B CA 1
ATOM 2996 C C . CYS B 1 96 ? 19.655 -12.258 35.815 1.00 32.77 96 CYS B C 1
ATOM 2997 O O . CYS B 1 96 ? 19.768 -11.019 35.693 1.00 32.37 96 CYS B O 1
ATOM 3000 N N . PRO B 1 97 ? 20.412 -12.990 36.673 1.00 34.15 97 PRO B N 1
ATOM 3001 C CA . PRO B 1 97 ? 21.543 -12.422 37.439 1.00 35.01 97 PRO B CA 1
ATOM 3002 C C . PRO B 1 97 ? 22.495 -11.644 36.518 1.00 34.97 97 PRO B C 1
ATOM 3003 O O . PRO B 1 97 ? 23.029 -10.614 36.924 1.00 35.37 97 PRO B O 1
ATOM 3007 N N . TYR B 1 98 ? 22.642 -12.076 35.261 1.00 33.76 98 TYR B N 1
ATOM 3008 C CA . TYR B 1 98 ? 2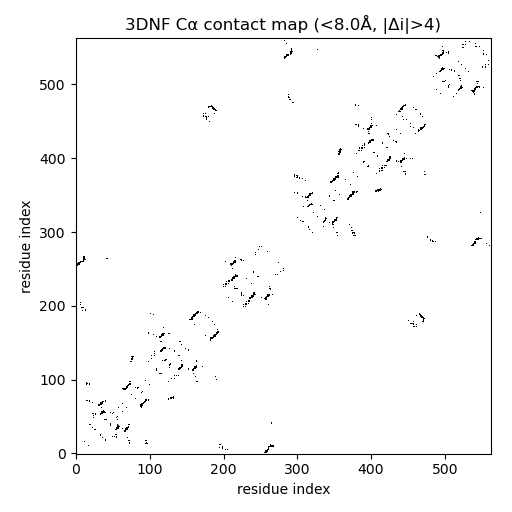3.555 -11.374 34.332 1.00 35.66 98 TYR B CA 1
ATOM 3009 C C . TYR B 1 98 ? 22.976 -10.078 33.803 1.00 33.43 98 TYR B C 1
ATOM 3010 O O . TYR B 1 98 ? 23.701 -9.164 33.455 1.00 34.21 98 TYR B O 1
ATOM 3019 N N . VAL B 1 99 ? 21.656 -10.002 33.739 1.00 31.70 99 VAL B N 1
ATOM 3020 C CA . VAL B 1 99 ? 20.973 -8.749 33.403 1.00 31.25 99 VAL B CA 1
ATOM 3021 C C . VAL B 1 99 ? 21.060 -7.817 34.590 1.00 31.42 99 VAL B C 1
ATOM 3022 O O . VAL B 1 99 ? 21.338 -6.633 34.418 1.00 30.75 99 VAL B O 1
ATOM 3026 N N . LYS B 1 100 ? 20.832 -8.329 35.795 1.00 31.58 100 LYS B N 1
ATOM 3027 C CA . LYS B 1 100 ? 21.055 -7.536 36.992 1.00 33.10 100 LYS B CA 1
ATOM 3028 C C . LYS B 1 100 ? 22.468 -6.951 37.081 1.00 33.04 100 LYS B C 1
ATOM 3029 O O . LYS B 1 100 ? 22.655 -5.847 37.578 1.00 32.42 100 LYS B O 1
ATOM 3035 N N . ALA B 1 101 ? 23.450 -7.680 36.572 1.00 32.26 101 ALA B N 1
ATOM 3036 C CA . ALA B 1 101 ? 24.814 -7.150 36.539 1.00 33.14 101 ALA B CA 1
ATOM 3037 C C . ALA B 1 101 ? 24.945 -5.913 35.613 1.00 33.15 101 ALA B C 1
ATOM 3038 O O . ALA B 1 101 ? 25.788 -5.052 35.848 1.00 33.07 101 ALA B O 1
ATOM 3040 N N . VAL B 1 102 ? 24.183 -5.869 34.518 1.00 32.25 102 VAL B N 1
ATOM 3041 C CA . VAL B 1 102 ? 24.156 -4.657 33.680 1.00 33.23 102 VAL B CA 1
ATOM 3042 C C . VAL B 1 102 ? 23.566 -3.508 34.466 1.00 32.95 102 VAL B C 1
ATOM 3043 O O . VAL B 1 102 ? 24.057 -2.366 34.398 1.00 31.26 102 VAL B O 1
ATOM 3047 N N . HIS B 1 103 ? 22.454 -3.762 35.162 1.00 32.33 103 HIS B N 1
ATOM 3048 C CA . HIS B 1 103 ? 21.851 -2.718 36.024 1.00 33.02 103 HIS B CA 1
ATOM 3049 C C . HIS B 1 103 ? 22.875 -2.153 37.041 1.00 34.23 103 HIS B C 1
ATOM 3050 O O . HIS B 1 103 ? 22.975 -0.907 37.250 1.00 34.26 103 HIS B O 1
ATOM 3057 N N . GLU B 1 104 ? 23.616 -3.064 37.666 1.00 34.33 104 GLU B N 1
ATOM 3058 C CA . GLU B 1 104 ? 24.654 -2.708 38.628 1.00 36.15 104 GLU B CA 1
ATOM 3059 C C . GLU B 1 104 ? 25.749 -1.866 37.949 1.00 34.88 104 GLU B C 1
ATOM 3060 O O . GLU B 1 104 ? 26.184 -0.851 38.494 1.00 34.92 104 GLU B O 1
ATOM 3066 N N . ALA B 1 105 ? 26.136 -2.282 36.746 1.00 33.59 105 ALA B N 1
ATOM 3067 C CA . ALA B 1 105 ? 27.269 -1.690 36.035 1.00 32.48 105 ALA B CA 1
ATOM 3068 C C . ALA B 1 105 ? 26.945 -0.264 35.630 1.00 31.64 105 ALA B C 1
ATOM 3069 O O . ALA B 1 105 ? 27.809 0.639 35.721 1.00 31.07 105 ALA B O 1
ATOM 3071 N N . VAL B 1 106 ? 25.710 -0.021 35.178 1.00 29.92 106 VAL B N 1
ATOM 3072 C CA . VAL B 1 106 ? 25.410 1.383 34.753 1.00 30.47 106 VAL B CA 1
ATOM 3073 C C . VAL B 1 106 ? 25.405 2.299 35.956 1.00 31.12 106 VAL B C 1
ATOM 3074 O O . VAL B 1 106 ? 25.859 3.481 35.887 1.00 30.24 106 VAL B O 1
ATOM 3078 N N . CYS B 1 107 ? 24.996 1.766 37.089 1.00 32.20 107 CYS B N 1
ATOM 3079 C CA . CYS B 1 107 ? 25.027 2.592 38.290 1.00 33.17 107 CYS B CA 1
ATOM 3080 C C . CYS B 1 107 ? 26.442 2.841 38.844 1.00 31.28 107 CYS B C 1
ATOM 3081 O O . CYS B 1 107 ? 26.743 3.934 39.293 1.00 30.41 107 CYS B O 1
ATOM 3084 N N . GLN B 1 108 ? 27.276 1.814 38.814 1.00 30.01 108 GLN B N 1
ATOM 3085 C CA . GLN B 1 108 ? 28.680 1.928 39.170 1.00 29.33 108 GLN B CA 1
ATOM 3086 C C . GLN B 1 108 ? 29.367 2.964 38.297 1.00 28.52 108 GLN B C 1
ATOM 3087 O O . GLN B 1 108 ? 30.044 3.838 38.836 1.00 28.13 108 GLN B O 1
ATOM 3093 N N . LEU B 1 109 ? 29.179 2.879 36.963 1.00 28.42 109 LEU B N 1
ATOM 3094 C CA . LEU B 1 109 ? 29.778 3.820 36.051 1.00 28.96 109 LEU B CA 1
ATOM 3095 C C . LEU B 1 109 ? 29.312 5.262 36.327 1.00 28.63 109 LEU B C 1
ATOM 3096 O O . LEU B 1 109 ? 30.112 6.212 36.246 1.00 28.91 109 LEU B O 1
ATOM 3101 N N . THR B 1 110 ? 28.042 5.415 36.668 1.00 29.15 110 THR B N 1
ATOM 3102 C CA . THR B 1 110 ? 27.494 6.731 37.040 1.00 28.53 110 THR B CA 1
ATOM 3103 C C . THR B 1 110 ? 28.187 7.302 38.306 1.00 29.23 110 THR B C 1
ATOM 3104 O O . THR B 1 110 ? 28.629 8.466 38.322 1.00 28.92 110 THR B O 1
ATOM 3108 N N . ARG B 1 111 ? 28.295 6.481 39.349 1.00 29.83 111 ARG B N 1
ATOM 3109 C CA . ARG B 1 111 ? 29.017 6.859 40.571 1.00 30.60 111 ARG B CA 1
ATOM 3110 C C . ARG B 1 111 ? 30.462 7.289 40.295 1.00 29.81 111 ARG B C 1
ATOM 3111 O O . ARG B 1 111 ? 30.986 8.193 40.937 1.00 31.01 111 ARG B O 1
ATOM 3119 N N . GLU B 1 112 ? 31.071 6.685 39.278 1.00 29.59 112 GLU B N 1
ATOM 3120 C CA . GLU B 1 112 ? 32.443 6.964 38.903 1.00 30.54 112 GLU B CA 1
ATOM 3121 C C . GLU B 1 112 ? 32.552 8.150 37.933 1.00 30.30 112 GLU B C 1
ATOM 3122 O O . GLU B 1 112 ? 33.643 8.503 37.561 1.00 32.32 112 GLU B O 1
ATOM 3128 N N . GLY B 1 113 ? 31.421 8.740 37.552 1.00 29.73 113 GLY B N 1
ATOM 3129 C CA . GLY B 1 113 ? 31.424 10.015 36.830 1.00 31.23 113 GLY B CA 1
ATOM 3130 C C . GLY B 1 113 ? 31.415 9.824 35.314 1.00 31.44 113 GLY B C 1
ATOM 3131 O O . GLY B 1 113 ? 31.748 10.753 34.569 1.00 32.63 113 GLY B O 1
ATOM 3132 N N . TYR B 1 114 ? 31.052 8.637 34.839 1.00 30.24 114 TYR B N 1
ATOM 3133 C CA . TYR B 1 114 ? 31.006 8.415 33.377 1.00 29.67 114 TYR B CA 1
ATOM 3134 C C . TYR B 1 114 ? 29.657 8.725 32.734 1.00 31.79 114 TYR B C 1
ATOM 3135 O O . TYR B 1 114 ? 28.607 8.557 33.372 1.00 32.05 114 TYR B O 1
ATOM 3144 N N . PHE B 1 115 ? 29.696 9.168 31.472 1.00 29.80 115 PHE B N 1
ATOM 3145 C CA . PHE B 1 115 ? 28.504 9.204 30.609 1.00 29.86 115 PHE B CA 1
ATOM 3146 C C . PHE B 1 115 ? 28.369 7.777 30.035 1.00 29.37 115 PHE B C 1
ATOM 3147 O O . PHE B 1 115 ? 29.326 7.250 29.529 1.00 30.05 115 PHE B O 1
ATOM 3155 N N . VAL B 1 116 ? 27.197 7.177 30.144 1.00 28.58 116 VAL B N 1
ATOM 3156 C CA . VAL B 1 116 ? 27.070 5.733 29.839 1.00 29.53 116 VAL B CA 1
ATOM 3157 C C . VAL B 1 116 ? 26.603 5.513 28.389 1.00 29.18 116 VAL B C 1
ATOM 3158 O O . VAL B 1 116 ? 25.605 6.063 27.928 1.00 30.88 116 VAL B O 1
ATOM 3162 N N . VAL B 1 117 ? 27.298 4.603 27.710 1.00 28.85 117 VAL B N 1
ATOM 3163 C CA . VAL B 1 117 ? 26.832 4.058 26.464 1.00 28.71 117 VAL B CA 1
ATOM 3164 C C . VAL B 1 117 ? 26.414 2.589 26.641 1.00 28.21 117 VAL B C 1
ATOM 3165 O O . VAL B 1 117 ? 27.182 1.784 27.143 1.00 28.37 117 VAL B O 1
ATOM 3169 N N . LEU B 1 118 ? 25.163 2.303 26.336 1.00 27.99 118 LEU B N 1
ATOM 3170 C CA A LEU B 1 118 ? 24.642 0.925 26.381 0.70 28.69 118 LEU B CA 1
ATOM 3171 C CA B LEU B 1 118 ? 24.684 0.929 26.378 0.30 28.31 118 LEU B CA 1
ATOM 3172 C C . LEU B 1 118 ? 24.589 0.448 24.938 1.00 28.36 118 LEU B C 1
ATOM 3173 O O . LEU B 1 118 ? 23.781 0.944 24.169 1.00 28.79 118 LEU B O 1
ATOM 3182 N N . VAL B 1 119 ? 25.434 -0.534 24.580 1.00 28.77 119 VAL B N 1
ATOM 3183 C CA . VAL B 1 119 ? 25.419 -1.082 23.223 1.00 28.50 119 VAL B CA 1
ATOM 3184 C C . VAL B 1 119 ? 24.328 -2.168 23.140 1.00 28.88 119 VAL B C 1
ATOM 3185 O O . VAL B 1 119 ? 24.365 -3.188 23.841 1.00 30.01 119 VAL B O 1
ATOM 3189 N N . GLY B 1 120 ? 23.297 -1.890 22.361 1.00 29.89 120 GLY B N 1
ATOM 3190 C CA . GLY B 1 120 ? 22.157 -2.808 22.298 1.00 30.09 120 GLY B CA 1
ATOM 3191 C C . GLY B 1 120 ? 21.039 -2.297 21.419 1.00 31.85 120 GLY B C 1
ATOM 3192 O O . GLY B 1 120 ? 21.166 -1.250 20.787 1.00 30.86 120 GLY B O 1
ATOM 3193 N N . GLU B 1 121 ? 19.934 -3.031 21.432 1.00 33.14 121 GLU B N 1
ATOM 3194 C CA . GLU B 1 121 ? 18.730 -2.711 20.665 1.00 35.95 121 GLU B CA 1
ATOM 3195 C C . GLU B 1 121 ? 17.800 -1.764 21.447 1.00 35.54 121 GLU B C 1
ATOM 3196 O O . GLU B 1 121 ? 17.278 -2.141 22.512 1.00 35.63 121 GLU B O 1
ATOM 3202 N N . LYS B 1 122 ? 17.618 -0.542 20.936 1.00 36.86 122 LYS B N 1
ATOM 3203 C CA . LYS B 1 122 ? 16.844 0.507 21.647 1.00 38.29 122 LYS B CA 1
ATOM 3204 C C . LYS B 1 122 ? 15.497 0.056 22.228 1.00 39.76 122 LYS B C 1
ATOM 3205 O O . LYS B 1 122 ? 15.213 0.267 23.416 1.00 40.44 122 LYS B O 1
ATOM 3211 N N . ASN B 1 123 ? 14.695 -0.612 21.417 1.00 39.67 123 ASN B N 1
ATOM 3212 C CA A ASN B 1 123 ? 13.351 -0.987 21.873 0.70 40.37 123 ASN B CA 1
ATOM 3213 C CA B ASN B 1 123 ? 13.350 -1.002 21.833 0.30 39.28 123 ASN B CA 1
ATOM 3214 C C . ASN B 1 123 ? 13.284 -2.342 22.573 1.00 38.88 123 ASN B C 1
ATOM 3215 O O . ASN B 1 123 ? 12.198 -2.847 22.877 1.00 39.13 123 ASN B O 1
ATOM 3224 N N . HIS B 1 124 ? 14.436 -2.946 22.858 1.00 37.32 124 HIS B N 1
ATOM 3225 C CA . HIS B 1 124 ? 14.391 -4.252 23.487 1.00 34.96 124 HIS B CA 1
ATOM 3226 C C . HIS B 1 124 ? 14.068 -4.098 24.962 1.00 34.64 124 HIS B C 1
ATOM 3227 O O . HIS B 1 124 ? 14.620 -3.216 25.600 1.00 33.28 124 HIS B O 1
ATOM 3234 N N . PRO B 1 125 ? 13.183 -4.965 25.507 1.00 33.60 125 PRO B N 1
ATOM 3235 C CA . PRO B 1 125 ? 12.860 -4.860 26.956 1.00 33.70 125 PRO B CA 1
ATOM 3236 C C . PRO B 1 125 ? 14.060 -4.865 27.940 1.00 32.89 125 PRO B C 1
ATOM 3237 O O . PRO B 1 125 ? 14.016 -4.183 28.992 1.00 32.00 125 PRO B O 1
ATOM 3241 N N . GLU B 1 126 ? 15.123 -5.610 27.649 1.00 32.12 126 GLU B N 1
ATOM 3242 C CA . GLU B 1 126 ? 16.301 -5.608 28.522 1.00 30.80 126 GLU B CA 1
ATOM 3243 C C . GLU B 1 126 ? 16.914 -4.191 28.569 1.00 30.94 126 GLU B C 1
ATOM 3244 O O . GLU B 1 126 ? 17.252 -3.686 29.640 1.00 30.30 126 GLU B O 1
ATOM 3250 N N . VAL B 1 127 ? 16.996 -3.583 27.414 1.00 29.72 127 VAL B N 1
ATOM 3251 C CA . VAL B 1 127 ? 17.558 -2.261 27.254 1.00 30.39 127 VAL B CA 1
ATOM 3252 C C . VAL B 1 127 ? 16.689 -1.199 27.957 1.00 30.67 127 VAL B C 1
ATOM 3253 O O . VAL B 1 127 ? 17.194 -0.371 28.684 1.00 31.59 127 VAL B O 1
ATOM 3257 N N . ILE B 1 128 ? 15.380 -1.253 27.764 1.00 31.69 128 ILE B N 1
ATOM 3258 C CA . ILE B 1 128 ? 14.453 -0.358 28.444 1.00 32.01 128 ILE B CA 1
ATOM 3259 C C . ILE B 1 128 ? 14.631 -0.491 29.965 1.00 31.28 128 ILE B C 1
ATOM 3260 O O . ILE B 1 128 ? 14.641 0.517 30.683 1.00 32.15 128 ILE B O 1
ATOM 3265 N N . GLY B 1 129 ? 14.748 -1.719 30.449 1.00 30.21 129 GLY B N 1
ATOM 3266 C CA . GLY B 1 129 ? 14.901 -1.892 31.909 1.00 29.41 129 GLY B CA 1
ATOM 3267 C C . GLY B 1 129 ? 16.186 -1.248 32.420 1.00 30.26 129 GLY B C 1
ATOM 3268 O O . GLY B 1 129 ? 16.183 -0.500 33.408 1.00 31.32 129 GLY B O 1
ATOM 3269 N N . THR B 1 130 ? 17.298 -1.494 31.729 1.00 30.91 130 THR B N 1
ATOM 3270 C CA . THR B 1 130 ? 18.582 -0.946 32.097 1.00 30.60 130 THR B CA 1
ATOM 3271 C C . THR B 1 130 ? 18.585 0.585 32.066 1.00 30.12 130 THR B C 1
ATOM 3272 O O . THR B 1 130 ? 19.144 1.196 32.964 1.00 31.11 130 THR B O 1
ATOM 3276 N N . LEU B 1 131 ? 17.989 1.196 31.038 1.00 30.47 131 LEU B N 1
ATOM 3277 C CA . LEU B 1 131 ? 17.809 2.677 31.024 1.00 31.07 131 LEU B CA 1
ATOM 3278 C C . LEU B 1 131 ? 17.073 3.153 32.268 1.00 31.11 131 LEU B C 1
ATOM 3279 O O . LEU B 1 131 ? 17.355 4.231 32.774 1.00 29.63 131 LEU B O 1
ATOM 3284 N N . GLY B 1 132 ? 16.112 2.351 32.737 1.00 31.02 132 GLY B N 1
ATOM 3285 C CA . GLY B 1 132 ? 15.383 2.697 33.959 1.00 31.54 132 GLY B CA 1
ATOM 3286 C C . GLY B 1 132 ? 16.289 2.704 35.187 1.00 31.07 132 GLY B C 1
ATOM 3287 O O . GLY B 1 132 ? 16.152 3.556 36.070 1.00 29.89 132 GLY B O 1
ATOM 3288 N N . TYR B 1 133 ? 17.230 1.766 35.243 1.00 30.88 133 TYR B N 1
ATOM 3289 C CA . TYR B 1 133 ? 18.228 1.766 36.322 1.00 30.79 133 TYR B CA 1
ATOM 3290 C C . TYR B 1 133 ? 19.187 2.971 36.222 1.00 30.72 133 TYR B C 1
ATOM 3291 O O . TYR B 1 133 ? 19.551 3.575 37.241 1.00 30.21 133 TYR B O 1
ATOM 3300 N N . LEU B 1 134 ? 19.585 3.294 34.993 1.00 29.72 134 LEU B N 1
ATOM 3301 C CA . LEU B 1 134 ? 20.492 4.406 34.765 1.00 30.85 134 LEU B CA 1
ATOM 3302 C C . LEU B 1 134 ? 19.797 5.681 35.235 1.00 29.97 134 LEU B C 1
ATOM 3303 O O . LEU B 1 134 ? 20.389 6.514 35.943 1.00 29.55 134 LEU B O 1
ATOM 3308 N N . ARG B 1 135 ? 18.518 5.819 34.880 1.00 29.91 135 ARG B N 1
ATOM 3309 C CA . ARG B 1 135 ? 17.756 6.992 35.287 1.00 29.02 135 ARG B CA 1
ATOM 3310 C C . ARG B 1 135 ? 17.607 7.039 36.824 1.00 30.67 135 ARG B C 1
ATOM 3311 O O . ARG B 1 135 ? 17.775 8.108 37.430 1.00 30.59 135 ARG B O 1
ATOM 3319 N N . ALA B 1 136 ? 17.350 5.874 37.421 1.00 30.73 136 ALA B N 1
ATOM 3320 C CA . ALA B 1 136 ? 17.148 5.774 38.880 1.00 32.24 136 ALA B CA 1
ATOM 3321 C C . ALA B 1 136 ? 18.365 6.200 39.702 1.00 33.06 136 ALA B C 1
ATOM 3322 O O . ALA B 1 136 ? 18.245 6.752 40.798 1.00 33.17 136 ALA B O 1
ATOM 3324 N N . CYS B 1 137 ? 19.542 5.938 39.168 1.00 32.99 137 CYS B N 1
ATOM 3325 C CA A CYS B 1 137 ? 20.757 6.294 39.888 0.70 34.44 137 CYS B CA 1
ATOM 3326 C CA B CYS B 1 137 ? 20.821 6.221 39.786 0.30 33.45 137 CYS B CA 1
ATOM 3327 C C . CYS B 1 137 ? 21.310 7.638 39.440 1.00 33.80 137 CYS B C 1
ATOM 3328 O O . CYS B 1 137 ? 22.460 7.987 39.722 1.00 34.15 137 CYS B O 1
ATOM 3333 N N . ASN B 1 138 ? 20.447 8.434 38.809 1.00 33.02 138 ASN B N 1
ATOM 3334 C CA . ASN B 1 138 ? 20.784 9.811 38.354 1.00 32.11 138 ASN B CA 1
ATOM 3335 C C . ASN B 1 138 ? 21.922 9.858 37.333 1.00 30.86 138 ASN B C 1
ATOM 3336 O O . ASN B 1 138 ? 22.692 10.821 37.241 1.00 30.61 138 ASN B O 1
ATOM 3341 N N . GLY B 1 139 ? 22.003 8.785 36.575 1.00 28.99 139 GLY B N 1
ATOM 3342 C CA . GLY B 1 139 ? 22.978 8.654 35.516 1.00 30.44 139 GLY B CA 1
ATOM 3343 C C . GLY B 1 139 ? 22.497 9.234 34.202 1.00 29.92 139 GLY B C 1
ATOM 3344 O O . GLY B 1 139 ? 21.323 9.501 34.038 1.00 29.73 139 GLY B O 1
ATOM 3345 N N . LYS B 1 140 ? 23.430 9.441 33.285 1.00 30.85 140 LYS B N 1
ATOM 3346 C CA A LYS B 1 140 ? 23.069 9.919 31.969 0.80 31.67 140 LYS B CA 1
ATOM 3347 C CA B LYS B 1 140 ? 23.175 10.004 31.958 0.20 30.49 140 LYS B CA 1
ATOM 3348 C C . LYS B 1 140 ? 23.755 9.076 30.911 1.00 31.00 140 LYS B C 1
ATOM 3349 O O . LYS B 1 140 ? 24.880 8.578 31.091 1.00 30.61 140 LYS B O 1
ATOM 3360 N N . GLY B 1 141 ? 23.060 8.887 29.803 1.00 30.88 141 GLY B N 1
ATOM 3361 C CA . GLY B 1 141 ? 23.608 7.996 28.771 1.00 31.33 141 GLY B CA 1
ATOM 3362 C C . GLY B 1 141 ? 22.691 7.783 27.583 1.00 30.98 141 GLY B C 1
ATOM 3363 O O . GLY B 1 141 ? 21.550 8.287 27.533 1.00 30.21 141 GLY B O 1
ATOM 3364 N N . ILE B 1 142 ? 23.189 7.008 26.624 1.00 29.76 142 ILE B N 1
ATOM 3365 C CA . ILE B 1 142 ? 22.417 6.670 25.449 1.00 31.33 142 ILE B CA 1
ATOM 3366 C C . ILE B 1 142 ? 22.554 5.167 25.126 1.00 30.24 142 ILE B C 1
ATOM 3367 O O . ILE B 1 142 ? 23.472 4.504 25.642 1.00 30.00 142 ILE B O 1
ATOM 3372 N N . VAL B 1 143 ? 21.662 4.715 24.242 1.00 30.67 143 VAL B N 1
ATOM 3373 C CA . VAL B 1 143 ? 21.780 3.395 23.576 1.00 31.08 143 VAL B CA 1
ATOM 3374 C C . VAL B 1 143 ? 22.453 3.575 22.228 1.00 30.91 143 VAL B C 1
ATOM 3375 O O . VAL B 1 143 ? 22.103 4.483 21.465 1.00 32.61 143 VAL B O 1
ATOM 3379 N N . VAL B 1 144 ? 23.449 2.733 21.954 1.00 31.08 144 VAL B N 1
ATOM 3380 C CA . VAL B 1 144 ? 24.105 2.722 20.669 1.00 30.20 144 VAL B CA 1
ATOM 3381 C C . VAL B 1 144 ? 23.709 1.439 19.945 1.00 31.58 144 VAL B C 1
ATOM 3382 O O . VAL B 1 144 ? 24.127 0.341 20.328 1.00 29.23 144 VAL B O 1
ATOM 3386 N N . GLU B 1 145 ? 22.906 1.590 18.884 1.00 32.58 145 GLU B N 1
ATOM 3387 C CA . GLU B 1 145 ? 22.426 0.432 18.139 1.00 34.04 145 GLU B CA 1
ATOM 3388 C C . GLU B 1 145 ? 23.145 0.322 16.807 1.00 35.22 145 GLU B C 1
ATOM 3389 O O . GLU B 1 145 ? 23.354 -0.782 16.283 1.00 35.72 145 GLU B O 1
ATOM 3395 N N . THR B 1 146 ? 23.518 1.472 16.272 1.00 36.19 146 THR B N 1
ATOM 3396 C CA . THR B 1 146 ? 24.359 1.526 15.089 1.00 36.70 146 THR B CA 1
ATOM 3397 C C . THR B 1 146 ? 25.465 2.549 15.328 1.00 37.66 146 THR B C 1
ATOM 3398 O O . THR B 1 146 ? 25.382 3.361 16.246 1.00 38.00 146 THR B O 1
ATOM 3402 N N . LEU B 1 147 ? 26.496 2.531 14.491 1.00 37.97 147 LEU B N 1
ATOM 3403 C CA . LEU B 1 147 ? 27.667 3.345 14.747 1.00 39.54 147 LEU B CA 1
ATOM 3404 C C . LEU B 1 147 ? 27.344 4.849 14.746 1.00 39.83 147 LEU B C 1
ATOM 3405 O O . LEU B 1 147 ? 27.975 5.616 15.468 1.00 40.56 147 LEU B O 1
ATOM 3410 N N . GLU B 1 148 ? 26.317 5.244 13.994 1.00 40.12 148 GLU B N 1
ATOM 3411 C CA . GLU B 1 148 ? 25.897 6.649 13.923 1.00 40.76 148 GLU B CA 1
ATOM 3412 C C . GLU B 1 148 ? 25.364 7.164 15.264 1.00 39.48 148 GLU B C 1
ATOM 3413 O O . GLU B 1 148 ? 25.381 8.380 15.509 1.00 40.40 148 GLU B O 1
ATOM 3419 N N . ASP B 1 149 ? 24.940 6.241 16.133 1.00 37.08 149 ASP B N 1
ATOM 3420 C CA . ASP B 1 149 ? 24.448 6.587 17.479 1.00 36.07 149 ASP B CA 1
ATOM 3421 C C . ASP B 1 149 ? 25.519 7.149 18.434 1.00 34.81 149 ASP B C 1
ATOM 3422 O O . ASP B 1 149 ? 25.182 7.777 19.433 1.00 33.44 149 ASP B O 1
ATOM 3427 N N . ILE B 1 150 ? 26.803 6.929 18.152 1.00 34.20 150 ILE B N 1
ATOM 3428 C CA . ILE B 1 150 ? 27.850 7.320 19.108 1.00 33.58 150 ILE B CA 1
ATOM 3429 C C . ILE B 1 150 ? 28.124 8.832 19.241 1.00 33.55 150 ILE B C 1
ATOM 3430 O O . ILE B 1 150 ? 28.744 9.266 20.214 1.00 32.86 150 ILE B O 1
ATOM 3435 N N . GLY B 1 151 ? 27.669 9.618 18.257 1.00 33.07 151 GLY B N 1
ATOM 3436 C CA . GLY B 1 151 ? 27.839 11.079 18.252 1.00 33.93 151 GLY B CA 1
ATOM 3437 C C . GLY B 1 151 ? 27.722 11.784 19.597 1.00 34.43 151 GLY B C 1
ATOM 3438 O O . GLY B 1 151 ? 28.603 12.546 19.983 1.00 35.31 151 GLY B O 1
ATOM 3439 N N . GLU B 1 152 ? 26.624 11.541 20.312 1.00 35.04 152 GLU B N 1
ATOM 3440 C CA . GLU B 1 152 ? 26.386 12.214 21.586 1.00 34.63 152 GLU B CA 1
ATOM 3441 C C . GLU B 1 152 ? 27.424 11.834 22.670 1.00 34.06 152 GLU B C 1
ATOM 3442 O O . GLU B 1 152 ? 27.832 12.682 23.459 1.00 34.08 152 GLU B O 1
ATOM 3448 N N . ALA B 1 153 ? 27.857 10.570 22.697 1.00 32.94 153 ALA B N 1
ATOM 3449 C CA . ALA B 1 153 ? 28.878 10.151 23.634 1.00 32.79 153 ALA B CA 1
ATOM 3450 C C . ALA B 1 153 ? 30.224 10.844 23.369 1.00 33.11 153 ALA B C 1
ATOM 3451 O O . ALA B 1 153 ? 30.984 11.081 24.306 1.00 32.97 153 ALA B O 1
ATOM 3453 N N . LEU B 1 154 ? 30.492 11.193 22.107 1.00 32.73 154 LEU B N 1
ATOM 3454 C CA . LEU B 1 154 ? 31.760 11.849 21.744 1.00 34.72 154 LEU B CA 1
ATOM 3455 C C . LEU B 1 154 ? 31.885 13.280 22.281 1.00 34.71 154 LEU B C 1
ATOM 3456 O O . LEU B 1 154 ? 32.970 13.868 22.259 1.00 37.12 154 LEU B O 1
ATOM 3461 N N . LYS B 1 155 ? 30.779 13.813 22.787 1.00 35.52 155 LYS B N 1
ATOM 3462 C CA . LYS B 1 155 ? 30.739 15.144 23.403 1.00 35.83 155 LYS B CA 1
ATOM 3463 C C . LYS B 1 155 ? 31.324 15.107 24.811 1.00 35.65 155 LYS B C 1
ATOM 3464 O O . LYS B 1 155 ? 31.635 16.146 25.384 1.00 36.51 155 LYS B O 1
ATOM 3470 N N . HIS B 1 156 ? 31.511 13.912 25.360 1.00 33.96 156 HIS B N 1
ATOM 3471 C CA . HIS B 1 156 ? 31.944 13.773 26.744 1.00 32.92 156 HIS B CA 1
ATOM 3472 C C . HIS B 1 156 ? 33.396 13.332 26.814 1.00 33.42 156 HIS B C 1
ATOM 3473 O O . HIS B 1 156 ? 33.877 12.641 25.916 1.00 34.61 156 HIS B O 1
ATOM 3480 N N . GLU B 1 157 ? 34.060 13.635 27.920 1.00 33.23 157 GLU B N 1
ATOM 3481 C CA . GLU B 1 157 ? 35.474 13.288 28.039 1.00 34.06 157 GLU B CA 1
ATOM 3482 C C . GLU B 1 157 ? 35.655 11.901 28.624 1.00 33.28 157 GLU B C 1
ATOM 3483 O O . GLU B 1 157 ? 36.676 11.277 28.392 1.00 33.48 157 GLU B O 1
ATOM 3489 N N . ARG B 1 158 ? 34.690 11.475 29.438 1.00 31.44 158 ARG B N 1
ATOM 3490 C CA . ARG B 1 158 ? 34.745 10.151 30.083 1.00 30.91 158 ARG B CA 1
ATOM 3491 C C . ARG B 1 158 ? 33.486 9.361 29.780 1.00 30.82 158 ARG B C 1
ATOM 3492 O O . ARG B 1 158 ? 32.372 9.741 30.170 1.00 30.14 158 ARG B O 1
ATOM 3500 N N . VAL B 1 159 ? 33.681 8.265 29.049 1.00 29.40 159 VAL B N 1
ATOM 3501 C CA . VAL B 1 159 ? 32.566 7.448 28.598 1.00 28.55 159 VAL B CA 1
ATOM 3502 C C . VAL B 1 159 ? 32.697 6.035 29.158 1.00 27.97 159 VAL B C 1
ATOM 3503 O O . VAL B 1 159 ? 33.758 5.430 29.063 1.00 27.69 159 VAL B O 1
ATOM 3507 N N . GLY B 1 160 ? 31.624 5.560 29.804 1.00 26.79 160 GLY B N 1
ATOM 3508 C CA . GLY B 1 160 ? 31.544 4.158 30.248 1.00 28.81 160 GLY B CA 1
ATOM 3509 C C . GLY B 1 160 ? 30.656 3.334 29.344 1.00 28.08 160 GLY B C 1
ATOM 3510 O O . GLY B 1 160 ? 29.502 3.702 29.063 1.00 29.36 160 GLY B O 1
ATOM 3511 N N . ILE B 1 161 ? 31.142 2.134 28.970 1.00 27.33 161 ILE B N 1
ATOM 3512 C CA . ILE B 1 161 ? 30.461 1.351 27.986 1.00 28.47 161 ILE B CA 1
ATOM 3513 C C . ILE B 1 161 ? 30.061 -0.001 28.543 1.00 27.64 161 ILE B C 1
ATOM 3514 O O . ILE B 1 161 ? 30.917 -0.712 29.096 1.00 28.02 161 ILE B O 1
ATOM 3519 N N . VAL B 1 162 ? 28.768 -0.306 28.403 1.00 26.97 162 VAL B N 1
ATOM 3520 C CA . VAL B 1 162 ? 28.253 -1.640 28.743 1.00 28.12 162 VAL B CA 1
ATOM 3521 C C . VAL B 1 162 ? 27.486 -2.237 27.539 1.00 29.39 162 VAL B C 1
ATOM 3522 O O . VAL B 1 162 ? 27.311 -1.569 26.502 1.00 28.71 162 VAL B O 1
ATOM 3526 N N . ALA B 1 163 ? 27.067 -3.502 27.661 1.00 29.37 163 ALA B N 1
ATOM 3527 C CA . ALA B 1 163 ? 26.390 -4.189 26.559 1.00 30.20 163 ALA B CA 1
ATOM 3528 C C . ALA B 1 163 ? 25.087 -4.818 27.017 1.00 29.50 163 ALA B C 1
ATOM 3529 O O . ALA B 1 163 ? 24.947 -5.287 28.160 1.00 30.51 163 ALA B O 1
ATOM 3531 N N . GLN B 1 164 ? 24.114 -4.782 26.125 1.00 30.75 164 GLN B N 1
ATOM 3532 C CA . GLN B 1 164 ? 22.967 -5.663 26.253 1.00 29.78 164 GLN B CA 1
ATOM 3533 C C . GLN B 1 164 ? 23.540 -7.095 26.292 1.00 30.86 164 GLN B C 1
ATOM 3534 O O . GLN B 1 164 ? 24.509 -7.405 25.599 1.00 30.08 164 GLN B O 1
ATOM 3540 N N . THR B 1 165 ? 22.997 -7.947 27.162 1.00 30.25 165 THR B N 1
ATOM 3541 C CA . THR B 1 165 ? 23.583 -9.304 27.378 1.00 31.56 165 THR B CA 1
ATOM 3542 C C . THR B 1 165 ? 23.752 -10.120 26.093 1.00 31.37 165 THR B C 1
ATOM 3543 O O . THR B 1 165 ? 24.708 -10.904 25.953 1.00 31.95 165 THR B O 1
ATOM 3547 N N . THR B 1 166 ? 22.804 -9.942 25.171 1.00 32.74 166 THR B N 1
ATOM 3548 C CA . THR B 1 166 ? 22.797 -10.648 23.876 1.00 33.66 166 THR B CA 1
ATOM 3549 C C . THR B 1 166 ? 23.446 -9.873 22.733 1.00 33.17 166 THR B C 1
ATOM 3550 O O . THR B 1 166 ? 23.356 -10.289 21.584 1.00 33.35 166 THR B O 1
ATOM 3554 N N . GLN B 1 167 ? 24.115 -8.763 23.035 1.00 31.78 167 GLN B N 1
ATOM 3555 C CA . GLN B 1 167 ? 24.787 -7.973 21.991 1.00 31.44 167 GLN B CA 1
ATOM 3556 C C . GLN B 1 167 ? 25.859 -8.814 21.275 1.00 31.36 167 GLN B C 1
ATOM 3557 O O . GLN B 1 167 ? 26.650 -9.493 21.907 1.00 31.66 167 GLN B O 1
ATOM 3563 N N . ASN B 1 168 ? 25.881 -8.753 19.953 1.00 30.80 168 ASN B N 1
ATOM 3564 C CA . ASN B 1 168 ? 26.953 -9.412 19.228 1.00 30.99 168 ASN B CA 1
ATOM 3565 C C . ASN B 1 168 ? 28.307 -8.737 19.483 1.00 30.12 168 ASN B C 1
ATOM 3566 O O . ASN B 1 168 ? 28.408 -7.494 19.635 1.00 30.48 168 ASN B O 1
ATOM 3571 N N . GLU B 1 169 ? 29.332 -9.564 19.573 1.00 30.55 169 GLU B N 1
ATOM 3572 C CA . GLU B 1 169 ? 30.687 -9.125 19.945 1.00 31.07 169 GLU B CA 1
ATOM 3573 C C . GLU B 1 169 ? 31.325 -8.264 18.879 1.00 30.82 169 GLU B C 1
ATOM 3574 O O . GLU B 1 169 ? 32.064 -7.328 19.193 1.00 30.55 169 GLU B O 1
ATOM 3580 N N . GLU B 1 170 ? 31.074 -8.579 17.609 1.00 29.93 170 GLU B N 1
ATOM 3581 C CA . GLU B 1 170 ? 31.672 -7.794 16.544 1.00 30.90 170 GLU B CA 1
ATOM 3582 C C . GLU B 1 170 ? 31.331 -6.314 16.587 1.00 28.76 170 GLU B C 1
ATOM 3583 O O . GLU B 1 170 ? 32.212 -5.470 16.452 1.00 28.88 170 GLU B O 1
ATOM 3589 N N . PHE B 1 171 ? 30.060 -6.001 16.798 1.00 29.10 171 PHE B N 1
ATOM 3590 C CA . PHE B 1 171 ? 29.677 -4.585 16.920 1.00 27.88 171 PHE B CA 1
ATOM 3591 C C . PHE B 1 171 ? 30.154 -3.929 18.209 1.00 28.20 171 PHE B C 1
ATOM 3592 O O . PHE B 1 171 ? 30.596 -2.780 18.218 1.00 26.88 171 PHE B O 1
ATOM 3600 N N . PHE B 1 172 ? 30.125 -4.694 19.278 1.00 27.34 172 PHE B N 1
ATOM 3601 C CA . PHE B 1 172 ? 30.588 -4.165 20.560 1.00 28.36 172 PHE B CA 1
ATOM 3602 C C . PHE B 1 172 ? 32.066 -3.788 20.459 1.00 28.09 172 PHE B C 1
ATOM 3603 O O . PHE B 1 172 ? 32.463 -2.722 20.883 1.00 29.01 172 PHE B O 1
ATOM 3611 N N . LYS B 1 173 ? 32.861 -4.657 19.822 1.00 28.70 173 LYS B N 1
ATOM 3612 C CA . LYS B 1 173 ? 34.302 -4.427 19.627 1.00 29.10 173 LYS B CA 1
ATOM 3613 C C . LYS B 1 173 ? 34.557 -3.132 18.815 1.00 29.56 173 LYS B C 1
ATOM 3614 O O . LYS B 1 173 ? 35.439 -2.334 19.155 1.00 29.61 173 LYS B O 1
ATOM 3620 N N . GLU B 1 174 ? 33.749 -2.935 17.767 1.00 29.59 174 GLU B N 1
ATOM 3621 C CA . GLU B 1 174 ? 33.822 -1.755 16.911 1.00 30.58 174 GLU B CA 1
ATOM 3622 C C . GLU B 1 174 ? 33.489 -0.464 17.655 1.00 29.51 174 GLU B C 1
ATOM 3623 O O . GLU B 1 174 ? 34.218 0.535 17.488 1.00 28.95 174 GLU B O 1
ATOM 3629 N N . VAL B 1 175 ? 32.377 -0.478 18.411 1.00 29.46 175 VAL B N 1
ATOM 3630 C CA . VAL B 1 175 ? 31.924 0.683 19.194 1.00 29.55 175 VAL B CA 1
ATOM 3631 C C . VAL B 1 175 ? 32.972 1.077 20.239 1.00 29.35 175 VAL B C 1
ATOM 3632 O O . VAL B 1 175 ? 33.305 2.256 20.397 1.00 27.40 175 VAL B O 1
ATOM 3636 N N . VAL B 1 176 ? 33.455 0.088 20.979 1.00 28.89 176 VAL B N 1
ATOM 3637 C CA . VAL B 1 176 ? 34.472 0.347 22.001 1.00 29.61 176 VAL B CA 1
ATOM 3638 C C . VAL B 1 176 ? 35.735 0.988 21.388 1.00 29.79 176 VAL B C 1
ATOM 3639 O O . VAL B 1 176 ? 36.230 1.997 21.873 1.00 30.24 176 VAL B O 1
ATOM 3643 N N . GLY B 1 177 ? 36.240 0.413 20.304 1.00 30.28 177 GLY B N 1
ATOM 3644 C CA . GLY B 1 177 ? 37.455 0.887 19.667 1.00 30.89 177 GLY B CA 1
ATOM 3645 C C . GLY B 1 177 ? 37.253 2.289 19.123 1.00 30.30 177 GLY B C 1
ATOM 3646 O O . GLY B 1 177 ? 38.093 3.158 19.306 1.00 31.44 177 GLY B O 1
ATOM 3647 N N . GLU B 1 178 ? 36.099 2.511 18.494 1.00 30.39 178 GLU B N 1
ATOM 3648 C CA . GLU B 1 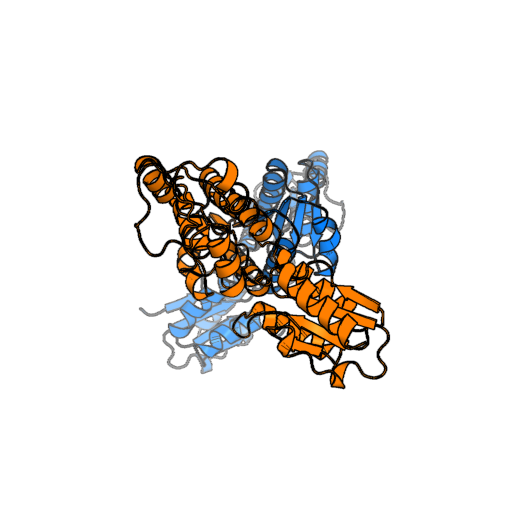178 ? 35.817 3.803 17.899 1.00 30.18 178 GLU B CA 1
ATOM 3649 C C . GLU B 1 178 ? 35.702 4.904 18.947 1.00 29.26 178 GLU B C 1
ATOM 3650 O O . GLU B 1 178 ? 36.375 5.938 18.850 1.00 28.32 178 GLU B O 1
ATOM 3656 N N . ILE B 1 179 ? 34.877 4.690 19.971 1.00 29.08 179 ILE B N 1
ATOM 3657 C CA . ILE B 1 179 ? 34.747 5.700 21.038 1.00 29.92 179 ILE B CA 1
ATOM 3658 C C . ILE B 1 179 ? 36.115 6.029 21.679 1.00 29.11 179 ILE B C 1
ATOM 3659 O O . ILE B 1 179 ? 36.423 7.198 21.904 1.00 29.13 179 ILE B O 1
ATOM 3664 N N . ALA B 1 180 ? 36.934 5.006 21.917 1.00 29.04 180 ALA B N 1
ATOM 3665 C CA . ALA B 1 180 ? 38.272 5.176 22.507 1.00 29.57 180 ALA B CA 1
ATOM 3666 C C . ALA B 1 180 ? 39.191 6.123 21.704 1.00 30.49 180 ALA B C 1
ATOM 3667 O O . ALA B 1 180 ? 40.085 6.781 22.257 1.00 30.69 180 ALA B O 1
ATOM 3669 N N . LEU B 1 181 ? 38.980 6.164 20.388 1.00 29.90 181 LEU B N 1
ATOM 3670 C CA . LEU B 1 181 ? 39.797 7.040 19.533 1.00 30.39 181 LEU B CA 1
ATOM 3671 C C . LEU B 1 181 ? 39.410 8.495 19.690 1.00 31.25 181 LEU B C 1
ATOM 3672 O O . LEU B 1 181 ? 40.207 9.391 19.407 1.00 30.92 181 LEU B O 1
ATOM 3677 N N . TRP B 1 182 ? 38.164 8.729 20.095 1.00 33.23 182 TRP B N 1
ATOM 3678 C CA . TRP B 1 182 ? 37.608 10.087 20.107 1.00 35.31 182 TRP B CA 1
ATOM 3679 C C . TRP B 1 182 ? 37.512 10.738 21.487 1.00 36.07 182 TRP B C 1
ATOM 3680 O O . TRP B 1 182 ? 37.455 11.969 21.593 1.00 37.83 182 TRP B O 1
ATOM 3691 N N . VAL B 1 183 ? 37.480 9.940 22.549 1.00 35.07 183 VAL B N 1
ATOM 3692 C CA . VAL B 1 183 ? 37.330 10.521 23.886 1.00 35.28 183 VAL B CA 1
ATOM 3693 C C . VAL B 1 183 ? 38.521 10.232 24.800 1.00 35.23 183 VAL B C 1
ATOM 3694 O O . VAL B 1 183 ? 39.239 9.247 24.606 1.00 36.49 183 VAL B O 1
ATOM 3698 N N . LYS B 1 184 ? 38.696 11.054 25.826 1.00 34.56 184 LYS B N 1
ATOM 3699 C CA . LYS B 1 184 ? 39.926 11.001 26.611 1.00 34.52 184 LYS B CA 1
ATOM 3700 C C . LYS B 1 184 ? 40.065 9.719 27.413 1.00 33.05 184 LYS B C 1
ATOM 3701 O O . LYS B 1 184 ? 41.156 9.200 27.533 1.00 32.93 184 LYS B O 1
ATOM 3707 N N . GLU B 1 185 ? 38.948 9.261 27.974 1.00 31.03 185 GLU B N 1
ATOM 3708 C CA A GLU B 1 185 ? 38.962 8.152 28.890 0.70 31.20 185 GLU B CA 1
ATOM 3709 C CA B GLU B 1 185 ? 38.942 8.160 28.937 0.30 30.81 185 GLU B CA 1
ATOM 3710 C C . GLU B 1 185 ? 37.723 7.295 28.706 1.00 30.36 185 GLU B C 1
ATOM 3711 O O . GLU B 1 185 ? 36.598 7.781 28.735 1.00 30.57 185 GLU B O 1
ATOM 3722 N N . VAL B 1 186 ? 37.949 6.001 28.488 1.00 29.92 186 VAL B N 1
ATOM 3723 C CA . VAL B 1 186 ? 36.837 5.106 28.261 1.00 29.32 186 VAL B CA 1
ATOM 3724 C C . VAL B 1 186 ? 36.950 3.975 29.273 1.00 28.16 186 VAL B C 1
ATOM 3725 O O . VAL B 1 186 ? 38.022 3.412 29.437 1.00 28.71 186 VAL B O 1
ATOM 3729 N N . LYS B 1 187 ? 35.843 3.625 29.934 1.00 28.47 187 LYS B N 1
ATOM 3730 C CA . LYS B 1 187 ? 35.833 2.426 30.752 1.00 27.68 187 LYS B CA 1
ATOM 3731 C C . LYS B 1 187 ? 34.798 1.455 30.218 1.00 27.23 187 LYS B C 1
ATOM 3732 O O . LYS B 1 187 ? 33.662 1.828 29.974 1.00 28.24 187 LYS B O 1
ATOM 3738 N N . VAL B 1 188 ? 35.199 0.201 30.021 1.00 27.73 188 VAL B N 1
ATOM 3739 C CA . VAL B 1 188 ? 34.295 -0.791 29.502 1.00 29.25 188 VAL B CA 1
ATOM 3740 C C . VAL B 1 188 ? 34.078 -1.862 30.529 1.00 27.55 188 VAL B C 1
ATOM 3741 O O . VAL B 1 188 ? 35.030 -2.403 31.098 1.00 27.51 188 VAL B O 1
ATOM 3745 N N . ILE B 1 189 ? 32.803 -2.122 30.818 1.00 28.72 189 ILE B N 1
ATOM 3746 C CA . ILE B 1 189 ? 32.484 -3.309 31.588 1.00 30.66 189 ILE B CA 1
ATOM 3747 C C . ILE B 1 189 ? 31.741 -4.256 30.640 1.00 30.55 189 ILE B C 1
ATOM 3748 O O . ILE B 1 189 ? 30.585 -4.002 30.238 1.00 31.36 189 ILE B O 1
ATOM 3753 N N . ASN B 1 190 ? 32.431 -5.329 30.263 1.00 31.99 190 ASN B N 1
ATOM 3754 C CA . ASN B 1 190 ? 31.879 -6.244 29.265 1.00 32.92 190 ASN B CA 1
ATOM 3755 C C . ASN B 1 190 ? 30.804 -7.138 29.886 1.00 32.69 190 ASN B C 1
ATOM 3756 O O . ASN B 1 190 ? 31.107 -8.131 30.540 1.00 32.54 190 ASN B O 1
ATOM 3761 N N . THR B 1 191 ? 29.553 -6.774 29.635 1.00 30.86 191 THR B N 1
ATOM 3762 C CA . THR B 1 191 ? 28.423 -7.512 30.212 1.00 32.50 191 THR B CA 1
ATOM 3763 C C . THR B 1 191 ? 27.744 -8.481 29.208 1.00 32.92 191 THR B C 1
ATOM 3764 O O . THR B 1 191 ? 26.614 -8.950 29.450 1.00 33.50 191 THR B O 1
ATOM 3768 N N . ILE B 1 192 ? 28.420 -8.770 28.091 1.00 32.89 192 ILE B N 1
ATOM 3769 C CA . ILE B 1 192 ? 27.928 -9.766 27.112 1.00 32.54 192 ILE B CA 1
ATOM 3770 C C . ILE B 1 192 ? 27.920 -11.143 27.752 1.00 32.88 192 ILE B C 1
ATOM 3771 O O . ILE B 1 192 ? 28.925 -11.585 28.288 1.00 32.47 192 ILE B O 1
ATOM 3776 N N . CYS B 1 193 ? 26.789 -11.827 27.646 1.00 32.81 193 CYS B N 1
ATOM 3777 C CA . CYS B 1 193 ? 26.659 -13.165 28.223 1.00 33.42 193 CYS B CA 1
ATOM 3778 C C . CYS B 1 193 ? 27.198 -14.180 27.230 1.00 34.34 193 CYS B C 1
ATOM 3779 O O . CYS B 1 193 ? 26.912 -14.080 26.024 1.00 33.98 193 CYS B O 1
ATOM 3782 N N . ASN B 1 194 ? 27.958 -15.167 27.711 1.00 34.97 194 ASN B N 1
ATOM 3783 C CA . ASN B 1 194 ? 28.550 -16.169 26.805 1.00 36.59 194 ASN B CA 1
ATOM 3784 C C . ASN B 1 194 ? 27.610 -17.318 26.401 1.00 36.11 194 ASN B C 1
ATOM 3785 O O . ASN B 1 194 ? 28.035 -18.217 25.648 1.00 36.86 194 ASN B O 1
ATOM 3790 N N . ALA B 1 195 ? 26.357 -17.301 26.868 1.00 35.45 195 ALA B N 1
ATOM 3791 C CA . ALA B 1 195 ? 25.422 -18.425 26.614 1.00 35.44 195 ALA B CA 1
ATOM 3792 C C . ALA B 1 195 ? 25.304 -18.780 25.127 1.00 35.14 195 ALA B C 1
ATOM 3793 O O . ALA B 1 195 ? 25.258 -19.971 24.772 1.00 34.80 195 ALA B O 1
ATOM 3795 N N . THR B 1 196 ? 25.248 -17.768 24.259 1.00 33.69 196 THR B N 1
ATOM 3796 C CA . THR B 1 196 ? 25.111 -18.027 22.811 1.00 33.48 196 THR B CA 1
ATOM 3797 C C . THR B 1 196 ? 26.386 -18.630 22.206 1.00 33.06 196 THR B C 1
ATOM 3798 O O . THR B 1 196 ? 26.309 -19.559 21.402 1.00 32.97 196 THR B O 1
ATOM 3802 N N . SER B 1 197 ? 27.537 -18.095 22.613 1.00 32.23 197 SER B N 1
ATOM 3803 C CA . SER B 1 197 ? 28.846 -18.604 22.198 1.00 32.08 197 SER B CA 1
ATOM 3804 C C . SER B 1 197 ? 29.038 -20.068 22.608 1.00 31.87 197 SER B C 1
ATOM 3805 O O . SER B 1 197 ? 29.429 -20.899 21.782 1.00 31.98 197 SER B O 1
ATOM 3808 N N . LEU B 1 198 ? 28.752 -20.384 23.873 1.00 31.52 198 LEU B N 1
ATOM 3809 C CA . LEU B 1 198 ? 28.880 -21.756 24.375 1.00 31.28 198 LEU B CA 1
ATOM 3810 C C . LEU B 1 198 ? 28.030 -22.726 23.538 1.00 31.15 198 LEU B C 1
ATOM 3811 O O . LEU B 1 198 ? 28.526 -23.755 23.073 1.00 30.84 198 LEU B O 1
ATOM 3816 N N . ARG B 1 199 ? 26.758 -22.381 23.349 1.00 30.75 199 ARG B N 1
ATOM 3817 C CA . ARG B 1 199 ? 25.826 -23.171 22.548 1.00 30.69 199 ARG B CA 1
ATOM 3818 C C . ARG B 1 199 ? 26.366 -23.438 21.131 1.00 30.95 199 ARG B C 1
ATOM 3819 O O . ARG B 1 199 ? 26.344 -24.584 20.652 1.00 31.37 199 ARG B O 1
ATOM 3827 N N . GLN B 1 200 ? 26.889 -22.397 20.488 1.00 31.18 200 GLN B N 1
ATOM 3828 C CA . GLN B 1 200 ? 27.458 -22.517 19.144 1.00 31.71 200 GLN B CA 1
ATOM 3829 C C . GLN B 1 200 ? 28.745 -23.360 19.081 1.00 32.15 200 GLN B C 1
ATOM 3830 O O . GLN B 1 200 ? 28.903 -24.185 18.175 1.00 32.04 200 GLN B O 1
ATOM 3836 N N . GLU B 1 201 ? 29.654 -23.156 20.034 1.00 32.24 201 GLU B N 1
ATOM 3837 C CA . GLU B 1 201 ? 30.927 -23.901 20.062 1.00 32.43 201 GLU B CA 1
ATOM 3838 C C . GLU B 1 201 ? 30.744 -25.382 20.388 1.00 32.37 201 GLU B C 1
ATOM 3839 O O . GLU B 1 201 ? 31.515 -26.229 19.924 1.00 32.57 201 GLU B O 1
ATOM 3845 N N . SER B 1 202 ? 29.734 -25.682 21.195 1.00 32.48 202 SER B N 1
ATOM 3846 C CA . SER B 1 202 ? 29.358 -27.053 21.502 1.00 32.80 202 SER B CA 1
ATOM 3847 C C . SER B 1 202 ? 28.832 -27.782 20.263 1.00 32.95 202 SER B C 1
ATOM 3848 O O . SER B 1 202 ? 29.096 -28.971 20.087 1.00 32.62 202 SER B O 1
ATOM 3851 N N . VAL B 1 203 ? 28.095 -27.064 19.412 1.00 32.96 203 VAL B N 1
ATOM 3852 C CA . VAL B 1 203 ? 27.657 -27.582 18.104 1.00 33.46 203 VAL B CA 1
ATOM 3853 C C . VAL B 1 203 ? 28.846 -27.749 17.157 1.00 33.59 203 VAL B C 1
ATOM 3854 O O . VAL B 1 203 ? 28.952 -28.761 16.457 1.00 33.40 203 VAL B O 1
ATOM 3858 N N . LYS B 1 204 ? 29.747 -26.765 17.159 1.00 33.77 204 LYS B N 1
ATOM 3859 C CA . LYS B 1 204 ? 30.993 -26.842 16.382 1.00 33.80 204 LYS B CA 1
ATOM 3860 C C . LYS B 1 204 ? 31.796 -28.109 16.678 1.00 33.77 204 LYS B C 1
ATOM 3861 O O . LYS B 1 204 ? 32.294 -28.754 15.756 1.00 33.76 204 LYS B O 1
ATOM 3867 N N . LYS B 1 205 ? 31.921 -28.449 17.958 1.00 33.52 205 LYS B N 1
ATOM 3868 C CA . LYS B 1 205 ? 32.681 -29.623 18.370 1.00 33.38 205 LYS B CA 1
ATOM 3869 C C . LYS B 1 205 ? 31.937 -30.931 18.078 1.00 32.95 205 LYS B C 1
ATOM 3870 O O . LYS B 1 205 ? 32.557 -31.933 17.702 1.00 32.85 205 LYS B O 1
ATOM 3876 N N . LEU B 1 206 ? 30.616 -30.923 18.237 1.00 32.33 206 LEU B N 1
ATOM 3877 C CA . LEU B 1 206 ? 29.837 -32.142 18.046 1.00 31.94 206 LEU B CA 1
ATOM 3878 C C . LEU B 1 206 ? 29.589 -32.474 16.569 1.00 32.04 206 LEU B C 1
ATOM 3879 O O . LEU B 1 206 ? 29.653 -33.649 16.173 1.00 31.93 206 LEU B O 1
ATOM 3884 N N . ALA B 1 207 ? 29.342 -31.444 15.758 1.00 32.02 207 ALA B N 1
ATOM 3885 C CA . ALA B 1 207 ? 28.987 -31.623 14.336 1.00 32.03 207 ALA B CA 1
ATOM 3886 C C . ALA B 1 207 ? 29.794 -32.683 13.544 1.00 31.91 207 ALA B C 1
ATOM 3887 O O . ALA B 1 207 ? 29.195 -33.592 12.973 1.00 31.94 207 ALA B O 1
ATOM 3889 N N . PRO B 1 208 ? 31.140 -32.572 13.503 1.00 31.97 208 PRO B N 1
ATOM 3890 C CA . PRO B 1 208 ? 31.911 -33.540 12.700 1.00 31.71 208 PRO B CA 1
ATOM 3891 C C . PRO B 1 208 ? 32.102 -34.912 13.368 1.00 31.62 208 PRO B C 1
ATOM 3892 O O . PRO B 1 208 ? 32.592 -35.849 12.737 1.00 31.89 208 PRO B O 1
ATOM 3896 N N . GLU B 1 209 ? 31.690 -35.017 14.625 1.00 31.65 209 GLU B N 1
ATOM 3897 C CA . GLU B 1 209 ? 31.944 -36.172 15.475 1.00 31.76 209 GLU B CA 1
ATOM 3898 C C . GLU B 1 209 ? 30.738 -37.127 15.501 1.00 31.40 209 GLU B C 1
ATOM 3899 O O . GLU B 1 209 ? 30.711 -38.088 16.275 1.00 31.40 209 GLU B O 1
ATOM 3905 N N . VAL B 1 210 ? 29.744 -36.845 14.654 1.00 31.04 210 VAL B N 1
ATOM 3906 C CA . VAL B 1 210 ? 28.506 -37.636 14.545 1.00 30.67 210 VAL B CA 1
ATOM 3907 C C . VAL B 1 210 ? 28.089 -37.779 13.074 1.00 30.63 210 VAL B C 1
ATOM 3908 O O . VAL B 1 210 ? 28.549 -37.024 12.215 1.00 30.52 210 VAL B O 1
ATOM 3912 N N . ASP B 1 211 ? 27.212 -38.740 12.789 1.00 30.63 211 ASP B N 1
ATOM 3913 C CA . ASP B 1 211 ? 26.704 -38.936 11.431 1.00 30.62 211 ASP B CA 1
ATOM 3914 C C . ASP B 1 211 ? 25.643 -37.916 11.022 1.00 30.68 211 ASP B C 1
ATOM 3915 O O . ASP B 1 211 ? 25.710 -37.350 9.930 1.00 30.96 211 ASP B O 1
ATOM 3920 N N . VAL B 1 212 ? 24.670 -37.682 11.898 1.00 30.61 212 VAL B N 1
ATOM 3921 C CA . VAL B 1 212 ? 23.612 -36.711 11.628 1.00 30.35 212 VAL B CA 1
ATOM 3922 C C . VAL B 1 212 ? 23.522 -35.738 12.782 1.00 30.05 212 VAL B C 1
ATOM 3923 O O . VAL B 1 212 ? 23.659 -36.130 13.942 1.00 29.98 212 VAL B O 1
ATOM 3927 N N . MET B 1 213 ? 23.318 -34.471 12.430 1.00 29.55 213 MET B N 1
ATOM 3928 C CA . MET B 1 213 ? 23.064 -33.402 13.382 1.00 29.76 213 MET B CA 1
ATOM 3929 C C . MET B 1 213 ? 21.607 -32.960 13.292 1.00 29.29 213 MET B C 1
ATOM 3930 O O . MET B 1 213 ? 21.108 -32.659 12.206 1.00 28.56 213 MET B O 1
ATOM 3935 N N . ILE B 1 214 ? 20.931 -32.941 14.441 1.00 29.71 214 ILE B N 1
ATOM 3936 C CA . ILE B 1 214 ? 19.579 -32.383 14.573 1.00 29.83 214 ILE B CA 1
ATOM 3937 C C . ILE B 1 214 ? 19.612 -31.080 15.369 1.00 29.54 214 ILE B C 1
ATOM 3938 O O . ILE B 1 214 ? 20.096 -31.052 16.501 1.00 29.65 214 ILE B O 1
ATOM 3943 N N . ILE B 1 215 ? 19.100 -30.010 14.765 1.00 29.46 215 ILE B N 1
ATOM 3944 C CA . ILE B 1 215 ? 19.014 -28.695 15.402 1.00 29.50 215 ILE B CA 1
ATOM 3945 C C . ILE B 1 215 ? 17.537 -28.348 15.609 1.00 29.92 215 ILE B C 1
ATOM 3946 O O . ILE B 1 215 ? 16.759 -28.275 14.645 1.00 30.21 215 ILE B O 1
ATOM 3951 N N . ILE B 1 216 ? 17.146 -28.167 16.869 1.00 30.27 216 ILE B N 1
ATOM 3952 C CA . ILE B 1 216 ? 15.745 -27.927 17.208 1.00 30.00 216 ILE B CA 1
ATOM 3953 C C . ILE B 1 216 ? 15.504 -26.436 17.522 1.00 30.73 216 ILE B C 1
ATOM 3954 O O . ILE B 1 216 ? 16.346 -25.771 18.133 1.00 30.14 216 ILE B O 1
ATOM 3959 N N . GLY B 1 217 ? 14.355 -25.918 17.082 1.00 31.20 217 GLY B N 1
ATOM 3960 C CA . GLY B 1 217 ? 13.968 -24.550 17.392 1.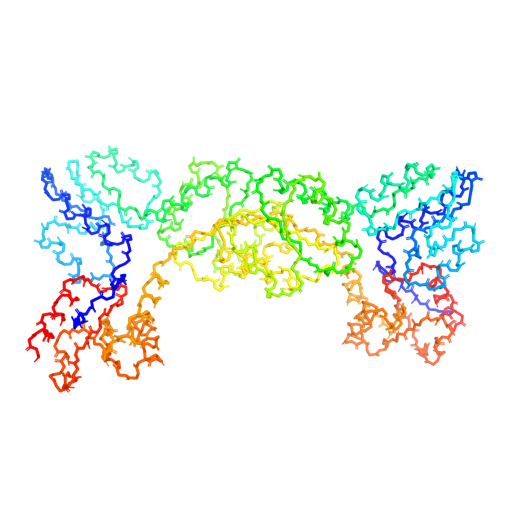00 32.03 217 GLY B CA 1
ATOM 3961 C C . GLY B 1 217 ? 12.974 -23.976 16.415 1.00 32.60 217 GLY B C 1
ATOM 3962 O O . GLY B 1 217 ? 12.805 -24.497 15.304 1.00 32.62 217 GLY B O 1
ATOM 3963 N N . GLY B 1 218 ? 12.311 -22.894 16.818 1.00 32.84 218 GLY B N 1
ATOM 3964 C CA . GLY B 1 218 ? 11.377 -22.204 15.927 1.00 33.54 218 GLY B CA 1
ATOM 3965 C C . GLY B 1 218 ? 12.143 -21.637 14.747 1.00 34.13 218 GLY B C 1
ATOM 3966 O O . GLY B 1 218 ? 13.298 -21.234 14.908 1.00 33.89 218 GLY B O 1
ATOM 3967 N N . LYS B 1 219 ? 11.508 -21.623 13.570 1.00 34.88 219 LYS B N 1
ATOM 3968 C CA . LYS B 1 219 ? 12.111 -21.108 12.325 1.00 35.92 219 LYS B CA 1
ATOM 3969 C C . LYS B 1 219 ? 12.450 -19.620 12.406 1.00 36.86 219 LYS B C 1
ATOM 3970 O O . LYS B 1 219 ? 13.437 -19.169 11.827 1.00 36.78 219 LYS B O 1
ATOM 3976 N N . ASN B 1 220 ? 11.615 -18.866 13.118 1.00 37.88 220 ASN B N 1
ATOM 3977 C CA . ASN B 1 220 ? 11.801 -17.429 13.264 1.00 39.00 220 ASN B CA 1
ATOM 3978 C C . ASN B 1 220 ? 12.852 -17.090 14.323 1.00 39.70 220 ASN B C 1
ATOM 3979 O O . ASN B 1 220 ? 13.237 -15.930 14.471 1.00 40.35 220 ASN B O 1
ATOM 3984 N N . SER B 1 221 ? 13.304 -18.100 15.063 1.00 39.94 221 SER B N 1
ATOM 3985 C CA . SER B 1 221 ? 14.397 -17.922 16.012 1.00 40.29 221 SER B CA 1
ATOM 3986 C C . SER B 1 221 ? 15.688 -17.733 15.227 1.00 40.44 221 SER B C 1
ATOM 3987 O O . SER B 1 221 ? 16.227 -18.695 14.665 1.00 40.60 221 SER B O 1
ATOM 3990 N N . GLY B 1 222 ? 16.163 -16.489 15.178 1.00 40.22 222 GLY B N 1
ATOM 3991 C CA . GLY B 1 222 ? 17.413 -16.141 14.497 1.00 40.20 222 GLY B CA 1
ATOM 3992 C C . GLY B 1 222 ? 18.621 -16.948 14.951 1.00 40.40 222 GLY B C 1
ATOM 3993 O O . GLY B 1 222 ? 19.373 -17.453 14.125 1.00 40.61 222 GLY B O 1
ATOM 3994 N N . ASN B 1 223 ? 18.807 -17.093 16.263 1.00 40.27 223 ASN B N 1
ATOM 3995 C CA . ASN B 1 223 ? 19.948 -17.873 16.769 1.00 39.98 223 ASN B CA 1
ATOM 3996 C C . ASN B 1 223 ? 19.806 -19.402 16.672 1.00 39.31 223 ASN B C 1
ATOM 3997 O O . ASN B 1 223 ? 20.811 -20.121 16.759 1.00 39.34 223 ASN B O 1
ATOM 4002 N N . THR B 1 224 ? 18.581 -19.902 16.499 1.00 37.72 224 THR B N 1
ATOM 4003 C CA . THR B 1 224 ? 18.410 -21.307 16.138 1.00 36.18 224 THR B CA 1
ATOM 4004 C C . THR B 1 224 ? 18.915 -21.497 14.704 1.00 35.63 224 THR B C 1
ATOM 4005 O O . THR B 1 224 ? 19.634 -22.455 14.422 1.00 34.73 224 THR B O 1
ATOM 4009 N N . ARG B 1 225 ? 18.547 -20.571 13.821 1.00 35.16 225 ARG B N 1
ATOM 4010 C CA . ARG B 1 225 ? 18.962 -20.634 12.415 1.00 35.13 225 ARG B CA 1
ATOM 4011 C C . ARG B 1 225 ? 20.482 -20.576 12.257 1.00 34.69 225 ARG B C 1
ATOM 4012 O O . ARG B 1 225 ? 21.034 -21.125 11.297 1.00 33.90 225 ARG B O 1
ATOM 4020 N N . ARG B 1 226 ? 21.153 -19.910 13.197 1.00 34.35 226 ARG B N 1
ATOM 4021 C CA . ARG B 1 226 ? 22.605 -19.800 13.162 1.00 34.42 226 ARG B CA 1
ATOM 4022 C C . ARG B 1 226 ? 23.206 -21.127 13.572 1.00 33.67 226 ARG B C 1
ATOM 4023 O O . ARG B 1 226 ? 24.186 -21.566 12.976 1.00 33.62 226 ARG B O 1
ATOM 4031 N N . LEU B 1 227 ? 22.601 -21.763 14.580 1.00 33.30 227 LEU B N 1
ATOM 4032 C CA . LEU B 1 227 ? 22.970 -23.120 14.995 1.00 32.69 227 LEU B CA 1
ATOM 4033 C C . LEU B 1 227 ? 22.853 -24.101 13.835 1.00 32.51 227 LEU B C 1
ATOM 4034 O O . LEU B 1 227 ? 23.747 -24.932 13.629 1.00 32.82 227 LEU B O 1
ATOM 4039 N N . TYR B 1 228 ? 21.771 -23.999 13.063 1.00 31.84 228 TYR B N 1
ATOM 4040 C CA . TYR B 1 228 ? 21.645 -24.809 11.845 1.00 30.87 228 TYR B CA 1
ATOM 4041 C C . TYR B 1 228 ? 22.783 -24.574 10.840 1.00 30.72 228 TYR B C 1
ATOM 4042 O O . TYR B 1 228 ? 23.451 -25.526 10.446 1.00 30.39 228 TYR B O 1
ATOM 4051 N N . TYR B 1 229 ? 23.014 -23.317 10.457 1.00 30.80 229 TYR B N 1
ATOM 4052 C CA . TYR B 1 229 ? 24.035 -22.989 9.445 1.00 31.17 229 TYR B CA 1
ATOM 4053 C C . TYR B 1 229 ? 25.433 -23.426 9.856 1.00 31.33 229 TYR B C 1
ATOM 4054 O O . TYR B 1 229 ? 26.157 -24.031 9.065 1.00 31.21 229 TYR B O 1
ATOM 4063 N N . ILE B 1 230 ? 25.800 -23.114 11.100 1.00 31.61 230 ILE B N 1
ATOM 4064 C CA . ILE B 1 230 ? 27.098 -23.497 11.665 1.00 32.06 230 ILE B CA 1
ATOM 4065 C C . ILE B 1 230 ? 27.325 -25.012 11.560 1.00 31.51 230 ILE B C 1
ATOM 4066 O O . ILE B 1 230 ? 28.415 -25.459 11.193 1.00 31.62 230 ILE B O 1
ATOM 4071 N N . SER B 1 231 ? 26.275 -25.780 11.847 1.00 31.33 231 SER B N 1
ATOM 4072 C CA . SER B 1 231 ? 26.319 -27.236 11.806 1.00 30.95 231 SER B CA 1
ATOM 4073 C C . SER B 1 231 ? 26.345 -27.764 10.369 1.00 31.11 231 SER B C 1
ATOM 4074 O O . SER B 1 231 ? 27.155 -28.628 10.046 1.00 31.17 231 SER B O 1
ATOM 4077 N N . LYS B 1 232 ? 25.459 -27.222 9.530 1.00 31.11 232 LYS B N 1
ATOM 4078 C CA . LYS B 1 232 ? 25.324 -27.576 8.113 1.00 31.69 232 LYS B CA 1
ATOM 4079 C C . LYS B 1 232 ? 26.635 -27.362 7.345 1.00 31.93 232 LYS B C 1
ATOM 4080 O O . LYS B 1 232 ? 26.906 -28.036 6.351 1.00 32.02 232 LYS B O 1
ATOM 4086 N N . GLU B 1 233 ? 27.437 -26.417 7.826 1.00 32.53 233 GLU B N 1
ATOM 4087 C CA . GLU B 1 233 ? 28.747 -26.115 7.267 1.00 33.40 233 GLU B CA 1
ATOM 4088 C C . GLU B 1 233 ? 29.787 -27.187 7.609 1.00 33.20 233 GLU B C 1
ATOM 4089 O O . GLU B 1 233 ? 30.712 -27.427 6.831 1.00 33.11 233 GLU B O 1
ATOM 4095 N N . LEU B 1 234 ? 29.632 -27.823 8.770 1.00 33.19 234 LEU B N 1
ATOM 4096 C CA . LEU B 1 234 ? 30.597 -28.825 9.246 1.00 33.38 234 LEU B CA 1
ATOM 4097 C C . LEU B 1 234 ? 30.128 -30.268 9.052 1.00 33.33 234 LEU B C 1
ATOM 4098 O O . LEU B 1 234 ? 30.923 -31.207 9.171 1.00 33.35 234 LEU B O 1
ATOM 4103 N N . ASN B 1 235 ? 28.833 -30.431 8.771 1.00 33.32 235 ASN B N 1
ATOM 4104 C CA . ASN B 1 235 ? 28.235 -31.740 8.561 1.00 33.33 235 ASN B CA 1
ATOM 4105 C C . ASN B 1 235 ? 26.966 -31.528 7.696 1.00 33.50 235 ASN B C 1
ATOM 4106 O O . ASN B 1 235 ? 25.968 -30.918 8.174 1.00 34.11 235 ASN B O 1
ATOM 4111 N N . PRO B 1 236 ? 26.999 -32.025 6.421 1.00 33.87 236 PRO B N 1
ATOM 4112 C CA . PRO B 1 236 ? 25.850 -31.869 5.480 1.00 33.91 236 PRO B CA 1
ATOM 4113 C C . PRO B 1 236 ? 24.521 -32.435 6.018 1.00 34.09 236 PRO B C 1
ATOM 4114 O O . PRO B 1 236 ? 23.437 -31.927 5.717 1.00 34.44 236 PRO B O 1
ATOM 4118 N N . ASN B 1 237 ? 24.634 -33.459 6.890 1.00 33.91 237 ASN B N 1
ATOM 4119 C CA . ASN B 1 237 ? 23.460 -34.140 7.431 1.00 33.38 237 ASN B CA 1
ATOM 4120 C C . ASN B 1 237 ? 22.906 -33.439 8.661 1.00 32.90 237 ASN B C 1
ATOM 4121 O O . ASN B 1 237 ? 22.511 -34.085 9.637 1.00 32.66 237 ASN B O 1
ATOM 4126 N N . THR B 1 238 ? 22.898 -32.100 8.599 1.00 31.63 238 THR B N 1
ATOM 4127 C CA . THR B 1 238 ? 22.247 -31.304 9.621 1.00 30.85 238 THR B CA 1
ATOM 4128 C C . THR B 1 238 ? 20.817 -31.014 9.119 1.00 30.16 238 THR B C 1
ATOM 4129 O O . THR B 1 238 ? 20.602 -30.634 7.959 1.00 29.18 238 THR B O 1
ATOM 4133 N N . TYR B 1 239 ? 19.833 -31.198 10.012 1.00 29.54 239 TYR B N 1
ATOM 4134 C CA . TYR B 1 239 ? 18.453 -30.922 9.681 1.00 29.12 239 TYR B CA 1
ATOM 4135 C C . TYR B 1 239 ? 17.923 -30.057 10.781 1.00 29.08 239 TYR B C 1
ATOM 4136 O O . TYR B 1 239 ? 18.133 -30.351 11.959 1.00 29.30 239 TYR B O 1
ATOM 4145 N N . HIS B 1 240 ? 17.274 -28.966 10.400 1.00 28.79 240 HIS B N 1
ATOM 4146 C CA . HIS B 1 240 ? 16.602 -28.131 11.384 1.00 28.63 240 HIS B CA 1
ATOM 4147 C C . HIS B 1 240 ? 15.128 -28.538 11.509 1.00 29.04 240 HIS B C 1
ATOM 4148 O O . HIS B 1 240 ? 14.453 -28.744 10.500 1.00 29.05 240 HIS B O 1
ATOM 4155 N N . ILE B 1 241 ? 14.636 -28.681 12.743 1.00 29.53 241 ILE B N 1
ATOM 4156 C CA . ILE B 1 241 ? 13.235 -29.066 12.980 1.00 30.06 241 ILE B CA 1
ATOM 4157 C C . ILE B 1 241 ? 12.615 -28.290 14.152 1.00 30.87 241 ILE B C 1
ATOM 4158 O O . ILE B 1 241 ? 13.328 -27.871 15.061 1.00 30.36 241 ILE B O 1
ATOM 4163 N N . GLU B 1 242 ? 11.293 -28.110 14.109 1.00 31.51 242 GLU B N 1
ATOM 4164 C CA . GLU B 1 242 ? 10.545 -27.467 15.195 1.00 32.65 242 GLU B CA 1
ATOM 4165 C C . GLU B 1 242 ? 9.886 -28.498 16.120 1.00 33.29 242 GLU B C 1
ATOM 4166 O O . GLU B 1 242 ? 9.665 -28.231 17.308 1.00 33.47 242 GLU B O 1
ATOM 4172 N N . THR B 1 243 ? 9.582 -29.670 15.564 1.00 34.25 243 THR B N 1
ATOM 4173 C CA . THR B 1 243 ? 8.904 -30.745 16.286 1.00 35.33 243 THR B CA 1
ATOM 4174 C C . THR B 1 243 ? 9.508 -32.094 15.905 1.00 35.53 243 THR B C 1
ATOM 4175 O O . THR B 1 243 ? 10.002 -32.265 14.780 1.00 35.08 243 THR B O 1
ATOM 4179 N N . ALA B 1 244 ? 9.461 -33.047 16.836 1.00 35.77 244 ALA B N 1
ATOM 4180 C CA . ALA B 1 244 ? 9.803 -34.448 16.550 1.00 36.37 244 ALA B CA 1
ATOM 4181 C C . ALA B 1 244 ? 9.036 -35.035 15.350 1.00 36.73 244 ALA B C 1
ATOM 4182 O O . ALA B 1 244 ? 9.510 -35.983 14.708 1.00 36.62 244 ALA B O 1
ATOM 4184 N N . GLU B 1 245 ? 7.859 -34.470 15.061 1.00 37.07 245 GLU B N 1
ATOM 4185 C CA . GLU B 1 245 ? 7.027 -34.871 13.918 1.00 37.54 245 GLU B CA 1
ATOM 4186 C C . GLU B 1 245 ? 7.777 -34.779 12.596 1.00 37.27 245 GLU B C 1
ATOM 4187 O O . GLU B 1 245 ? 7.500 -35.536 11.667 1.00 37.44 245 GLU B O 1
ATOM 4193 N N . GLU B 1 246 ? 8.726 -33.852 12.524 1.00 37.10 246 GLU B N 1
ATOM 4194 C CA . GLU B 1 246 ? 9.463 -33.591 11.291 1.00 36.86 246 GLU B CA 1
ATOM 4195 C C . GLU B 1 246 ? 10.599 -34.583 11.024 1.00 36.90 246 GLU B C 1
ATOM 4196 O O . GLU B 1 246 ? 11.073 -34.690 9.888 1.00 36.79 246 GLU B O 1
ATOM 4202 N N . LEU B 1 247 ? 11.014 -35.311 12.061 1.00 36.77 247 LEU B N 1
ATOM 4203 C CA . LEU B 1 247 ? 12.075 -36.318 11.953 1.00 36.80 247 LEU B CA 1
ATOM 4204 C C . LEU B 1 247 ? 11.745 -37.412 10.940 1.00 37.04 247 LEU B C 1
ATOM 4205 O O . LEU B 1 247 ? 10.921 -38.295 11.206 1.00 37.15 247 LEU B O 1
ATOM 4210 N N . GLN B 1 248 ? 12.393 -37.343 9.782 1.00 37.00 248 GLN B N 1
ATOM 4211 C CA . GLN B 1 248 ? 12.179 -38.322 8.719 1.00 36.97 248 GLN B CA 1
ATOM 4212 C C . GLN B 1 248 ? 12.983 -39.579 9.014 1.00 36.96 248 GLN B C 1
ATOM 4213 O O . GLN B 1 248 ? 14.197 -39.494 9.218 1.00 36.92 248 GLN B O 1
ATOM 4219 N N . PRO B 1 249 ? 12.312 -40.749 9.044 1.00 37.02 249 PRO B N 1
ATOM 4220 C CA . PRO B 1 249 ? 13.004 -42.026 9.264 1.00 37.06 249 PRO B CA 1
ATOM 4221 C C . PRO B 1 249 ? 14.175 -42.203 8.298 1.00 37.02 249 PRO B C 1
ATOM 4222 O O . PRO B 1 249 ? 15.171 -42.849 8.640 1.00 37.05 249 PRO B O 1
ATOM 4226 N N . GLU B 1 250 ? 14.044 -41.602 7.115 1.00 36.99 250 GLU B N 1
ATOM 4227 C CA . GLU B 1 250 ? 15.044 -41.670 6.049 1.00 36.93 250 GLU B CA 1
ATOM 4228 C C . GLU B 1 250 ? 16.427 -41.201 6.505 1.00 36.83 250 GLU B C 1
ATOM 4229 O O . GLU B 1 250 ? 17.444 -41.804 6.139 1.00 36.47 250 GLU B O 1
ATOM 4235 N N . TRP B 1 251 ? 16.449 -40.132 7.310 1.00 36.45 251 TRP B N 1
ATOM 4236 C CA . TRP B 1 251 ? 17.695 -39.504 7.757 1.00 36.58 251 TRP B CA 1
ATOM 4237 C C . TRP B 1 251 ? 18.554 -40.407 8.648 1.00 36.56 251 TRP B C 1
ATOM 4238 O O . TRP B 1 251 ? 19.790 -40.198 8.739 1.00 36.59 251 TRP B O 1
ATOM 4249 N N . PHE B 1 252 ? 17.904 -41.403 9.303 1.00 36.72 252 PHE B N 1
ATOM 4250 C CA . PHE B 1 252 ? 18.600 -42.244 10.280 1.00 37.05 252 PHE B CA 1
ATOM 4251 C C . PHE B 1 252 ? 18.947 -43.653 9.789 1.00 37.24 252 PHE B C 1
ATOM 4252 O O . PHE B 1 252 ? 19.136 -44.580 10.590 1.00 36.96 252 PHE B O 1
ATOM 4260 N N . ARG B 1 253 ? 19.049 -43.804 8.471 1.00 37.85 253 ARG B N 1
ATOM 4261 C CA . ARG B 1 253 ? 19.494 -45.073 7.912 1.00 38.30 253 ARG B CA 1
ATOM 4262 C C . ARG B 1 253 ? 21.014 -45.191 8.071 1.00 38.46 253 ARG B C 1
ATOM 4263 O O . ARG B 1 253 ? 21.791 -44.194 7.686 1.00 38.64 253 ARG B O 1
ATOM 4271 N N . GLY B 1 254 ? 21.428 -46.398 8.656 1.00 38.67 254 GLY B N 1
ATOM 4272 C CA . GLY B 1 254 ? 22.852 -46.753 8.768 1.00 38.80 254 GLY B CA 1
ATOM 4273 C C . GLY B 1 254 ? 23.685 -45.783 9.597 1.00 38.78 254 GLY B C 1
ATOM 4274 O O . GLY B 1 254 ? 24.874 -45.592 9.336 1.00 38.82 254 GLY B O 1
ATOM 4275 N N . VAL B 1 255 ? 23.055 -45.172 10.597 1.00 39.00 255 VAL B N 1
ATOM 4276 C CA . VAL B 1 255 ? 23.709 -44.191 11.469 1.00 39.00 255 VAL B CA 1
ATOM 4277 C C . VAL B 1 255 ? 24.232 -44.867 12.744 1.00 38.89 255 VAL B C 1
ATOM 4278 O O . VAL B 1 255 ? 23.630 -45.825 13.235 1.00 38.92 255 VAL B O 1
ATOM 4282 N N . LYS B 1 256 ? 25.353 -44.371 13.266 1.00 38.64 256 LYS B N 1
ATOM 4283 C CA . LYS B 1 256 ? 25.908 -44.866 14.524 1.00 38.39 256 LYS B CA 1
ATOM 4284 C C . LYS B 1 256 ? 25.777 -43.821 15.629 1.00 37.94 256 LYS B C 1
ATOM 4285 O O . LYS B 1 256 ? 25.283 -44.122 16.717 1.00 38.10 256 LYS B O 1
ATOM 4291 N N . ARG B 1 257 ? 26.230 -42.601 15.349 1.00 37.56 257 ARG B N 1
ATOM 4292 C CA . ARG B 1 257 ? 26.090 -41.492 16.296 1.00 36.89 257 ARG B CA 1
ATOM 4293 C C . ARG B 1 257 ? 25.164 -40.394 15.765 1.00 36.27 257 ARG B C 1
ATOM 4294 O O . ARG B 1 257 ? 25.325 -39.929 14.630 1.00 36.05 257 ARG B O 1
ATOM 4302 N N . VAL B 1 258 ? 24.198 -39.996 16.595 1.00 35.63 258 VAL B N 1
ATOM 4303 C CA . VAL B 1 258 ? 23.325 -38.847 16.314 1.00 34.85 258 VAL B CA 1
ATOM 4304 C C . VAL B 1 258 ? 23.608 -37.711 17.294 1.00 34.44 258 VAL B C 1
ATOM 4305 O O . VAL B 1 258 ? 23.658 -37.927 18.507 1.00 34.27 258 VAL B O 1
ATOM 4309 N N . GLY B 1 259 ? 23.789 -36.506 16.758 1.00 33.92 259 GLY B N 1
ATOM 4310 C CA . GLY B 1 259 ? 23.898 -35.304 17.581 1.00 33.05 259 GLY B CA 1
ATOM 4311 C C . GLY B 1 259 ? 22.625 -34.467 17.602 1.00 32.95 259 GLY B C 1
ATOM 4312 O O . GLY B 1 259 ? 21.961 -34.295 16.574 1.00 32.46 259 GLY B O 1
ATOM 4313 N N . ILE B 1 260 ? 22.275 -33.961 18.783 1.00 32.18 260 ILE B N 1
ATOM 4314 C CA . ILE B 1 260 ? 21.123 -33.070 18.938 1.00 32.47 260 ILE B CA 1
ATOM 4315 C C . ILE B 1 260 ? 21.525 -31.793 19.657 1.00 31.99 260 ILE B C 1
ATOM 4316 O O . ILE B 1 260 ? 22.161 -31.822 20.727 1.00 31.65 260 ILE B O 1
ATOM 4321 N N . SER B 1 261 ? 21.148 -30.664 19.072 1.00 31.59 261 SER B N 1
ATOM 4322 C CA . SER B 1 261 ? 21.141 -29.428 19.833 1.00 31.13 261 SER B CA 1
ATOM 4323 C C . SER B 1 261 ? 19.857 -28.667 19.609 1.00 30.49 261 SER B C 1
ATOM 4324 O O . SER B 1 261 ? 18.987 -29.098 18.850 1.00 30.82 261 SER B O 1
ATOM 4327 N N . ALA B 1 262 ? 19.740 -27.535 20.292 1.00 30.13 262 ALA B N 1
ATOM 4328 C CA . ALA B 1 262 ? 18.529 -26.722 20.237 1.00 29.61 262 ALA B CA 1
ATOM 4329 C C . ALA B 1 262 ? 18.874 -25.281 20.496 1.00 28.56 262 ALA B C 1
ATOM 4330 O O . ALA B 1 262 ? 19.829 -25.001 21.230 1.00 29.49 262 ALA B O 1
ATOM 4332 N N . GLY B 1 263 ? 18.077 -24.384 19.911 1.00 28.45 263 GLY B N 1
ATOM 4333 C CA . GLY B 1 263 ? 18.170 -22.934 20.130 1.00 27.76 263 GLY B CA 1
ATOM 4334 C C . GLY B 1 263 ? 17.744 -22.516 21.543 1.00 28.76 263 GLY B C 1
ATOM 4335 O O . GLY B 1 263 ? 17.288 -23.336 22.340 1.00 28.43 263 GLY B O 1
ATOM 4336 N N . ALA B 1 264 ? 17.907 -21.232 21.831 1.00 28.32 264 ALA B N 1
ATOM 4337 C CA . ALA B 1 264 ? 17.704 -20.683 23.162 1.00 29.16 264 ALA B CA 1
ATOM 4338 C C . ALA B 1 264 ? 16.252 -20.741 23.629 1.00 29.22 264 ALA B C 1
ATOM 4339 O O . ALA B 1 264 ? 15.982 -20.572 24.803 1.00 30.17 264 ALA B O 1
ATOM 4341 N N . SER B 1 265 ? 15.326 -20.986 22.723 1.00 28.77 265 SER B N 1
ATOM 4342 C CA . SER B 1 265 ? 13.912 -20.985 23.081 1.00 29.82 265 SER B CA 1
ATOM 4343 C C . SER B 1 265 ? 13.313 -22.380 23.186 1.00 28.97 265 SER B C 1
ATOM 4344 O O . SER B 1 265 ? 12.083 -22.528 23.230 1.00 29.28 265 SER B O 1
ATOM 4347 N N . THR B 1 266 ? 14.169 -23.403 23.205 1.00 28.43 266 THR B N 1
ATOM 4348 C CA . THR B 1 266 ? 13.711 -24.795 23.239 1.00 28.19 266 THR B CA 1
ATOM 4349 C C . THR B 1 266 ? 13.840 -25.385 24.645 1.00 27.90 266 THR B C 1
ATOM 4350 O O . THR B 1 266 ? 14.947 -25.495 25.182 1.00 27.28 266 THR B O 1
ATOM 4354 N N . PRO B 1 267 ? 12.698 -25.776 25.243 1.00 28.44 267 PRO B N 1
ATOM 4355 C CA . PRO B 1 267 ? 12.726 -26.394 26.551 1.00 28.43 267 PRO B CA 1
ATOM 4356 C C . PRO B 1 267 ? 13.220 -27.837 26.431 1.00 29.35 267 PRO B C 1
ATOM 4357 O O . PRO B 1 267 ? 13.142 -28.450 25.353 1.00 28.81 267 PRO B O 1
ATOM 4361 N N . ASP B 1 268 ? 13.734 -28.351 27.537 1.00 29.19 268 ASP B N 1
ATOM 4362 C CA . ASP B 1 268 ? 14.258 -29.717 27.585 1.00 29.97 268 ASP B CA 1
ATOM 4363 C C . ASP B 1 268 ? 13.247 -30.802 27.259 1.00 29.52 268 ASP B C 1
ATOM 4364 O O . ASP B 1 268 ? 13.633 -31.876 26.795 1.00 28.82 268 ASP B O 1
ATOM 4369 N N . TRP B 1 269 ? 11.964 -30.553 27.502 1.00 28.73 269 TRP B N 1
ATOM 4370 C CA . TRP B 1 269 ? 10.966 -31.586 27.212 1.00 28.44 269 TRP B CA 1
ATOM 4371 C C . TRP B 1 269 ? 10.776 -31.796 25.716 1.00 28.70 269 TRP B C 1
ATOM 4372 O O . TRP B 1 269 ? 10.419 -32.899 25.283 1.00 28.71 269 TRP B O 1
ATOM 4383 N N . ILE B 1 270 ? 11.008 -30.743 24.933 1.00 28.99 270 ILE B N 1
ATOM 4384 C CA . ILE B 1 270 ? 10.981 -30.874 23.466 1.00 29.54 270 ILE B CA 1
ATOM 4385 C C . ILE B 1 270 ? 12.209 -31.659 22.982 1.00 30.08 270 ILE B C 1
ATOM 4386 O O . ILE B 1 270 ? 12.072 -32.539 22.140 1.00 29.26 270 ILE B O 1
ATOM 4391 N N . ILE B 1 271 ? 13.390 -31.340 23.517 1.00 30.18 271 ILE B N 1
ATOM 4392 C CA . ILE B 1 271 ? 14.611 -32.099 23.206 1.00 30.75 271 ILE B CA 1
ATOM 4393 C C . ILE B 1 271 ? 14.473 -33.599 23.526 1.00 31.47 271 ILE B C 1
ATOM 4394 O O . ILE B 1 271 ? 14.953 -34.451 22.770 1.00 31.17 271 ILE B O 1
ATOM 4399 N N . GLU B 1 272 ? 13.811 -33.919 24.634 1.00 31.97 272 GLU B N 1
ATOM 4400 C CA . GLU B 1 272 ? 13.545 -35.322 24.994 1.00 32.33 272 GLU B CA 1
ATOM 4401 C C . GLU B 1 272 ? 12.554 -35.992 24.053 1.00 32.41 272 GLU B C 1
ATOM 4402 O O . GLU B 1 272 ? 12.695 -37.181 23.748 1.00 32.40 272 GLU B O 1
ATOM 4408 N N . GLN B 1 273 ? 11.558 -35.232 23.599 1.00 32.74 273 GLN B N 1
ATOM 4409 C CA . GLN B 1 273 ? 10.593 -35.712 22.613 1.00 33.23 273 GLN B CA 1
ATOM 4410 C C . GLN B 1 273 ? 11.305 -36.115 21.329 1.00 33.42 273 GLN B C 1
ATOM 4411 O O . GLN B 1 273 ? 11.009 -37.158 20.748 1.00 33.96 273 GLN B O 1
ATOM 4417 N N . VAL B 1 274 ? 12.248 -35.277 20.904 1.00 33.73 274 VAL B N 1
ATOM 4418 C CA . VAL B 1 274 ? 13.059 -35.538 19.721 1.00 34.18 274 VAL B CA 1
ATOM 4419 C C . VAL B 1 274 ? 13.981 -36.759 19.915 1.00 34.54 274 VAL B C 1
ATOM 4420 O O . VAL B 1 274 ? 14.028 -37.653 19.058 1.00 34.43 274 VAL B O 1
ATOM 4424 N N . LYS B 1 275 ? 14.678 -36.797 21.052 1.00 34.80 275 LYS B N 1
ATOM 4425 C CA . LYS B 1 275 ? 15.581 -37.893 21.392 1.00 35.11 275 LYS B CA 1
ATOM 4426 C C . LYS B 1 275 ? 14.881 -39.251 21.372 1.00 35.41 275 LYS B C 1
ATOM 4427 O O . LYS B 1 275 ? 15.387 -40.197 20.771 1.00 35.04 275 LYS B O 1
ATOM 4433 N N . SER B 1 276 ? 13.726 -39.358 22.021 1.00 35.59 276 SER B N 1
ATOM 4434 C CA . SER B 1 276 ? 13.070 -40.664 22.089 1.00 35.91 276 SER B CA 1
ATOM 4435 C C . SER B 1 276 ? 12.303 -41.040 20.817 1.00 36.19 276 SER B C 1
ATOM 4436 O O . SER B 1 276 ? 11.973 -42.210 20.616 1.00 35.93 276 SER B O 1
ATOM 4439 N N . ARG B 1 277 ? 12.034 -40.059 19.956 1.00 36.75 277 ARG B N 1
ATOM 4440 C CA . ARG B 1 277 ? 11.499 -40.358 18.622 1.00 37.16 277 ARG B CA 1
ATOM 4441 C C . ARG B 1 277 ? 12.619 -40.903 17.738 1.00 37.25 277 ARG B C 1
ATOM 4442 O O . ARG B 1 277 ? 12.395 -41.823 16.947 1.00 37.31 277 ARG B O 1
ATOM 4450 N N . ILE B 1 278 ? 13.825 -40.355 17.889 1.00 37.35 278 ILE B N 1
ATOM 4451 C CA . ILE B 1 278 ? 15.007 -40.889 17.192 1.00 37.52 278 ILE B CA 1
ATOM 4452 C C . ILE B 1 278 ? 15.291 -42.330 17.631 1.00 37.89 278 ILE B C 1
ATOM 4453 O O . ILE B 1 278 ? 15.584 -43.191 16.796 1.00 37.66 278 ILE B O 1
ATOM 4458 N N . GLN B 1 279 ? 15.167 -42.590 18.933 1.00 38.31 279 GLN B N 1
ATOM 4459 C CA . GLN B 1 279 ? 15.279 -43.952 19.476 1.00 38.76 279 GLN B CA 1
ATOM 4460 C C . GLN B 1 279 ? 14.168 -44.888 18.990 1.00 38.73 279 GLN B C 1
ATOM 4461 O O . GLN B 1 279 ? 14.364 -46.103 18.929 1.00 38.73 279 GLN B O 1
ATOM 4467 N N . GLU B 1 280 ? 13.014 -44.311 18.654 1.00 38.71 280 GLU B N 1
ATOM 4468 C CA . GLU B 1 280 ? 11.879 -45.048 18.102 1.00 38.62 280 GLU B CA 1
ATOM 4469 C C . GLU B 1 280 ? 12.073 -45.342 16.611 1.00 38.51 280 GLU B C 1
ATOM 4470 O O . GLU B 1 280 ? 11.561 -46.340 16.099 1.00 38.43 280 GLU B O 1
ATOM 4476 N N . ILE B 1 281 ? 12.799 -44.460 15.926 1.00 38.42 281 ILE B N 1
ATOM 4477 C CA . ILE B 1 281 ? 13.185 -44.670 14.526 1.00 38.40 281 ILE B CA 1
ATOM 4478 C C . ILE B 1 281 ? 14.250 -45.773 14.421 1.00 38.37 281 ILE B C 1
ATOM 4479 O O . ILE B 1 281 ? 14.206 -46.604 13.506 1.00 38.36 281 ILE B O 1
ATOM 4484 N N . CYS B 1 282 ? 15.193 -45.778 15.364 1.00 38.30 282 CYS B N 1
ATOM 4485 C CA . CYS B 1 282 ? 16.183 -46.851 15.476 1.00 38.05 282 CYS B CA 1
ATOM 4486 C C . CYS B 1 282 ? 15.806 -47.761 16.641 1.00 37.90 282 CYS B C 1
ATOM 4487 O O . CYS B 1 282 ? 16.029 -48.968 16.603 1.00 38.09 282 CYS B O 1
#

Organism: Aquifex aeolicus (strain VF5) (NCBI:txid224324)

InterPro domains:
  IPR003451 4-hydroxy-3-methylbut-2-enyl diphosphate reductase [MF_00191] (2-282)
  IPR003451 4-hydroxy-3-methylbut-2-enyl diphosphate reductase [PF02401] (4-278)
  IPR003451 4-hydroxy-3-methylbut-2-enyl diphosphate reductase [PTHR30426] (1-284)
  IPR003451 4-hydroxy-3-methylbut-2-enyl diphosphate reductase [TIGR00216] (3-281)
  IPR003451 4-hydroxy-3-methylbut-2-enyl diphosphate reductase [cd13944] (4-278)

Secondary structure (DSSP, 8-state):
--EEEEPTT-SS-HHHHHHHHHHHHHTTT--S-EEESS-SSS-HHHHHHHHHHTEEEP-SS---TT-EEEE-TT---HHHHHHHHHTT-EEEE---HHHHHHHHHHHHHHHTTPEEEEES-TT-HHHHHHHHHHHHTT--EEEESSGGGGGGGGG-SEEEEEE-TT--HHHHHHHHHHHHHHSSEEEEE----SHHHHHHHHHHHHGGGSSEEEEES-TT-HHHHHHHHHHHHH-SSEEEESSGGG--GGGGTT-SEEEEEE-TT--HHHHHHHHHHHHH-/--EEEEPTT-S--HHHHHHHHHHHHHTTT-SS-EEESS-SSS-HHHHHHHHHHTEEE--SS---TT-EEEE-TT---HHHHHHHHHTT-EEEE---HHHHHHHHHHHHHHHTTPEEEEES-TT-HHHHHHHHHHHHTT--EEEESSGGGGGGGGGSSEEEEEE-TT--HHHHHHHHHHHHHHSSEEEEE----THHHHHHHHHHHHGGGSSEEEEES-TT-HHHHHHHHHHHHH-TTEEEESSGGG--GGGGTT-SEEEEEE-TT--HHHHHHHHHHHHHH-